Protein AF-A0A4T0BXS1-F1 (afdb_monomer)

Mean predicted aligned error: 20.07 Å

Structure (mmCIF, N/CA/C/O backbone):
data_AF-A0A4T0BXS1-F1
#
_entry.id   AF-A0A4T0BXS1-F1
#
loop_
_atom_site.group_PDB
_atom_site.id
_atom_site.type_symbol
_atom_site.label_atom_id
_atom_site.label_alt_id
_atom_site.label_comp_id
_atom_site.label_asym_id
_atom_site.label_entity_id
_atom_site.label_seq_id
_atom_site.pdbx_PDB_ins_code
_atom_site.Cartn_x
_atom_site.Cartn_y
_atom_site.Cartn_z
_atom_site.occupancy
_atom_site.B_iso_or_equiv
_atom_site.auth_seq_id
_atom_site.auth_comp_id
_atom_site.auth_asym_id
_atom_site.auth_atom_id
_atom_site.pdbx_PDB_model_num
ATOM 1 N N . MET A 1 1 ? 30.548 17.008 -2.748 1.00 48.41 1 MET A N 1
ATOM 2 C CA . MET A 1 1 ? 29.188 16.777 -3.287 1.00 48.41 1 MET A CA 1
ATOM 3 C C . MET A 1 1 ? 28.224 17.608 -2.465 1.00 48.41 1 MET A C 1
ATOM 5 O O . MET A 1 1 ? 28.363 17.595 -1.249 1.00 48.41 1 MET A O 1
ATOM 9 N N . GLY A 1 2 ? 27.322 18.366 -3.096 1.00 58.34 2 GLY A N 1
ATOM 10 C CA . GLY A 1 2 ? 26.290 19.108 -2.364 1.00 58.34 2 GLY A CA 1
ATOM 11 C C . GLY A 1 2 ? 25.424 18.161 -1.530 1.00 58.34 2 GLY A C 1
ATOM 12 O O . GLY A 1 2 ? 25.228 17.004 -1.909 1.00 58.34 2 GLY A O 1
ATOM 13 N N . ARG A 1 3 ? 24.955 18.632 -0.376 1.00 80.25 3 ARG A N 1
ATOM 14 C CA . ARG A 1 3 ? 24.068 17.874 0.508 1.00 80.25 3 ARG A CA 1
ATOM 15 C C . ARG A 1 3 ? 22.694 17.775 -0.160 1.00 80.25 3 ARG A C 1
ATOM 17 O O . ARG A 1 3 ? 22.035 18.792 -0.342 1.00 80.25 3 ARG A O 1
ATOM 24 N N . PHE A 1 4 ? 22.298 16.570 -0.564 1.00 88.62 4 PHE A N 1
ATOM 25 C CA . PHE A 1 4 ? 20.962 16.312 -1.104 1.00 88.62 4 PHE A CA 1
ATOM 26 C C . PHE A 1 4 ? 20.005 15.927 0.026 1.00 88.62 4 PHE A C 1
ATOM 28 O O . PHE A 1 4 ? 20.376 15.172 0.923 1.00 88.62 4 PHE A O 1
ATOM 35 N N . HIS A 1 5 ? 18.774 16.419 -0.043 1.00 91.31 5 HIS A N 1
ATOM 36 C CA . HIS A 1 5 ? 17.680 16.049 0.842 1.00 91.31 5 HIS A CA 1
ATOM 37 C C . HIS A 1 5 ? 16.981 14.794 0.290 1.00 91.31 5 HIS A C 1
ATOM 39 O O . HIS A 1 5 ? 16.565 14.802 -0.875 1.00 91.31 5 HIS A O 1
ATOM 45 N N . PRO A 1 6 ? 16.879 13.704 1.071 1.00 92.62 6 PRO A N 1
ATOM 46 C CA . PRO A 1 6 ? 16.228 12.485 0.614 1.00 92.62 6 PRO A CA 1
ATOM 47 C C . PRO A 1 6 ? 14.708 12.670 0.531 1.00 92.62 6 PRO A C 1
ATOM 49 O O . PRO A 1 6 ? 14.090 13.200 1.452 1.00 92.62 6 PRO A O 1
ATOM 52 N N . VAL A 1 7 ? 14.114 12.198 -0.562 1.00 91.12 7 VAL A N 1
ATOM 53 C CA . VAL A 1 7 ? 12.664 12.116 -0.778 1.00 91.12 7 VAL A CA 1
ATOM 54 C C . VAL A 1 7 ? 12.261 10.646 -0.765 1.00 91.12 7 VAL A C 1
ATOM 56 O O . VAL A 1 7 ? 12.850 9.831 -1.481 1.00 91.12 7 VAL A O 1
ATOM 59 N N . TYR A 1 8 ? 11.271 10.313 0.056 1.00 90.19 8 TYR A N 1
ATOM 60 C CA . TYR A 1 8 ? 10.717 8.969 0.185 1.00 90.19 8 TYR A CA 1
ATOM 61 C C . TYR A 1 8 ? 9.353 8.928 -0.491 1.00 90.19 8 TYR A C 1
ATOM 63 O O . TYR A 1 8 ? 8.579 9.876 -0.382 1.00 90.19 8 TYR A O 1
ATOM 71 N N . LEU A 1 9 ? 9.074 7.840 -1.199 1.00 88.25 9 LEU A N 1
ATOM 72 C CA . LEU A 1 9 ? 7.797 7.637 -1.872 1.00 88.25 9 LEU A CA 1
ATOM 73 C C . LEU A 1 9 ? 6.937 6.728 -1.007 1.00 88.25 9 LEU A C 1
ATOM 75 O O . LEU A 1 9 ? 7.422 5.704 -0.533 1.00 88.25 9 LEU A O 1
ATOM 79 N N . GLY A 1 10 ? 5.684 7.125 -0.794 1.00 84.12 10 GLY A N 1
ATOM 80 C CA . GLY A 1 10 ? 4.745 6.396 0.061 1.00 84.12 10 GLY A CA 1
ATOM 81 C C . GLY A 1 10 ? 4.044 5.225 -0.627 1.00 84.12 10 GLY A C 1
ATOM 82 O O . GLY A 1 10 ? 3.421 4.423 0.058 1.00 84.12 10 GLY A O 1
ATOM 83 N N . ARG A 1 11 ? 4.139 5.111 -1.959 1.00 91.56 11 ARG A N 1
ATOM 84 C CA . ARG A 1 11 ? 3.495 4.054 -2.748 1.00 91.56 11 ARG A CA 1
ATOM 85 C C . ARG A 1 11 ? 4.425 3.496 -3.819 1.00 91.56 11 ARG A C 1
ATOM 87 O O . ARG A 1 11 ? 5.281 4.200 -4.359 1.00 91.56 11 ARG A O 1
ATOM 94 N N . SER A 1 12 ? 4.193 2.234 -4.163 1.00 94.62 12 SER A N 1
ATOM 95 C CA . SER A 1 12 ? 4.672 1.611 -5.389 1.00 94.62 12 SER A CA 1
ATOM 96 C C . SER A 1 12 ? 3.607 0.688 -5.974 1.00 94.62 12 SER A C 1
ATOM 98 O O . SER A 1 12 ? 2.862 0.058 -5.233 1.00 94.62 12 SER A O 1
ATOM 100 N N . ASP A 1 13 ? 3.574 0.580 -7.297 1.00 94.06 13 ASP A N 1
ATOM 101 C CA . ASP A 1 13 ? 2.859 -0.463 -8.039 1.00 94.06 13 ASP A CA 1
ATOM 102 C C . ASP A 1 13 ? 3.822 -1.529 -8.600 1.00 94.06 13 ASP A C 1
ATOM 104 O O . ASP A 1 13 ? 3.437 -2.393 -9.384 1.00 94.06 13 ASP A O 1
ATOM 108 N N . GLY A 1 14 ? 5.105 -1.458 -8.240 1.00 94.88 14 GLY A N 1
ATOM 109 C CA . GLY A 1 14 ? 6.137 -2.303 -8.818 1.00 94.88 14 GLY A CA 1
ATOM 110 C C . GLY A 1 14 ? 5.912 -3.792 -8.537 1.00 94.88 14 GLY A C 1
ATOM 111 O O . GLY A 1 14 ? 5.669 -4.210 -7.404 1.00 94.88 14 GLY A O 1
ATOM 112 N N . MET A 1 15 ? 6.096 -4.619 -9.565 1.00 94.75 15 MET A N 1
ATOM 113 C CA . MET A 1 15 ? 6.026 -6.076 -9.495 1.00 94.75 15 MET A CA 1
ATOM 114 C C . MET A 1 15 ? 7.317 -6.726 -9.989 1.00 94.75 15 MET A C 1
ATOM 116 O O . MET A 1 15 ? 7.772 -6.460 -11.103 1.00 94.75 15 MET A O 1
ATOM 120 N N . LEU A 1 16 ? 7.878 -7.635 -9.181 1.00 92.75 16 LEU A N 1
ATOM 121 C CA . LEU A 1 16 ? 9.058 -8.437 -9.541 1.00 92.75 16 LEU A CA 1
ATOM 122 C C . LEU A 1 16 ? 8.737 -9.547 -10.549 1.00 92.75 16 LEU A C 1
ATOM 124 O O . LEU A 1 16 ? 9.606 -9.954 -11.325 1.00 92.75 16 LEU A O 1
ATOM 128 N N . GLU A 1 17 ? 7.496 -10.024 -10.551 1.00 92.56 17 GLU A N 1
ATOM 129 C CA . GLU A 1 17 ? 6.979 -11.045 -11.455 1.00 92.56 17 GLU A CA 1
ATOM 130 C C . GLU A 1 17 ? 5.601 -10.633 -11.960 1.00 92.56 17 GLU A C 1
ATOM 132 O O . GLU A 1 17 ? 4.812 -10.046 -11.229 1.00 92.56 17 GLU A O 1
ATOM 137 N N . THR A 1 18 ? 5.302 -10.964 -13.210 1.00 89.88 18 THR A N 1
ATOM 138 C CA . THR A 1 18 ? 4.005 -10.702 -13.835 1.00 89.88 18 THR A CA 1
ATOM 139 C C . THR A 1 18 ? 3.435 -11.985 -14.408 1.00 89.88 18 THR A C 1
ATOM 141 O O . THR A 1 18 ? 4.176 -12.834 -14.903 1.00 89.88 18 THR A O 1
ATOM 144 N N . ALA A 1 19 ? 2.118 -12.141 -14.347 1.00 84.38 19 ALA A N 1
ATOM 145 C CA . ALA A 1 19 ? 1.426 -13.309 -14.869 1.00 84.38 19 ALA A CA 1
ATOM 146 C C . ALA A 1 19 ? 0.844 -12.998 -16.253 1.00 84.38 19 ALA A C 1
ATOM 148 O O . ALA A 1 19 ? -0.062 -12.178 -16.378 1.00 84.38 19 ALA A O 1
ATOM 149 N N . THR A 1 20 ? 1.338 -13.671 -17.293 1.00 73.94 20 THR A N 1
ATOM 150 C CA . THR A 1 20 ? 0.809 -13.523 -18.655 1.00 73.94 20 THR A CA 1
ATOM 151 C C . THR A 1 20 ? -0.084 -14.716 -18.985 1.00 73.94 20 THR A C 1
ATOM 153 O O . THR A 1 20 ? 0.328 -15.874 -18.853 1.00 73.94 20 THR A O 1
ATOM 156 N N . LYS A 1 21 ? -1.321 -14.447 -19.414 1.00 69.94 21 LYS A N 1
ATOM 157 C CA . LYS A 1 21 ? -2.277 -15.479 -19.831 1.00 69.94 21 LYS A CA 1
ATOM 158 C C . LYS A 1 21 ? -2.099 -15.783 -21.320 1.00 69.94 21 LYS A C 1
ATOM 160 O O . LYS A 1 21 ? -2.286 -14.914 -22.165 1.00 69.94 21 LYS A O 1
ATOM 165 N N . HIS A 1 22 ? -1.780 -17.033 -21.639 1.00 69.44 22 HIS A N 1
ATOM 166 C CA . HIS A 1 22 ? -1.781 -17.561 -23.002 1.00 69.44 22 HIS A CA 1
ATOM 167 C C . HIS A 1 22 ? -2.847 -18.658 -23.098 1.00 69.44 22 HIS A C 1
ATOM 169 O O . HIS A 1 22 ? -2.615 -19.811 -22.730 1.00 69.44 22 HIS A O 1
ATOM 175 N N . GLY A 1 23 ? -4.051 -18.285 -23.542 1.00 72.19 23 GLY A N 1
ATOM 176 C CA . GLY A 1 23 ? -5.211 -19.181 -23.533 1.00 72.19 23 GLY A CA 1
ATOM 177 C C . GLY A 1 23 ? -5.617 -19.555 -22.103 1.00 72.19 23 GLY A C 1
ATOM 178 O O . GLY A 1 23 ? -5.852 -18.678 -21.277 1.00 72.19 23 GLY A O 1
ATOM 179 N N . ALA A 1 24 ? -5.683 -20.852 -21.794 1.00 66.19 24 ALA A N 1
ATOM 180 C CA . ALA A 1 24 ? -5.994 -21.348 -20.448 1.00 66.19 24 ALA A CA 1
ATOM 181 C C . ALA A 1 24 ? -4.781 -21.364 -19.492 1.00 66.19 24 ALA A C 1
ATOM 183 O O . ALA A 1 24 ? -4.945 -21.604 -18.298 1.00 66.19 24 ALA A O 1
ATOM 184 N N . ARG A 1 25 ? -3.559 -21.125 -19.990 1.00 68.50 25 ARG A N 1
ATOM 185 C CA . ARG A 1 25 ? -2.327 -21.248 -19.200 1.00 68.50 25 ARG A CA 1
ATOM 186 C C . ARG A 1 25 ? -1.862 -19.887 -18.687 1.00 68.50 25 ARG A C 1
ATOM 188 O O . ARG A 1 25 ? -1.660 -18.960 -19.470 1.00 68.50 25 ARG A O 1
ATOM 195 N N . ILE A 1 26 ? -1.636 -19.794 -17.378 1.00 79.50 26 ILE A N 1
ATOM 196 C CA . ILE A 1 26 ? -0.991 -18.645 -16.735 1.00 79.50 26 ILE A CA 1
ATOM 197 C C . ILE A 1 26 ? 0.500 -18.953 -16.615 1.00 79.50 26 ILE A C 1
ATOM 199 O O . ILE A 1 26 ? 0.882 -19.956 -16.012 1.00 79.50 26 ILE A O 1
ATOM 203 N N . THR A 1 27 ? 1.345 -18.106 -17.199 1.00 82.31 27 THR A N 1
ATOM 204 C CA . THR A 1 27 ? 2.803 -18.224 -17.080 1.00 82.31 27 THR A CA 1
ATOM 205 C C . THR A 1 27 ? 3.322 -17.053 -16.261 1.00 82.31 27 THR A C 1
ATOM 207 O O . THR A 1 27 ? 3.104 -15.900 -16.628 1.00 82.31 27 THR A O 1
ATOM 210 N N . LYS A 1 28 ? 3.989 -17.347 -15.140 1.00 88.25 28 LYS A N 1
ATOM 211 C CA . LYS A 1 28 ? 4.698 -16.335 -14.353 1.00 88.25 28 LYS A CA 1
ATOM 212 C C . LYS A 1 28 ? 6.011 -15.994 -15.048 1.00 88.25 28 LYS A C 1
ATOM 214 O O . LYS A 1 28 ? 6.797 -16.887 -15.363 1.00 88.25 28 LYS A O 1
ATOM 219 N N . GLU A 1 29 ? 6.241 -14.712 -15.286 1.00 90.31 29 GLU A N 1
ATOM 220 C CA . GLU A 1 29 ? 7.452 -14.199 -15.912 1.00 90.31 29 GLU A CA 1
ATOM 221 C C . GLU A 1 29 ? 8.113 -13.133 -15.032 1.00 90.31 29 GLU A C 1
ATOM 223 O O . GLU A 1 29 ? 7.445 -12.190 -14.608 1.00 90.31 29 GLU A O 1
ATOM 228 N N . PRO A 1 30 ? 9.435 -13.207 -14.806 1.00 94.19 30 PRO A N 1
ATOM 229 C CA . PRO A 1 30 ? 10.156 -12.156 -14.100 1.00 94.19 30 PRO A CA 1
ATOM 230 C C . PRO A 1 30 ? 10.130 -10.818 -14.851 1.00 94.19 30 PRO A C 1
ATOM 232 O O . PRO A 1 30 ? 10.465 -10.747 -16.042 1.00 94.19 30 PRO A O 1
ATOM 235 N N . ASN A 1 31 ? 9.845 -9.734 -14.131 1.00 94.94 31 ASN A N 1
ATOM 236 C CA . ASN A 1 31 ? 9.833 -8.364 -14.636 1.00 94.94 31 ASN A CA 1
ATOM 237 C C . ASN A 1 31 ? 11.243 -7.758 -14.645 1.00 94.94 31 ASN A C 1
ATOM 239 O O . ASN A 1 31 ? 11.580 -6.829 -13.919 1.00 94.94 31 ASN A O 1
ATOM 243 N N . LYS A 1 32 ? 12.116 -8.364 -15.441 1.00 95.38 32 LYS A N 1
ATOM 244 C CA . LYS A 1 32 ? 13.523 -7.976 -15.618 1.00 95.38 32 LYS A CA 1
ATOM 245 C C . LYS A 1 32 ? 13.988 -8.362 -17.028 1.00 95.38 32 LYS A C 1
ATOM 247 O O . LYS A 1 32 ? 13.188 -8.933 -17.780 1.00 95.38 32 LYS A O 1
ATOM 252 N N . PRO A 1 33 ? 15.239 -8.103 -17.446 1.00 95.75 33 PRO A N 1
ATOM 253 C CA . PRO A 1 33 ? 15.779 -8.661 -18.690 1.00 95.75 33 PRO A CA 1
ATOM 254 C C . PRO A 1 33 ? 15.715 -10.200 -18.732 1.00 95.75 33 PRO A C 1
ATOM 256 O O . PRO A 1 33 ? 15.659 -10.865 -17.695 1.00 95.75 33 PRO A O 1
ATOM 259 N N . THR A 1 34 ? 15.647 -10.786 -19.932 1.00 94.19 34 THR A N 1
ATOM 260 C CA . THR A 1 34 ? 15.586 -12.256 -20.100 1.00 94.19 34 THR A CA 1
ATOM 261 C C . THR A 1 34 ? 16.865 -12.928 -19.603 1.00 94.19 34 THR A C 1
ATOM 263 O O . THR A 1 34 ? 17.919 -12.301 -19.656 1.00 94.19 34 THR A O 1
ATOM 266 N N . PRO A 1 35 ? 16.826 -14.213 -19.196 1.00 92.81 35 PRO A N 1
ATOM 267 C CA . PRO A 1 35 ? 18.047 -14.940 -18.845 1.00 92.81 35 PRO A CA 1
ATOM 268 C C . PRO A 1 35 ? 19.120 -14.868 -19.941 1.00 92.81 35 PRO A C 1
ATOM 270 O O . PRO A 1 35 ? 20.285 -14.664 -19.636 1.00 92.81 35 PRO A O 1
ATOM 273 N N . LYS A 1 36 ? 18.715 -14.922 -21.220 1.00 91.69 36 LYS A N 1
ATOM 274 C CA . LYS A 1 36 ? 19.617 -14.746 -22.371 1.00 91.69 36 LYS A CA 1
ATOM 275 C C . LYS A 1 36 ? 20.234 -13.348 -22.450 1.00 91.69 36 LYS A C 1
ATOM 277 O O . LYS A 1 36 ? 21.357 -13.210 -22.901 1.00 91.69 36 LYS A O 1
ATOM 282 N N . GLN A 1 37 ? 19.496 -12.314 -22.051 1.00 92.12 37 GLN A N 1
ATOM 283 C CA . GLN A 1 37 ? 19.991 -10.936 -22.028 1.00 92.12 37 GLN A CA 1
ATOM 284 C C . GLN A 1 37 ? 20.877 -10.645 -20.819 1.00 92.12 37 GLN A C 1
ATOM 286 O O . GLN A 1 37 ? 21.596 -9.661 -20.856 1.00 92.12 37 GLN A O 1
ATOM 291 N N . LEU A 1 38 ? 20.806 -11.443 -19.755 1.00 92.44 38 LEU A N 1
ATOM 292 C CA . LEU A 1 38 ? 21.678 -11.320 -18.584 1.00 92.44 38 LEU A CA 1
ATOM 293 C C . LEU A 1 38 ? 22.987 -12.113 -18.743 1.00 92.44 38 LEU A C 1
ATOM 295 O O . LEU A 1 38 ? 23.847 -12.024 -17.874 1.00 92.44 38 LEU A O 1
ATOM 299 N N . ASP A 1 39 ? 23.126 -12.898 -19.816 1.00 90.25 39 ASP A N 1
ATOM 300 C CA . ASP A 1 39 ? 24.314 -13.710 -20.071 1.00 90.25 39 ASP A CA 1
ATOM 301 C C . ASP A 1 39 ? 25.493 -12.816 -20.473 1.00 90.25 39 ASP A C 1
ATOM 303 O O . ASP A 1 39 ? 25.510 -12.233 -21.556 1.00 90.25 39 ASP A O 1
ATOM 307 N N . ASP A 1 40 ? 26.474 -12.697 -19.583 1.00 87.12 40 ASP A N 1
ATOM 308 C CA . ASP A 1 40 ? 27.655 -11.851 -19.752 1.00 87.12 40 ASP A CA 1
ATOM 309 C C . ASP A 1 40 ? 28.817 -12.568 -20.463 1.00 87.12 40 ASP A C 1
ATOM 311 O O . ASP A 1 40 ? 29.923 -12.013 -20.593 1.00 87.12 40 ASP A O 1
ATOM 315 N N . LYS A 1 41 ? 28.584 -13.804 -20.925 1.00 86.94 41 LYS A N 1
ATOM 316 C CA . LYS A 1 41 ? 29.567 -14.567 -21.684 1.00 86.94 41 LYS A CA 1
ATOM 317 C C . LYS A 1 41 ? 29.878 -13.857 -23.003 1.00 86.94 41 LYS A C 1
ATOM 319 O O . LYS A 1 41 ? 28.968 -13.420 -23.711 1.00 86.94 41 LYS A O 1
ATOM 324 N N . PRO A 1 42 ? 31.165 -13.739 -23.367 1.00 82.06 42 PRO A N 1
ATOM 325 C CA . PRO A 1 42 ? 31.539 -13.153 -24.643 1.00 82.06 42 PRO A CA 1
ATOM 326 C C . PRO A 1 42 ? 30.988 -14.002 -25.793 1.00 82.06 42 PRO A C 1
ATOM 328 O O . PRO A 1 42 ? 31.054 -15.233 -25.765 1.00 82.06 42 PRO A O 1
ATOM 331 N N . LYS A 1 43 ? 30.464 -13.334 -26.822 1.00 79.62 43 LYS A N 1
ATOM 332 C CA . LYS A 1 43 ? 30.099 -13.970 -28.092 1.00 79.62 43 LYS A CA 1
ATOM 333 C C . LYS A 1 43 ? 31.362 -14.468 -28.810 1.00 79.62 43 LYS A C 1
ATOM 335 O O . LYS A 1 43 ? 32.485 -14.160 -28.414 1.00 79.62 43 LYS A O 1
ATOM 340 N N . ALA A 1 44 ? 31.181 -15.230 -29.891 1.00 75.38 44 ALA A N 1
ATOM 341 C CA . ALA A 1 44 ? 32.279 -15.823 -30.668 1.00 75.38 44 ALA A CA 1
ATOM 342 C C . ALA A 1 44 ? 33.316 -14.799 -31.185 1.00 75.38 44 ALA A C 1
ATOM 344 O O . ALA A 1 44 ? 34.452 -15.157 -31.469 1.00 75.38 44 ALA A O 1
ATOM 345 N N . ASP A 1 45 ? 32.938 -13.526 -31.284 1.00 75.00 45 ASP A N 1
ATOM 346 C CA . ASP A 1 45 ? 33.779 -12.402 -31.693 1.00 75.00 45 ASP A CA 1
ATOM 347 C C . ASP A 1 45 ? 34.395 -11.615 -30.515 1.00 75.00 45 ASP A C 1
ATOM 349 O O . ASP A 1 45 ? 34.974 -10.547 -30.717 1.00 75.00 45 ASP A O 1
ATOM 353 N N . GLY A 1 46 ? 34.267 -12.120 -29.284 1.00 75.94 46 GLY A N 1
ATOM 354 C CA . GLY A 1 46 ? 34.767 -11.489 -28.062 1.00 75.94 46 GLY A CA 1
ATOM 355 C C . GLY A 1 46 ? 33.907 -10.332 -27.540 1.00 75.94 46 GLY A C 1
ATOM 356 O O . GLY A 1 46 ? 34.249 -9.754 -26.508 1.00 75.94 46 GLY A O 1
ATOM 357 N N . VAL A 1 47 ? 32.797 -9.994 -28.208 1.00 80.19 47 VAL A N 1
ATOM 358 C CA . VAL A 1 47 ? 31.876 -8.926 -27.790 1.00 80.19 47 VAL A CA 1
ATOM 359 C C . VAL A 1 47 ? 30.969 -9.426 -26.671 1.00 80.19 47 VAL A C 1
ATOM 361 O O . VAL A 1 47 ? 30.283 -10.439 -26.815 1.00 80.19 47 VAL A O 1
ATOM 364 N N . LYS A 1 48 ? 30.917 -8.685 -25.563 1.00 82.81 48 LYS A N 1
ATOM 365 C CA . LYS A 1 48 ? 29.873 -8.818 -24.547 1.00 82.81 48 LYS A CA 1
ATOM 366 C C . LYS A 1 48 ? 28.723 -7.881 -24.886 1.00 82.81 48 LYS A C 1
ATOM 368 O O . LYS A 1 48 ? 28.953 -6.730 -25.248 1.00 82.81 48 LYS A O 1
ATOM 373 N N . ASP A 1 49 ? 27.503 -8.387 -24.780 1.00 88.00 49 ASP A N 1
ATOM 374 C CA . ASP A 1 49 ? 26.266 -7.678 -25.111 1.00 88.00 49 ASP A CA 1
ATOM 375 C C . ASP A 1 49 ? 25.162 -8.199 -24.189 1.00 88.00 49 ASP A C 1
ATOM 377 O O . ASP A 1 49 ? 24.524 -9.212 -24.478 1.00 88.00 49 ASP A O 1
ATOM 381 N N . TYR A 1 50 ? 25.026 -7.555 -23.032 1.00 91.50 50 TYR A N 1
ATOM 382 C CA . TYR A 1 50 ? 24.219 -8.055 -21.925 1.00 91.50 50 TYR A CA 1
ATOM 383 C C . TYR A 1 50 ? 23.666 -6.918 -21.071 1.00 91.50 50 TYR A C 1
ATOM 385 O O . TYR A 1 50 ? 24.089 -5.766 -21.152 1.00 91.50 50 TYR A O 1
ATOM 393 N N . TYR A 1 51 ? 22.688 -7.247 -20.244 1.00 94.50 51 TYR A N 1
ATOM 394 C CA . TYR A 1 51 ? 22.102 -6.360 -19.262 1.00 94.50 51 TYR A CA 1
ATOM 395 C C . TYR A 1 51 ? 22.653 -6.715 -17.891 1.00 94.50 51 TYR A C 1
ATOM 397 O O . TYR A 1 51 ? 22.722 -7.889 -17.530 1.00 94.50 51 TYR A O 1
ATOM 405 N N . ARG A 1 52 ? 22.967 -5.698 -17.096 1.00 94.75 52 ARG A N 1
ATOM 406 C CA . ARG A 1 52 ? 23.245 -5.870 -15.671 1.00 94.75 52 ARG A CA 1
ATOM 407 C C . ARG A 1 52 ? 22.413 -4.908 -14.858 1.00 94.75 52 ARG A C 1
ATOM 409 O O . ARG A 1 52 ? 22.041 -3.839 -15.335 1.00 94.75 52 ARG A O 1
ATOM 416 N N . GLU A 1 53 ? 22.113 -5.299 -13.636 1.00 96.06 53 GLU A N 1
ATOM 417 C CA . GLU A 1 53 ? 21.496 -4.394 -12.680 1.00 96.06 53 GLU A CA 1
ATOM 418 C C . GLU A 1 53 ? 22.505 -3.331 -12.245 1.00 96.06 53 GLU A C 1
ATOM 420 O O . GLU A 1 53 ? 23.690 -3.623 -12.072 1.00 96.06 53 GLU A O 1
ATOM 425 N N . VAL A 1 54 ? 22.029 -2.097 -12.120 1.00 95.00 54 VAL A N 1
ATOM 426 C CA . VAL A 1 54 ? 22.826 -0.962 -11.659 1.00 95.00 54 VAL A CA 1
ATOM 427 C C . VAL A 1 54 ? 22.667 -0.874 -10.146 1.00 95.00 54 VAL A C 1
ATOM 429 O O . VAL A 1 54 ? 21.539 -0.761 -9.664 1.00 95.00 54 VAL A O 1
ATOM 432 N N . ALA A 1 55 ? 23.765 -0.910 -9.392 1.00 91.81 55 ALA A N 1
ATOM 433 C CA . ALA A 1 55 ? 23.698 -0.775 -7.940 1.00 91.81 55 ALA A CA 1
ATOM 434 C C . ALA A 1 55 ? 23.335 0.661 -7.518 1.00 91.81 55 ALA A C 1
ATOM 436 O O . ALA A 1 55 ? 23.526 1.631 -8.257 1.00 91.81 55 ALA A O 1
ATOM 437 N N . ILE A 1 56 ? 22.767 0.803 -6.319 1.00 90.12 56 ILE A N 1
ATOM 438 C CA . ILE A 1 56 ? 22.191 2.065 -5.823 1.00 90.12 56 ILE A CA 1
ATOM 439 C C . ILE A 1 56 ? 23.212 3.203 -5.660 1.00 90.12 56 ILE A C 1
ATOM 441 O O . ILE A 1 56 ? 22.854 4.386 -5.747 1.00 90.12 56 ILE A O 1
ATOM 445 N N . ASP A 1 57 ? 24.465 2.839 -5.413 1.00 88.69 57 ASP A N 1
ATOM 446 C CA . ASP A 1 57 ? 25.626 3.698 -5.210 1.00 88.69 57 ASP A CA 1
ATOM 447 C C . ASP A 1 57 ? 26.334 4.076 -6.522 1.00 88.69 57 ASP A C 1
ATOM 449 O O . ASP A 1 57 ? 27.138 5.009 -6.541 1.00 88.69 57 ASP A O 1
ATOM 453 N N . GLU A 1 58 ? 25.994 3.436 -7.645 1.00 90.88 58 GLU A N 1
ATOM 454 C CA . GLU A 1 58 ? 26.561 3.781 -8.946 1.00 90.88 58 GLU A CA 1
ATOM 455 C C . GLU A 1 58 ? 26.039 5.132 -9.465 1.00 90.88 58 GLU A C 1
ATOM 457 O O . GLU A 1 58 ? 24.851 5.466 -9.374 1.00 90.88 58 GLU A O 1
ATOM 462 N N . SER A 1 59 ? 26.920 5.896 -10.122 1.00 91.25 59 SER A N 1
ATOM 463 C CA . SER A 1 59 ? 26.625 7.235 -10.655 1.00 91.25 59 SER A CA 1
ATOM 464 C C . SER A 1 59 ? 25.368 7.289 -11.527 1.00 91.25 59 SER A C 1
ATOM 466 O O . SER A 1 59 ? 24.620 8.263 -11.462 1.00 91.25 59 SER A O 1
ATOM 468 N N . LYS A 1 60 ? 25.108 6.245 -12.324 1.00 91.44 60 LYS A N 1
ATOM 469 C CA . LYS A 1 60 ? 23.941 6.164 -13.217 1.00 91.44 60 LYS A CA 1
ATOM 470 C C . LYS A 1 60 ? 22.631 6.026 -12.437 1.00 91.44 60 LYS A C 1
ATOM 472 O O . LYS A 1 60 ? 21.648 6.690 -12.766 1.00 91.44 60 LYS A O 1
ATOM 477 N N . HIS A 1 61 ? 22.628 5.229 -11.369 1.00 95.06 61 HIS A N 1
ATOM 478 C CA . HIS A 1 61 ? 21.471 5.097 -10.488 1.00 95.06 61 HIS A CA 1
ATOM 479 C C . HIS A 1 61 ? 21.238 6.381 -9.683 1.00 95.06 61 HIS A C 1
ATOM 481 O O . HIS A 1 61 ? 20.093 6.818 -9.529 1.00 95.06 61 HIS A O 1
ATOM 487 N N . MET A 1 62 ? 22.309 7.014 -9.193 1.00 93.56 62 MET A N 1
ATOM 488 C CA . MET A 1 62 ? 22.219 8.311 -8.520 1.00 93.56 62 MET A CA 1
ATOM 489 C C . MET A 1 62 ? 21.666 9.405 -9.442 1.00 93.56 62 MET A C 1
ATOM 491 O O . MET A 1 62 ? 20.824 10.187 -9.010 1.00 93.56 62 MET A O 1
ATOM 495 N N . ASP A 1 63 ? 22.111 9.463 -10.701 1.00 94.88 63 ASP A N 1
ATOM 496 C CA . ASP A 1 63 ? 21.639 10.436 -11.695 1.00 94.88 63 ASP A CA 1
ATOM 497 C C . ASP A 1 63 ? 20.133 10.299 -11.956 1.00 94.88 63 ASP A C 1
ATOM 499 O O . ASP A 1 63 ? 19.405 11.292 -11.904 1.00 94.88 63 ASP A O 1
ATOM 503 N N . TRP A 1 64 ? 19.641 9.067 -12.126 1.00 97.31 64 TRP A N 1
ATOM 504 C CA . TRP A 1 64 ? 18.205 8.793 -12.219 1.00 97.31 64 TRP A CA 1
ATOM 505 C C . TRP A 1 64 ? 17.441 9.313 -10.997 1.00 97.31 64 TRP A C 1
ATOM 507 O O . TRP A 1 64 ? 16.491 10.080 -11.148 1.00 97.31 64 TRP A O 1
ATOM 517 N N . ARG A 1 65 ? 17.875 8.949 -9.783 1.00 97.25 65 ARG A N 1
ATOM 518 C CA . ARG A 1 65 ? 17.203 9.359 -8.537 1.00 97.25 65 ARG A CA 1
ATOM 519 C C . ARG A 1 65 ? 17.214 10.874 -8.325 1.00 97.25 65 ARG A C 1
ATOM 521 O O . ARG A 1 65 ? 16.229 11.414 -7.828 1.00 97.25 65 ARG A O 1
ATOM 528 N N . ARG A 1 66 ? 18.292 11.569 -8.708 1.00 96.00 66 ARG A N 1
ATOM 529 C CA . ARG A 1 66 ? 18.382 13.039 -8.632 1.00 96.00 66 ARG A CA 1
ATOM 530 C C . ARG A 1 66 ? 17.448 13.713 -9.627 1.00 96.00 66 ARG A C 1
ATOM 532 O O . ARG A 1 66 ? 16.715 14.612 -9.240 1.00 96.00 66 ARG A O 1
ATOM 539 N N . LYS A 1 67 ? 17.445 13.274 -10.891 1.00 96.88 67 LYS A N 1
ATOM 540 C CA . LYS A 1 67 ? 16.567 13.840 -11.930 1.00 96.88 67 LYS A CA 1
ATOM 541 C C . LYS A 1 67 ? 15.097 13.689 -11.559 1.00 96.88 67 LYS A C 1
ATOM 543 O O . LYS A 1 67 ? 14.348 14.654 -11.644 1.00 96.88 67 LYS A O 1
ATOM 548 N N . LEU A 1 68 ? 14.707 12.499 -11.107 1.00 98.06 68 LEU A N 1
ATOM 549 C CA . LEU A 1 68 ? 13.341 12.222 -10.671 1.00 98.06 68 LEU A CA 1
ATOM 550 C C . LEU A 1 68 ? 12.933 13.079 -9.469 1.00 98.06 68 LEU A C 1
ATOM 552 O O . LEU A 1 68 ? 11.884 13.710 -9.510 1.00 98.06 68 LEU A O 1
ATOM 556 N N . ALA A 1 69 ? 13.775 13.157 -8.434 1.00 96.00 69 ALA A N 1
ATOM 557 C CA . ALA A 1 69 ? 13.476 13.975 -7.262 1.00 96.00 69 ALA A CA 1
ATOM 558 C C . ALA A 1 69 ? 13.440 15.472 -7.571 1.00 96.00 69 ALA A C 1
ATOM 560 O O . ALA A 1 69 ? 12.611 16.173 -7.009 1.00 96.00 69 ALA A O 1
ATOM 561 N N . ALA A 1 70 ? 14.298 15.965 -8.467 1.00 94.44 70 ALA A N 1
ATOM 562 C CA . ALA A 1 70 ? 14.277 17.362 -8.888 1.00 94.44 70 ALA A CA 1
ATOM 563 C C . ALA A 1 70 ? 12.975 17.715 -9.625 1.00 94.44 70 ALA A C 1
ATOM 565 O O . ALA A 1 70 ? 12.366 18.739 -9.327 1.00 94.44 70 ALA A O 1
ATOM 566 N N . MET A 1 71 ? 12.522 16.856 -10.548 1.00 96.81 71 MET A N 1
ATOM 567 C CA . MET A 1 71 ? 11.232 17.046 -11.221 1.00 96.81 71 MET A CA 1
ATOM 568 C C . MET A 1 71 ? 10.074 16.971 -10.217 1.00 96.81 71 MET A C 1
ATOM 570 O O . MET A 1 71 ? 9.219 17.846 -10.211 1.00 96.81 71 MET A O 1
ATOM 574 N N . LEU A 1 72 ? 10.086 15.988 -9.309 1.00 96.00 72 LEU A N 1
ATOM 575 C CA . LEU A 1 72 ? 9.044 15.824 -8.293 1.00 96.00 72 LEU A CA 1
ATOM 576 C C . LEU A 1 72 ? 8.970 17.023 -7.343 1.00 96.00 72 LEU A C 1
ATOM 578 O O . LEU A 1 72 ? 7.891 17.558 -7.129 1.00 96.00 72 LEU A O 1
ATOM 582 N N . ALA A 1 73 ? 10.113 17.474 -6.824 1.00 94.56 73 ALA A N 1
ATOM 583 C CA . ALA A 1 73 ? 10.212 18.619 -5.925 1.00 94.56 73 ALA A CA 1
ATOM 584 C C . ALA A 1 73 ? 9.633 19.897 -6.543 1.00 94.56 73 ALA A C 1
ATOM 586 O O . ALA A 1 73 ? 8.995 20.677 -5.843 1.00 94.56 73 ALA A O 1
ATOM 587 N N . ARG A 1 74 ? 9.851 20.110 -7.845 1.00 94.06 74 ARG A N 1
ATOM 588 C CA . ARG A 1 74 ? 9.267 21.228 -8.591 1.00 94.06 74 ARG A CA 1
ATOM 589 C C . ARG A 1 74 ? 7.744 21.136 -8.659 1.00 94.06 74 ARG A C 1
ATOM 591 O O . ARG A 1 74 ? 7.085 22.127 -8.366 1.00 94.06 74 ARG A O 1
ATOM 598 N N . ASP A 1 75 ? 7.198 19.977 -9.007 1.00 92.81 75 ASP A N 1
ATOM 599 C CA . ASP A 1 75 ? 5.760 19.849 -9.273 1.00 92.81 75 ASP A CA 1
ATOM 600 C C . ASP A 1 75 ? 4.922 19.769 -7.978 1.00 92.81 75 ASP A C 1
ATOM 602 O O . ASP A 1 75 ? 3.778 20.210 -7.976 1.00 92.81 75 ASP A O 1
ATOM 606 N N . ILE A 1 76 ? 5.494 19.306 -6.854 1.00 91.56 76 ILE A N 1
ATOM 607 C CA . ILE A 1 76 ? 4.819 19.308 -5.535 1.00 91.56 76 ILE A CA 1
ATOM 608 C C . ILE A 1 76 ? 5.145 20.545 -4.674 1.00 91.56 76 ILE A C 1
ATOM 610 O O . ILE A 1 76 ? 4.773 20.603 -3.504 1.00 91.56 76 ILE A O 1
ATOM 614 N N . GLY A 1 77 ? 5.857 21.532 -5.230 1.00 91.19 77 GLY A N 1
ATOM 615 C CA . GLY A 1 77 ? 6.097 22.822 -4.574 1.00 91.19 77 GLY A CA 1
ATOM 616 C C . GLY A 1 77 ? 7.100 22.804 -3.413 1.00 91.19 77 GLY A C 1
ATOM 617 O O . GLY A 1 77 ? 6.971 23.600 -2.484 1.00 91.19 77 GLY A O 1
ATOM 618 N N . LEU A 1 78 ? 8.106 21.923 -3.439 1.00 90.69 78 LEU A N 1
ATOM 619 C CA . LEU A 1 78 ? 9.206 21.964 -2.468 1.00 90.69 78 LEU A CA 1
ATOM 620 C C . LEU A 1 78 ? 10.153 23.149 -2.729 1.00 90.69 78 LEU A C 1
ATOM 622 O O . LEU A 1 78 ? 10.198 23.721 -3.818 1.00 90.69 78 LEU A O 1
ATOM 626 N N . ASP A 1 79 ? 10.961 23.489 -1.726 1.00 90.44 79 ASP A N 1
ATOM 627 C CA . ASP A 1 79 ? 11.962 24.558 -1.793 1.00 90.44 79 ASP A CA 1
ATOM 628 C C . ASP A 1 79 ? 13.021 24.278 -2.875 1.00 90.44 79 ASP A C 1
ATOM 630 O O . ASP A 1 79 ? 13.805 23.339 -2.737 1.00 90.44 79 ASP A O 1
ATOM 634 N N . GLN A 1 80 ? 13.047 25.103 -3.925 1.00 88.44 80 GLN A N 1
ATOM 635 C CA . GLN A 1 80 ? 13.898 24.939 -5.110 1.00 88.44 80 GLN A 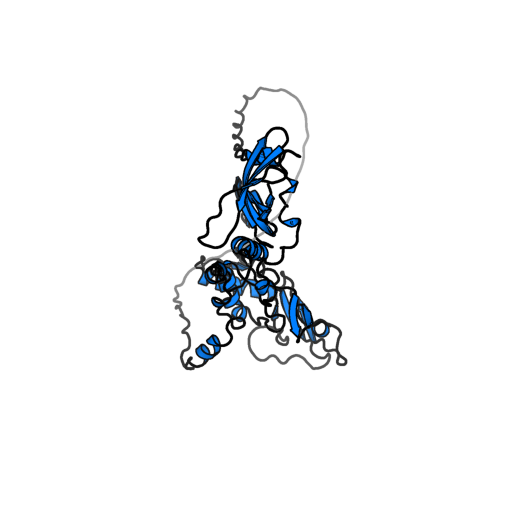CA 1
ATOM 636 C C . GLN A 1 80 ? 15.370 25.321 -4.886 1.00 88.44 80 GLN A C 1
ATOM 638 O O . GLN A 1 80 ? 16.209 25.023 -5.736 1.00 88.44 80 GLN A O 1
ATOM 643 N N . GLU A 1 81 ? 15.714 25.958 -3.761 1.00 88.12 81 GLU A N 1
ATOM 644 C CA . GLU A 1 81 ? 17.111 26.264 -3.421 1.00 88.12 81 GLU A CA 1
ATOM 645 C C . GLU A 1 81 ? 17.857 25.028 -2.888 1.00 88.12 81 GLU A C 1
ATOM 647 O O . GLU A 1 81 ? 19.091 24.994 -2.842 1.00 88.12 81 GLU A O 1
ATOM 652 N N . LYS A 1 82 ? 17.115 23.977 -2.517 1.00 89.19 82 LYS A N 1
ATOM 653 C CA . LYS A 1 82 ? 17.654 22.705 -2.028 1.00 89.19 82 LYS A CA 1
ATOM 654 C C . LYS A 1 82 ? 17.797 21.685 -3.154 1.00 89.19 82 LYS A C 1
ATOM 656 O O . LYS A 1 82 ? 16.952 21.552 -4.033 1.00 89.19 82 LYS A O 1
ATOM 661 N N . GLY A 1 83 ? 18.863 20.888 -3.088 1.00 90.56 83 GLY A N 1
ATOM 662 C CA . GLY A 1 83 ? 19.002 19.700 -3.927 1.00 90.56 83 GLY A CA 1
ATOM 663 C C . GLY A 1 83 ? 18.251 18.516 -3.322 1.00 90.56 83 GLY A C 1
ATOM 664 O O . GLY A 1 83 ? 18.452 18.215 -2.148 1.00 90.56 83 GLY A O 1
ATOM 665 N N . TYR A 1 84 ? 17.465 17.795 -4.123 1.00 95.12 84 TYR A N 1
ATOM 666 C CA . TYR A 1 84 ? 16.754 16.581 -3.696 1.00 95.12 84 TYR A CA 1
ATOM 667 C C . TYR A 1 84 ? 17.273 15.327 -4.398 1.00 95.12 84 TYR A C 1
ATOM 669 O O . TYR A 1 84 ? 17.822 15.376 -5.501 1.00 95.12 84 TYR A O 1
ATOM 677 N N . ILE A 1 85 ? 17.092 14.181 -3.751 1.00 95.75 85 ILE A N 1
ATOM 678 C CA . ILE A 1 85 ? 17.360 12.863 -4.323 1.00 95.75 85 ILE A CA 1
ATOM 679 C C . ILE A 1 85 ? 16.312 11.878 -3.815 1.00 95.75 85 ILE A C 1
ATOM 681 O O . ILE A 1 85 ? 15.979 11.900 -2.635 1.00 95.75 85 ILE A O 1
ATOM 685 N N . LEU A 1 86 ? 15.802 10.991 -4.670 1.00 95.75 86 LEU A N 1
ATOM 686 C CA . LEU A 1 86 ? 14.971 9.897 -4.175 1.00 95.75 86 LEU A CA 1
ATOM 687 C C . LEU A 1 86 ? 15.838 9.000 -3.288 1.00 95.75 86 LEU A C 1
ATOM 689 O O . LEU A 1 86 ? 16.951 8.646 -3.686 1.00 95.75 86 LEU A O 1
ATOM 693 N N . ALA A 1 87 ? 15.362 8.621 -2.105 1.00 94.00 87 ALA A N 1
ATOM 694 C CA . ALA A 1 87 ? 16.090 7.693 -1.242 1.00 94.00 87 ALA A CA 1
ATOM 695 C C . ALA A 1 87 ? 16.299 6.352 -1.968 1.00 94.00 87 ALA A C 1
ATOM 697 O O . ALA A 1 87 ? 17.429 5.882 -2.103 1.00 94.00 87 ALA A O 1
ATOM 698 N N . HIS A 1 88 ? 15.223 5.837 -2.565 1.00 95.19 88 HIS A N 1
ATOM 699 C CA . HIS A 1 88 ? 15.172 4.636 -3.398 1.00 95.19 88 HIS A CA 1
ATOM 700 C C . HIS A 1 88 ? 14.207 4.867 -4.574 1.00 95.19 88 HIS A C 1
ATOM 702 O O . HIS A 1 88 ? 13.465 5.850 -4.584 1.00 95.19 88 HIS A O 1
ATOM 708 N N . PHE A 1 89 ? 14.218 3.994 -5.585 1.00 96.94 89 PHE A N 1
ATOM 709 C CA . PHE A 1 89 ? 13.069 3.920 -6.498 1.00 96.94 89 PHE A CA 1
ATOM 710 C C . PHE A 1 89 ? 11.831 3.417 -5.736 1.00 96.94 89 PHE A C 1
ATOM 712 O O . PHE A 1 89 ? 12.004 2.848 -4.654 1.00 96.94 89 PHE A O 1
ATOM 719 N N . PRO A 1 90 ? 10.606 3.595 -6.273 1.00 96.44 90 PRO A N 1
ATOM 720 C CA . PRO A 1 90 ? 9.449 2.885 -5.741 1.00 96.44 90 PRO A CA 1
ATOM 721 C C . PRO A 1 90 ? 9.749 1.390 -5.605 1.00 96.44 90 PRO A C 1
ATOM 723 O O . PRO A 1 90 ? 10.510 0.824 -6.397 1.00 96.44 90 PRO A O 1
ATOM 726 N N . GLU A 1 91 ? 9.177 0.761 -4.584 1.00 95.19 91 GLU A N 1
ATOM 727 C CA . GLU A 1 91 ? 9.404 -0.648 -4.277 1.00 95.19 91 GLU A CA 1
ATOM 728 C C . GLU A 1 91 ? 9.256 -1.541 -5.521 1.00 95.19 91 GLU A C 1
ATOM 730 O O . GLU A 1 91 ? 8.407 -1.300 -6.376 1.00 95.19 91 GLU A O 1
ATOM 735 N N . ASN A 1 92 ? 10.111 -2.557 -5.649 1.00 96.25 92 ASN A N 1
ATOM 736 C CA . ASN A 1 92 ? 10.172 -3.487 -6.786 1.00 96.25 92 ASN A CA 1
ATOM 737 C C . ASN A 1 92 ? 10.531 -2.888 -8.161 1.00 96.25 92 ASN A C 1
ATOM 739 O O . ASN A 1 92 ? 10.652 -3.651 -9.124 1.00 96.25 92 ASN A O 1
ATOM 743 N N . TYR A 1 93 ? 10.799 -1.582 -8.276 1.00 97.69 93 TYR A N 1
ATOM 744 C CA . TYR A 1 93 ? 11.425 -1.025 -9.477 1.00 97.69 93 TYR A CA 1
ATOM 745 C C . TYR A 1 93 ? 12.944 -1.190 -9.450 1.00 97.69 93 TYR A C 1
ATOM 747 O O . TYR A 1 93 ? 13.618 -0.851 -8.477 1.00 97.69 93 TYR A O 1
ATOM 755 N N . ARG A 1 94 ? 13.507 -1.700 -10.550 1.00 97.56 94 ARG A N 1
ATOM 756 C CA . ARG A 1 94 ? 14.930 -2.052 -10.661 1.00 97.56 94 ARG A CA 1
ATOM 757 C C . ARG A 1 94 ? 15.527 -1.504 -11.946 1.00 97.56 94 ARG A C 1
ATOM 759 O O . ARG A 1 94 ? 14.966 -1.679 -13.031 1.00 97.56 94 ARG A O 1
ATOM 766 N N . LEU A 1 95 ? 16.675 -0.844 -11.828 1.00 97.88 95 LEU A N 1
ATOM 767 C CA . LEU A 1 95 ? 17.371 -0.241 -12.959 1.00 97.88 95 LEU A CA 1
ATOM 768 C C . LEU A 1 95 ? 18.392 -1.220 -13.530 1.00 97.88 95 LEU A C 1
ATOM 770 O O . LEU A 1 95 ? 19.265 -1.710 -12.821 1.00 97.88 95 LEU A O 1
ATOM 774 N N . PHE A 1 96 ? 18.304 -1.463 -14.831 1.00 97.44 96 PHE A N 1
ATOM 775 C CA . PHE A 1 96 ? 19.268 -2.262 -15.573 1.00 97.44 96 PHE A CA 1
ATOM 776 C C . PHE A 1 96 ? 19.936 -1.399 -16.630 1.00 97.44 96 PHE A C 1
ATOM 778 O O . PHE A 1 96 ? 19.270 -0.610 -17.293 1.00 97.44 96 PHE A O 1
ATOM 785 N N . GLU A 1 97 ? 21.230 -1.574 -16.837 1.00 95.00 97 GLU A N 1
ATOM 786 C CA . GLU A 1 97 ? 21.939 -0.973 -17.959 1.00 95.00 97 GLU A CA 1
ATOM 787 C C . GLU A 1 97 ? 22.292 -2.017 -19.008 1.00 95.00 97 GLU A C 1
ATOM 789 O O . GLU A 1 97 ? 22.558 -3.177 -18.693 1.00 95.00 97 GLU A O 1
ATOM 794 N N . HIS A 1 98 ? 22.289 -1.584 -20.263 1.00 92.50 98 HIS A N 1
ATOM 795 C CA . HIS A 1 98 ? 22.759 -2.366 -21.391 1.00 92.50 98 HIS A CA 1
ATOM 796 C C . HIS A 1 98 ? 24.249 -2.094 -21.601 1.00 92.50 98 HIS A C 1
ATOM 798 O O . HIS A 1 98 ? 24.659 -0.963 -21.874 1.00 92.50 98 HIS A O 1
ATOM 804 N N . VAL A 1 99 ? 25.059 -3.138 -21.443 1.00 89.25 99 VAL A N 1
ATOM 805 C CA . VAL A 1 99 ? 26.511 -3.105 -21.599 1.00 89.25 99 VAL A CA 1
ATOM 806 C C . VAL A 1 99 ? 26.876 -3.789 -22.906 1.00 89.25 99 VAL A C 1
ATOM 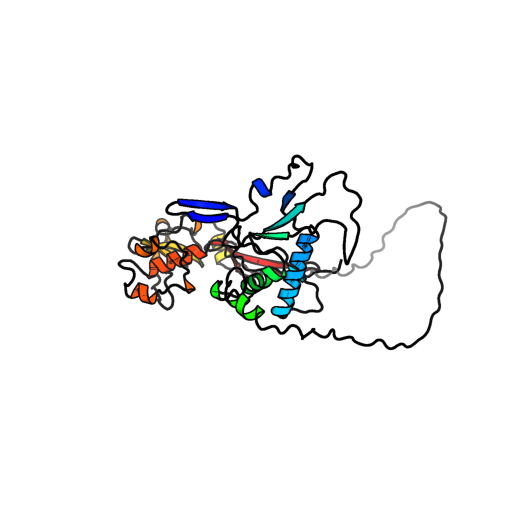808 O O . VAL A 1 99 ? 26.601 -4.975 -23.097 1.00 89.25 99 VAL A O 1
ATOM 811 N N . LYS A 1 100 ? 27.545 -3.041 -23.785 1.00 85.88 100 LYS A N 1
ATOM 812 C CA . LYS A 1 100 ? 28.137 -3.559 -25.013 1.00 85.88 100 LYS A CA 1
ATOM 813 C C . LYS A 1 100 ? 29.616 -3.193 -25.068 1.00 85.88 100 LYS A C 1
ATOM 815 O O . LYS A 1 100 ? 29.976 -2.037 -24.857 1.00 85.88 100 LYS A O 1
ATOM 820 N N . THR A 1 101 ? 30.477 -4.180 -25.298 1.00 83.19 101 THR A N 1
ATOM 821 C CA . THR A 1 101 ? 31.929 -3.968 -25.412 1.00 83.19 101 THR A CA 1
ATOM 822 C C . THR A 1 101 ? 32.368 -4.071 -26.867 1.00 83.19 101 THR A C 1
ATOM 824 O O . THR A 1 101 ? 32.015 -5.033 -27.544 1.00 83.19 101 THR A O 1
ATOM 827 N N . ALA A 1 102 ? 33.178 -3.129 -27.346 1.00 67.12 102 ALA A N 1
ATOM 828 C CA . ALA A 1 102 ? 33.727 -3.188 -28.700 1.00 67.12 102 ALA A CA 1
ATOM 829 C C . ALA A 1 102 ? 34.654 -4.404 -28.904 1.00 67.12 102 ALA A C 1
ATOM 831 O O . ALA A 1 102 ? 35.247 -4.921 -27.951 1.00 67.12 102 ALA A O 1
ATOM 832 N N . LYS A 1 103 ? 34.792 -4.851 -30.162 1.00 66.56 103 LYS A N 1
ATOM 833 C CA . LYS A 1 103 ? 35.725 -5.921 -30.544 1.00 66.56 103 LYS A CA 1
ATOM 834 C C . LYS A 1 103 ? 37.157 -5.517 -30.211 1.00 66.56 103 LYS A C 1
ATOM 836 O O . LYS A 1 103 ? 37.589 -4.399 -30.485 1.00 66.56 103 LYS A O 1
ATOM 841 N N . LYS A 1 104 ? 37.920 -6.459 -29.662 1.00 49.03 104 LYS A N 1
ATOM 842 C CA . LYS A 1 104 ? 39.344 -6.276 -29.379 1.00 49.03 104 LYS A CA 1
ATOM 843 C C . LYS A 1 104 ? 40.104 -6.231 -30.717 1.00 49.03 104 LYS A C 1
ATOM 845 O O . LYS A 1 104 ? 40.339 -7.280 -31.305 1.00 49.03 104 LYS A O 1
ATOM 850 N N . GLY A 1 105 ? 40.448 -5.037 -31.207 1.00 57.53 105 GLY A N 1
ATOM 851 C CA . GLY A 1 105 ? 41.300 -4.864 -32.397 1.00 57.53 105 GLY A CA 1
ATOM 852 C C . GLY A 1 105 ? 40.847 -3.832 -33.437 1.00 57.53 105 GLY A C 1
ATOM 853 O O . GLY A 1 105 ? 41.621 -3.550 -34.346 1.00 57.53 105 GLY A O 1
ATOM 854 N N . GLU A 1 106 ? 39.659 -3.233 -33.316 1.00 48.97 106 GLU A N 1
ATOM 855 C CA . GLU A 1 106 ? 39.304 -2.054 -34.120 1.00 48.97 106 GLU A CA 1
ATOM 856 C C . GLU A 1 106 ? 39.718 -0.787 -33.362 1.00 48.97 106 GLU A C 1
ATOM 858 O O . GLU A 1 106 ? 39.399 -0.623 -32.185 1.00 48.97 106 GLU A O 1
ATOM 863 N N . GLY A 1 107 ? 40.532 0.040 -34.024 1.00 46.69 107 GLY A N 1
ATOM 864 C CA . GLY A 1 107 ? 41.291 1.146 -33.442 1.00 46.69 107 GLY A CA 1
ATOM 865 C C . GLY A 1 107 ? 40.470 2.198 -32.696 1.00 46.69 107 GLY A C 1
ATOM 866 O O . GLY A 1 107 ? 39.250 2.278 -32.819 1.00 46.69 107 GLY A O 1
ATOM 867 N N . GLU A 1 108 ? 41.205 3.001 -31.923 1.00 42.75 108 GLU A N 1
ATOM 868 C CA . GLU A 1 108 ? 40.745 4.107 -31.080 1.00 42.75 108 GLU A CA 1
ATOM 869 C C . GLU A 1 108 ? 39.437 4.762 -31.560 1.00 42.75 108 GLU A C 1
ATOM 871 O O . GLU A 1 108 ? 39.341 5.176 -32.724 1.00 42.75 108 GLU A O 1
ATOM 876 N N . PRO A 1 109 ? 38.429 4.913 -30.679 1.00 42.41 109 PRO A N 1
ATOM 877 C CA . PRO A 1 109 ? 37.169 5.525 -31.062 1.00 42.41 109 PRO A CA 1
ATOM 878 C C . PRO A 1 109 ? 37.424 6.975 -31.484 1.00 42.41 109 PRO A C 1
ATOM 880 O O . PRO A 1 109 ? 37.742 7.834 -30.660 1.00 42.41 109 PRO A O 1
ATOM 883 N N . LYS A 1 110 ? 37.277 7.250 -32.787 1.00 38.56 110 LYS A N 1
ATOM 884 C CA . LYS A 1 110 ? 37.299 8.604 -33.349 1.00 38.56 110 LYS A CA 1
ATOM 885 C C . LYS A 1 110 ? 36.190 9.423 -32.694 1.00 38.56 110 LYS A C 1
ATOM 887 O O . LYS A 1 110 ? 35.013 9.305 -33.023 1.00 38.56 110 LYS A O 1
ATOM 892 N N . THR A 1 111 ? 36.599 10.271 -31.765 1.00 41.44 111 THR A N 1
ATOM 893 C CA . THR A 1 111 ? 35.795 11.285 -31.098 1.00 41.44 111 THR A CA 1
ATOM 894 C C . THR A 1 111 ? 35.288 12.300 -32.113 1.00 41.44 111 THR A C 1
ATOM 896 O O . THR A 1 111 ? 36.046 13.133 -32.607 1.00 41.44 111 THR A O 1
ATOM 899 N N . LYS A 1 112 ? 33.978 12.302 -32.371 1.00 37.66 112 LYS A N 1
ATOM 900 C CA . LYS A 1 112 ? 33.276 13.530 -32.744 1.00 37.66 112 LYS A CA 1
ATOM 901 C C . LYS A 1 112 ? 31.965 13.663 -31.968 1.00 37.66 112 LYS A C 1
ATOM 903 O O . LYS A 1 112 ? 31.107 12.792 -31.995 1.00 37.66 112 LYS A O 1
ATOM 908 N N . THR A 1 113 ? 31.886 14.830 -31.329 1.00 35.94 113 THR A N 1
ATOM 909 C CA . THR A 1 113 ? 30.728 15.582 -30.824 1.00 35.94 113 THR A CA 1
ATOM 910 C C . THR A 1 113 ? 30.095 15.229 -29.467 1.00 35.94 113 THR A C 1
ATOM 912 O O . THR A 1 113 ? 29.337 14.284 -29.315 1.00 35.94 113 THR A O 1
ATOM 915 N N . HIS A 1 114 ? 30.398 16.156 -28.546 1.00 35.84 114 HIS A N 1
ATOM 916 C CA . HIS A 1 114 ? 29.657 16.712 -27.408 1.00 35.84 114 HIS A CA 1
ATOM 917 C C . HIS A 1 114 ? 29.293 15.816 -26.209 1.00 35.84 114 HIS A C 1
ATOM 919 O O . HIS A 1 114 ? 28.287 15.124 -26.186 1.00 35.84 114 HIS A O 1
ATOM 925 N N . ALA A 1 115 ? 30.094 16.015 -25.152 1.00 37.59 115 ALA A N 1
ATOM 926 C CA . ALA A 1 115 ? 29.856 15.674 -23.749 1.00 37.59 115 ALA A CA 1
ATOM 927 C C . ALA A 1 115 ? 29.870 14.178 -23.378 1.00 37.59 115 ALA A C 1
ATOM 929 O O . ALA A 1 115 ? 28.839 13.569 -23.123 1.00 37.59 115 ALA A O 1
ATOM 930 N N . GLY A 1 116 ? 31.086 13.655 -23.183 1.00 32.53 116 GLY A N 1
ATOM 931 C CA . GLY A 1 116 ? 31.342 12.625 -22.169 1.00 32.53 116 GLY A CA 1
ATOM 932 C C . GLY A 1 116 ? 31.610 11.213 -22.686 1.00 32.53 116 GLY A C 1
ATOM 933 O O . GLY A 1 116 ? 30.700 10.401 -22.731 1.00 32.53 116 GLY A O 1
ATOM 934 N N . GLY A 1 117 ? 32.890 10.906 -22.932 1.00 31.61 117 GLY A N 1
ATOM 935 C CA . GLY A 1 117 ? 33.445 9.545 -22.909 1.00 31.61 117 GLY A CA 1
ATOM 936 C C . GLY A 1 117 ? 33.112 8.667 -24.119 1.00 31.61 117 GLY A C 1
ATOM 937 O O . GLY A 1 117 ? 31.956 8.395 -24.402 1.00 31.61 117 GLY A O 1
ATOM 938 N N . GLY A 1 118 ? 34.142 8.170 -24.809 1.00 35.44 118 GLY A N 1
ATOM 939 C CA . GLY A 1 118 ? 34.051 7.287 -25.982 1.00 35.44 118 GLY A CA 1
ATOM 940 C C . GLY A 1 118 ? 33.547 5.866 -25.699 1.00 35.44 118 GLY A C 1
ATOM 941 O O . GLY A 1 118 ? 34.101 4.916 -26.241 1.00 35.44 118 GLY A O 1
ATOM 942 N N . ASN A 1 119 ? 32.523 5.718 -24.859 1.00 44.50 119 ASN A N 1
ATOM 943 C CA . ASN A 1 119 ? 31.763 4.484 -24.737 1.00 44.50 119 ASN A CA 1
ATOM 944 C C . ASN A 1 119 ? 30.516 4.584 -25.617 1.00 44.50 119 ASN A C 1
ATOM 946 O O . ASN A 1 119 ? 29.811 5.594 -25.604 1.00 44.50 119 ASN A O 1
ATOM 950 N N . GLU A 1 120 ? 30.233 3.513 -26.356 1.00 53.00 120 GLU A N 1
ATOM 951 C CA . GLU A 1 120 ? 28.924 3.271 -26.961 1.00 53.00 120 GLU A CA 1
ATOM 952 C C . GLU A 1 120 ? 27.826 3.577 -25.927 1.00 53.00 120 GLU A C 1
ATOM 954 O O . GLU A 1 120 ? 27.969 3.240 -24.748 1.00 53.00 120 GLU A O 1
ATOM 959 N N . ARG A 1 121 ? 26.768 4.286 -26.343 1.00 61.00 121 ARG A N 1
ATOM 960 C CA . ARG A 1 121 ? 25.698 4.770 -25.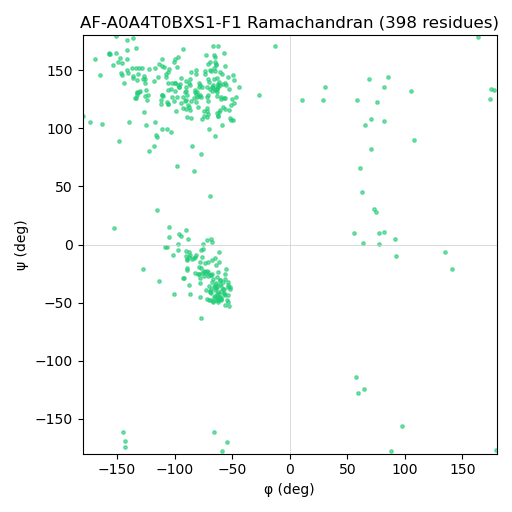459 1.00 61.00 121 ARG A CA 1
ATOM 961 C C . ARG A 1 121 ? 25.163 3.620 -24.595 1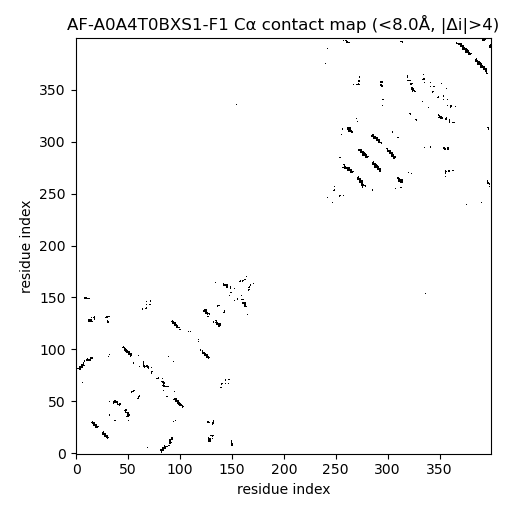.00 61.00 121 ARG A C 1
ATOM 963 O O . ARG A 1 121 ? 24.446 2.753 -25.082 1.00 61.00 121 ARG A O 1
ATOM 970 N N . GLN A 1 122 ? 25.494 3.629 -23.305 1.00 69.75 122 GLN A N 1
ATOM 971 C CA . GLN A 1 122 ? 25.026 2.622 -22.353 1.00 69.75 122 GLN A CA 1
ATOM 972 C C . GLN A 1 122 ? 23.646 3.004 -21.818 1.00 69.75 122 GLN A C 1
ATOM 974 O O . GLN A 1 122 ? 23.529 3.641 -20.762 1.00 69.75 122 GLN A O 1
ATOM 979 N N . ASP A 1 123 ? 22.608 2.635 -22.563 1.00 83.88 123 ASP A N 1
ATOM 980 C CA . ASP A 1 123 ? 21.223 2.895 -22.184 1.00 83.88 123 ASP A CA 1
ATOM 981 C C . ASP A 1 123 ? 20.831 2.179 -20.886 1.00 83.88 123 ASP A C 1
ATOM 983 O O . ASP A 1 123 ? 21.247 1.051 -20.616 1.00 83.88 123 ASP A O 1
ATOM 987 N N . ALA A 1 124 ? 20.003 2.850 -20.083 1.00 93.62 124 ALA A N 1
ATOM 988 C CA . ALA A 1 124 ? 19.448 2.319 -18.844 1.00 93.62 124 ALA A CA 1
ATOM 989 C C . ALA A 1 124 ? 17.932 2.161 -18.969 1.00 93.62 124 ALA A C 1
ATOM 991 O O . ALA A 1 124 ? 17.256 2.982 -19.589 1.00 93.62 124 ALA A O 1
ATOM 992 N N . TYR A 1 125 ? 17.404 1.116 -18.348 1.00 97.44 125 TYR A N 1
ATOM 993 C CA . TYR A 1 125 ? 16.005 0.743 -18.400 1.00 97.44 125 TYR A CA 1
ATOM 994 C C . TYR A 1 125 ? 15.506 0.422 -17.000 1.00 97.44 125 TYR A C 1
ATOM 996 O O . TYR A 1 125 ? 16.073 -0.432 -16.317 1.00 97.44 125 TYR A O 1
ATOM 1004 N N . LEU A 1 126 ? 14.427 1.080 -16.593 1.00 97.94 126 LEU A N 1
ATOM 1005 C CA . LEU A 1 126 ? 13.767 0.813 -15.325 1.00 97.94 126 LEU A CA 1
ATOM 1006 C C . LEU A 1 126 ? 12.649 -0.211 -15.547 1.00 97.94 126 LEU A C 1
ATOM 1008 O O . LEU A 1 126 ? 11.713 0.031 -16.315 1.00 97.94 126 LEU A O 1
ATOM 1012 N N . TYR A 1 127 ? 12.785 -1.366 -14.902 1.00 98.06 127 TYR A N 1
ATOM 1013 C CA . TYR A 1 127 ? 11.800 -2.446 -14.877 1.0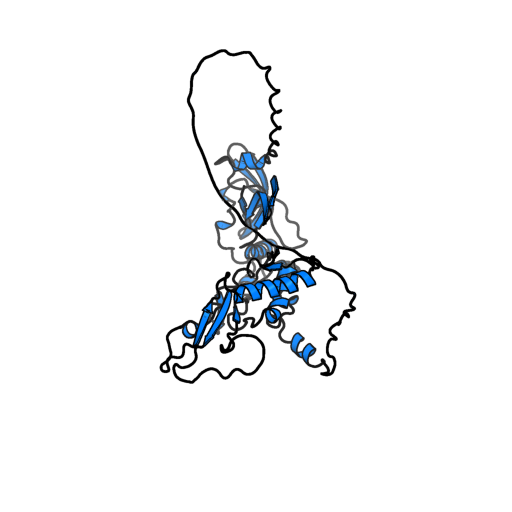0 98.06 127 TYR A CA 1
ATOM 1014 C C . TYR A 1 127 ? 11.003 -2.401 -13.572 1.00 98.06 127 TYR A C 1
ATOM 1016 O O . TYR A 1 127 ? 11.499 -1.860 -12.589 1.00 98.06 127 TYR A O 1
ATOM 1024 N N . GLY A 1 128 ? 9.800 -2.979 -13.565 1.00 96.50 128 GLY A N 1
ATOM 1025 C CA . GLY A 1 128 ? 8.926 -3.025 -12.384 1.00 96.50 128 GLY A CA 1
ATOM 1026 C C . GLY A 1 128 ? 7.445 -2.821 -12.702 1.00 96.50 128 GLY A C 1
ATOM 1027 O O . GLY A 1 128 ? 6.605 -3.288 -11.951 1.00 96.50 128 GLY A O 1
ATOM 1028 N N . HIS A 1 129 ? 7.099 -2.226 -13.845 1.00 96.12 129 HIS A N 1
ATOM 1029 C CA . HIS A 1 129 ? 5.707 -1.900 -14.179 1.00 96.12 129 HIS A CA 1
ATOM 1030 C C . HIS A 1 129 ? 4.768 -3.136 -14.185 1.00 96.12 129 HIS A C 1
ATOM 1032 O O . HIS A 1 129 ? 5.156 -4.157 -14.769 1.00 96.12 129 HIS A O 1
ATOM 1038 N N . PRO A 1 130 ? 3.527 -3.056 -13.654 1.00 93.44 130 PRO A N 1
ATOM 1039 C CA . PRO A 1 130 ? 2.567 -4.175 -13.574 1.00 93.44 130 PRO A CA 1
ATOM 1040 C C . PRO A 1 130 ? 2.271 -4.892 -14.897 1.00 93.44 130 PRO A C 1
ATOM 1042 O O . PRO A 1 130 ? 2.062 -6.101 -14.941 1.00 93.44 130 PRO A O 1
ATOM 1045 N N . LEU A 1 131 ? 2.304 -4.156 -16.011 1.00 90.50 131 LEU A N 1
ATOM 1046 C CA . LEU A 1 131 ? 2.124 -4.704 -17.366 1.00 90.50 131 LEU A CA 1
ATOM 1047 C C . LEU A 1 131 ? 3.319 -5.545 -17.878 1.00 90.50 131 LEU A C 1
ATOM 1049 O O . LEU A 1 131 ? 3.333 -5.989 -19.030 1.00 90.50 131 LEU A O 1
ATOM 1053 N N . GLY A 1 132 ? 4.335 -5.760 -17.042 1.00 90.62 132 GLY A N 1
ATOM 1054 C CA . GLY A 1 132 ? 5.402 -6.731 -17.253 1.00 90.62 132 GLY A CA 1
ATOM 1055 C C . GLY A 1 132 ? 6.602 -6.226 -18.040 1.00 90.62 132 GLY A C 1
ATOM 1056 O O . GLY A 1 132 ? 6.695 -5.075 -18.467 1.00 90.62 132 GLY A O 1
ATOM 1057 N N . ARG A 1 133 ? 7.554 -7.136 -18.277 1.00 92.38 133 ARG A N 1
ATOM 1058 C CA . ARG A 1 133 ? 8.929 -6.814 -18.716 1.00 92.38 133 ARG A CA 1
ATOM 1059 C C . ARG A 1 133 ? 9.051 -5.986 -19.999 1.00 92.38 133 ARG A C 1
ATOM 1061 O O . ARG A 1 133 ? 10.089 -5.374 -20.253 1.00 92.38 133 ARG A O 1
ATOM 1068 N N . LYS A 1 134 ? 8.046 -6.056 -20.879 1.00 91.12 134 LYS A N 1
ATOM 1069 C CA . LYS A 1 134 ? 8.034 -5.329 -22.159 1.00 91.12 134 LYS A CA 1
ATOM 1070 C C . LYS A 1 134 ? 7.719 -3.847 -21.950 1.00 91.12 134 LYS A C 1
ATOM 1072 O O . LYS A 1 134 ? 8.115 -3.021 -22.769 1.00 91.12 134 LYS A O 1
ATOM 1077 N N . LYS A 1 135 ? 7.043 -3.517 -20.851 1.00 94.19 135 LYS A N 1
ATOM 1078 C CA . LYS A 1 135 ? 6.618 -2.177 -20.462 1.00 94.19 135 LYS A CA 1
ATOM 1079 C C . LYS A 1 135 ? 7.617 -1.585 -19.464 1.00 94.19 135 LYS A C 1
ATOM 1081 O O . LYS A 1 135 ? 7.335 -1.407 -18.290 1.00 94.19 135 LYS A O 1
ATOM 1086 N N . ARG A 1 136 ? 8.825 -1.310 -19.958 1.00 94.81 136 ARG A N 1
ATOM 1087 C CA . ARG A 1 136 ? 9.930 -0.710 -19.192 1.00 94.81 136 ARG A CA 1
ATOM 1088 C C . ARG A 1 136 ? 10.139 0.753 -19.572 1.00 94.81 136 ARG A C 1
ATOM 1090 O O . ARG A 1 136 ? 9.987 1.106 -20.745 1.00 94.81 136 ARG A O 1
ATOM 1097 N N . PHE A 1 137 ? 10.582 1.566 -18.621 1.00 97.19 137 PHE A N 1
ATOM 1098 C CA . PHE A 1 137 ? 10.891 2.977 -18.857 1.00 97.19 137 PHE A CA 1
ATOM 1099 C C . PHE A 1 137 ? 12.336 3.146 -19.333 1.00 97.19 137 PHE A C 1
ATOM 1101 O O . PHE A 1 137 ? 13.239 2.476 -18.834 1.00 97.19 137 PHE A O 1
ATOM 1108 N N . ARG A 1 138 ? 12.569 4.021 -20.318 1.00 95.19 138 ARG A N 1
ATOM 1109 C CA . ARG A 1 138 ? 13.888 4.189 -20.976 1.00 95.19 138 ARG A CA 1
ATOM 1110 C C . ARG A 1 138 ? 14.676 5.410 -20.502 1.00 95.19 138 ARG A C 1
ATOM 1112 O O . ARG A 1 138 ? 15.820 5.600 -20.905 1.00 95.19 138 ARG A O 1
ATOM 1119 N N . SER A 1 139 ? 14.060 6.280 -19.710 1.00 95.69 139 SER A N 1
ATOM 1120 C CA . SER A 1 139 ? 14.706 7.470 -19.159 1.00 95.69 139 SER A CA 1
ATOM 1121 C C . SER A 1 139 ? 13.980 7.945 -17.894 1.00 95.69 139 SER A C 1
ATOM 1123 O O . SER A 1 139 ? 12.830 7.562 -17.674 1.00 95.69 139 SER A O 1
ATOM 1125 N N . PRO A 1 140 ? 14.599 8.817 -17.079 1.00 97.00 140 PRO A N 1
ATOM 1126 C CA . PRO A 1 140 ? 13.912 9.442 -15.952 1.00 97.00 140 PRO A CA 1
ATOM 1127 C C . PRO A 1 140 ? 12.660 10.216 -16.377 1.00 97.00 140 PRO A C 1
ATOM 1129 O O . PRO A 1 140 ? 11.630 10.106 -15.729 1.00 97.00 140 PRO A O 1
ATOM 1132 N N . GLY A 1 141 ? 12.728 10.964 -17.485 1.00 95.38 141 GLY A N 1
ATOM 1133 C CA . GLY A 1 141 ? 11.580 11.723 -17.996 1.00 95.38 141 GLY A CA 1
ATOM 1134 C C . GLY A 1 141 ? 10.442 10.826 -18.486 1.00 95.38 141 GLY A C 1
ATOM 1135 O O . GLY A 1 141 ? 9.285 11.198 -18.378 1.00 95.38 141 GLY A O 1
ATOM 1136 N N . ASP A 1 142 ? 10.771 9.625 -18.962 1.00 95.12 142 ASP A N 1
ATOM 1137 C CA . ASP A 1 142 ? 9.794 8.615 -19.367 1.00 95.12 142 ASP A CA 1
ATOM 1138 C C . ASP A 1 142 ? 9.012 8.040 -18.180 1.00 95.12 142 ASP A C 1
ATOM 1140 O O . ASP A 1 142 ? 7.821 7.761 -18.276 1.00 95.12 142 ASP A O 1
ATOM 1144 N N . PHE A 1 143 ? 9.704 7.854 -17.057 1.00 97.88 143 PHE A N 1
ATOM 1145 C CA . PHE A 1 143 ? 9.119 7.340 -15.823 1.00 97.88 143 PHE A CA 1
ATOM 1146 C C . PHE A 1 143 ? 8.411 8.422 -15.005 1.00 97.88 143 PHE A C 1
ATOM 1148 O O . PHE A 1 143 ? 7.524 8.115 -14.218 1.00 97.88 143 PHE A O 1
ATOM 1155 N N . TYR A 1 144 ? 8.798 9.685 -15.173 1.00 97.94 144 TYR A N 1
ATOM 1156 C CA . TYR A 1 144 ? 8.360 10.763 -14.298 1.00 97.94 144 TYR A CA 1
ATOM 1157 C C . TYR A 1 144 ? 6.835 10.934 -14.185 1.00 97.94 144 TYR A C 1
ATOM 1159 O O . TYR A 1 144 ? 6.379 11.048 -13.053 1.00 97.94 144 TYR A O 1
ATOM 1167 N N . PRO A 1 145 ? 6.026 10.882 -15.264 1.00 96.75 145 PRO A N 1
ATOM 1168 C CA . PRO A 1 145 ? 4.570 10.970 -15.125 1.00 96.75 145 PRO A CA 1
ATOM 1169 C C . PRO A 1 145 ? 3.989 9.848 -14.251 1.00 96.75 145 PRO A C 1
ATOM 1171 O O . PRO A 1 145 ? 3.089 10.085 -13.452 1.00 96.75 145 PRO A O 1
ATOM 1174 N N . HIS A 1 146 ? 4.566 8.642 -14.335 1.00 97.38 146 HIS A N 1
ATOM 1175 C CA . HIS A 1 146 ? 4.197 7.512 -13.477 1.00 97.38 146 HIS A CA 1
ATOM 1176 C C . HIS A 1 146 ? 4.610 7.752 -12.026 1.00 97.38 146 HIS A C 1
ATOM 1178 O O . HIS A 1 146 ? 3.853 7.487 -11.101 1.00 97.38 146 HIS A O 1
ATOM 1184 N N . LEU A 1 147 ? 5.812 8.293 -11.822 1.00 97.56 147 LEU A N 1
ATOM 1185 C CA . LEU A 1 147 ? 6.314 8.646 -10.499 1.00 97.56 147 LEU A CA 1
ATOM 1186 C C . LEU A 1 147 ? 5.474 9.737 -9.825 1.00 97.56 147 LEU A C 1
ATOM 1188 O O . LEU A 1 147 ? 5.227 9.654 -8.627 1.00 97.56 147 LEU A O 1
ATOM 1192 N N . LEU A 1 148 ? 5.080 10.764 -10.581 1.00 96.31 148 LEU A N 1
ATOM 1193 C CA . LEU A 1 148 ? 4.242 11.850 -10.092 1.00 96.31 148 LEU A CA 1
ATOM 1194 C C . LEU A 1 148 ? 2.891 11.291 -9.652 1.00 96.31 148 LEU A C 1
ATOM 1196 O O . LEU A 1 148 ? 2.513 11.503 -8.508 1.00 96.31 148 LEU A O 1
ATOM 1200 N N . TRP A 1 149 ? 2.252 10.477 -10.498 1.00 95.81 149 TRP A N 1
ATOM 1201 C CA . TRP A 1 149 ? 1.034 9.752 -10.141 1.00 95.81 149 TRP A CA 1
ATOM 1202 C C . TRP A 1 149 ? 1.210 8.923 -8.859 1.00 95.81 149 TRP A C 1
ATOM 1204 O O . TRP A 1 149 ? 0.422 9.074 -7.931 1.00 95.81 149 TRP A O 1
ATOM 1214 N N . LEU A 1 150 ? 2.279 8.123 -8.744 1.00 95.50 150 LEU A N 1
ATOM 1215 C CA . LEU A 1 150 ? 2.600 7.372 -7.518 1.00 95.50 150 LEU A CA 1
ATOM 1216 C C . LEU A 1 150 ? 2.736 8.262 -6.271 1.00 95.50 150 LEU A C 1
ATOM 1218 O O . LEU A 1 150 ? 2.495 7.785 -5.165 1.00 95.50 150 LEU A O 1
ATOM 1222 N N . ALA A 1 151 ? 3.156 9.516 -6.434 1.00 92.88 151 ALA A N 1
ATOM 1223 C CA . ALA A 1 151 ? 3.412 10.442 -5.339 1.00 92.88 151 ALA A CA 1
ATOM 1224 C C . ALA A 1 151 ? 2.209 11.325 -4.968 1.00 92.88 151 ALA A C 1
ATOM 1226 O O . ALA A 1 151 ? 2.135 11.760 -3.820 1.00 92.88 151 ALA A O 1
ATOM 1227 N N . THR A 1 152 ? 1.312 11.631 -5.910 1.00 90.75 152 THR A N 1
ATOM 1228 C CA . THR A 1 152 ? 0.245 12.632 -5.718 1.00 90.75 152 THR A CA 1
ATOM 1229 C C . THR A 1 152 ? -1.155 12.051 -5.706 1.00 90.75 152 THR A C 1
ATOM 1231 O O . THR A 1 152 ? -2.029 12.604 -5.048 1.00 90.75 152 THR A O 1
ATOM 1234 N N . ASP A 1 153 ? -1.390 10.972 -6.445 1.00 88.25 153 ASP A N 1
ATOM 1235 C CA . ASP A 1 153 ? -2.701 10.344 -6.486 1.00 88.25 153 ASP A CA 1
ATOM 1236 C C . ASP A 1 153 ? -2.865 9.489 -5.229 1.00 88.25 153 ASP A C 1
ATOM 1238 O O . ASP A 1 153 ? -2.071 8.581 -5.017 1.00 88.25 153 ASP A O 1
ATOM 1242 N N . THR A 1 154 ? -3.832 9.773 -4.359 1.00 79.56 154 THR A N 1
ATOM 1243 C CA . THR A 1 154 ? -3.989 9.048 -3.085 1.00 79.56 154 THR A CA 1
ATOM 1244 C C . THR A 1 154 ? -4.680 7.697 -3.241 1.00 79.56 154 THR A C 1
ATOM 1246 O O . THR A 1 154 ? -4.452 6.804 -2.429 1.00 79.56 154 THR A O 1
ATOM 1249 N N . GLU A 1 155 ? -5.500 7.532 -4.278 1.00 80.38 155 GLU A N 1
ATOM 1250 C CA . GLU A 1 155 ? -6.373 6.366 -4.460 1.00 80.38 155 GLU A CA 1
ATOM 1251 C C . GLU A 1 155 ? -5.693 5.231 -5.235 1.00 80.38 155 GLU A C 1
ATOM 1253 O O . GLU A 1 155 ? -6.057 4.067 -5.088 1.00 80.38 155 GLU A O 1
ATOM 1258 N N . GLY A 1 156 ? -4.653 5.554 -6.002 1.00 82.56 156 GLY A N 1
ATOM 1259 C CA . GLY A 1 156 ? -3.929 4.613 -6.847 1.00 82.56 156 GLY A CA 1
ATOM 1260 C C . GLY A 1 156 ? -4.696 4.241 -8.098 1.00 82.56 156 GLY A C 1
ATOM 1261 O O . GLY A 1 156 ? -4.487 3.144 -8.613 1.00 82.56 156 GLY A O 1
ATOM 1262 N N . ASP A 1 157 ? -5.558 5.132 -8.584 1.00 82.62 157 ASP A N 1
ATOM 1263 C CA . ASP A 1 157 ? -6.321 4.889 -9.800 1.00 82.62 157 ASP A CA 1
ATOM 1264 C C . ASP A 1 157 ? -5.397 4.961 -11.020 1.00 82.62 157 ASP A C 1
ATOM 1266 O O . ASP A 1 157 ? -4.791 5.999 -11.300 1.00 82.62 157 ASP A O 1
ATOM 1270 N N . SER A 1 158 ? -5.258 3.847 -11.743 1.00 82.50 158 SER A N 1
ATOM 1271 C CA . SER A 1 158 ? -4.403 3.765 -12.926 1.00 82.50 158 SER A CA 1
ATOM 1272 C C . SER A 1 158 ? -4.837 4.701 -14.051 1.00 82.50 158 SER A C 1
ATOM 1274 O O . SER A 1 158 ? -3.986 5.081 -14.857 1.00 82.50 158 SER A O 1
ATOM 1276 N N . ASP A 1 159 ? -6.110 5.099 -14.087 1.00 81.88 159 ASP A N 1
ATOM 1277 C CA . ASP A 1 159 ? -6.654 5.983 -15.121 1.00 81.88 159 ASP A CA 1
ATOM 1278 C C . ASP A 1 159 ? -6.199 7.439 -14.923 1.00 81.88 159 ASP A C 1
ATOM 1280 O O . ASP A 1 159 ? -6.066 8.191 -15.887 1.00 81.88 159 ASP A O 1
ATOM 1284 N N . ASN A 1 160 ? -5.811 7.814 -13.699 1.00 86.69 160 ASN A N 1
ATOM 1285 C CA . ASN A 1 160 ? -5.193 9.112 -13.410 1.00 86.69 160 ASN A CA 1
ATOM 1286 C C . ASN A 1 160 ? -3.709 9.173 -13.825 1.00 86.69 160 ASN A C 1
ATOM 1288 O O . ASN A 1 160 ? -3.056 10.216 -13.704 1.00 86.69 160 ASN A O 1
ATOM 1292 N N . CYS A 1 161 ? -3.132 8.062 -14.297 1.00 91.50 161 CYS A N 1
ATOM 1293 C CA . CYS A 1 161 ? -1.738 8.005 -14.710 1.00 91.50 161 CYS A CA 1
ATOM 1294 C C . CYS A 1 161 ? -1.554 8.428 -16.174 1.00 91.50 161 CYS A C 1
ATOM 1296 O O . CYS A 1 161 ? -1.922 7.722 -17.110 1.00 91.50 161 CYS A O 1
ATOM 1298 N N . THR A 1 162 ? -0.833 9.527 -16.390 1.00 90.44 162 THR A N 1
ATOM 1299 C CA . THR A 1 162 ? -0.552 10.082 -17.729 1.00 90.44 162 THR A CA 1
ATOM 1300 C C . THR A 1 162 ? 0.736 9.545 -18.365 1.00 90.44 162 THR A C 1
ATOM 1302 O O . THR A 1 162 ? 1.252 10.097 -19.342 1.00 90.44 162 THR A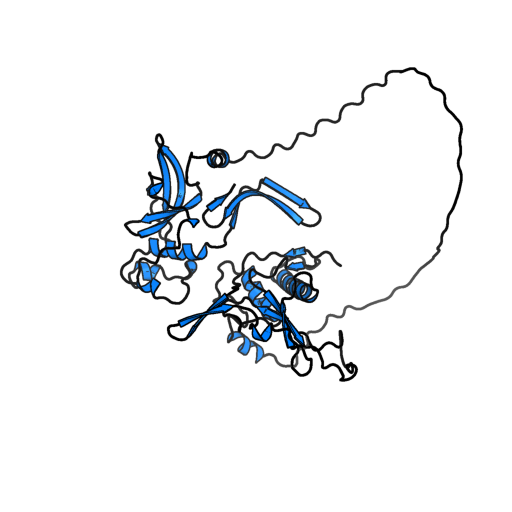 O 1
ATOM 1305 N N . CYS A 1 163 ? 1.325 8.480 -17.811 1.00 92.69 163 CYS A N 1
ATOM 1306 C CA . CYS A 1 163 ? 2.536 7.903 -18.382 1.00 92.69 163 CYS A CA 1
ATOM 1307 C C . CYS A 1 163 ? 2.221 7.138 -19.674 1.00 92.69 163 CYS A C 1
ATOM 1309 O O . CYS A 1 163 ? 1.177 6.506 -19.809 1.00 92.69 163 CYS A O 1
ATOM 1311 N N . LYS A 1 164 ? 3.176 7.095 -20.609 1.00 90.94 164 LYS A N 1
ATOM 1312 C CA . LYS A 1 164 ? 2.989 6.437 -21.919 1.00 90.94 164 LYS A CA 1
ATOM 1313 C C . LYS A 1 164 ? 2.693 4.938 -21.871 1.00 90.94 164 LYS A C 1
ATOM 1315 O O . LYS A 1 164 ? 2.426 4.319 -22.900 1.00 90.94 164 LYS A O 1
ATOM 1320 N N . ILE A 1 165 ? 2.925 4.314 -20.721 1.00 92.06 165 ILE A N 1
ATOM 1321 C CA . ILE A 1 165 ? 2.717 2.885 -20.537 1.00 92.06 165 ILE A CA 1
ATOM 1322 C C . ILE A 1 165 ? 1.264 2.616 -20.141 1.00 92.06 165 ILE A C 1
ATOM 1324 O O . ILE A 1 165 ? 0.690 1.674 -20.693 1.00 92.06 165 ILE A O 1
ATOM 1328 N N . CYS A 1 166 ? 0.711 3.434 -19.240 1.00 87.69 166 CYS A N 1
ATOM 1329 C CA . CYS A 1 166 ? -0.676 3.379 -18.777 1.00 87.69 166 CYS A CA 1
ATOM 1330 C C . CYS A 1 166 ? -1.631 3.991 -19.806 1.00 87.69 166 CYS A C 1
ATOM 1332 O O . CYS A 1 166 ? -2.609 3.349 -20.170 1.00 87.69 166 CYS A O 1
ATOM 1334 N N . CYS A 1 167 ? -1.281 5.156 -20.361 1.00 85.75 167 CYS A N 1
ATOM 1335 C CA . CYS A 1 167 ? -2.066 5.862 -21.368 1.00 85.75 167 CYS A CA 1
ATOM 1336 C C . CYS A 1 167 ? -1.290 5.993 -22.699 1.00 85.75 167 CYS A C 1
ATOM 1338 O O . CYS A 1 167 ? -0.591 6.983 -22.937 1.00 85.75 167 CYS A O 1
ATOM 1340 N N . PRO A 1 168 ? -1.331 4.969 -23.573 1.00 75.06 168 PRO A N 1
ATOM 1341 C CA . PRO A 1 168 ? -0.616 4.998 -24.847 1.00 75.06 168 PRO A CA 1
ATOM 1342 C C . PRO A 1 168 ? -1.258 5.902 -25.919 1.00 75.06 168 PRO A C 1
ATOM 1344 O O . PRO A 1 168 ? -0.533 6.329 -26.810 1.00 75.06 168 PRO A O 1
ATOM 1347 N N . GLU A 1 169 ? -2.564 6.206 -25.857 1.00 60.41 169 GLU A N 1
ATOM 1348 C CA . GLU A 1 169 ? -3.277 6.956 -26.916 1.00 60.41 169 GLU A CA 1
ATOM 1349 C C . GLU A 1 169 ? -3.229 8.490 -26.764 1.00 60.41 169 GLU A C 1
ATOM 1351 O O . GLU A 1 169 ? -3.123 9.196 -27.767 1.00 60.41 169 GLU A O 1
ATOM 1356 N N . GLU A 1 170 ? -3.241 9.043 -25.545 1.00 54.31 170 GLU A N 1
ATOM 1357 C CA . GLU A 1 170 ? -3.326 10.505 -25.346 1.00 54.31 170 GLU A CA 1
ATOM 1358 C C . GLU A 1 170 ? -2.025 11.253 -25.692 1.00 54.31 170 GLU A C 1
ATOM 1360 O O . GLU A 1 170 ? -2.042 12.428 -26.072 1.00 54.31 170 GLU A O 1
ATOM 1365 N N . LEU A 1 171 ? -0.873 10.577 -25.636 1.00 51.97 171 LEU A N 1
ATOM 1366 C CA . LEU A 1 171 ? 0.417 11.203 -25.946 1.00 51.97 171 LEU A CA 1
ATOM 1367 C C . LEU A 1 171 ? 0.664 11.363 -27.452 1.00 51.97 171 LEU A C 1
ATOM 1369 O O . LEU A 1 171 ? 1.310 12.338 -27.844 1.00 51.97 171 LEU A O 1
ATOM 1373 N N . ASP A 1 172 ? 0.109 10.492 -28.301 1.00 45.31 172 ASP A N 1
ATOM 1374 C CA . ASP A 1 172 ? 0.234 10.599 -29.764 1.00 45.31 172 ASP A CA 1
ATOM 1375 C C . ASP A 1 172 ? -0.543 11.803 -30.333 1.00 45.31 172 ASP A C 1
ATOM 1377 O O . ASP A 1 172 ? -0.148 12.371 -31.358 1.00 45.31 172 ASP A O 1
ATOM 1381 N N . ALA A 1 173 ? -1.596 12.256 -29.642 1.00 42.72 173 ALA A N 1
ATOM 1382 C CA . ALA A 1 173 ? -2.330 13.472 -29.992 1.00 42.72 173 ALA A CA 1
ATOM 1383 C C . ALA A 1 173 ? -1.526 14.747 -29.662 1.00 42.72 173 ALA A C 1
ATOM 1385 O O . ALA A 1 173 ? -1.468 15.676 -30.467 1.00 42.72 173 ALA A O 1
ATOM 1386 N N . SER A 1 174 ? -0.816 14.764 -28.528 1.00 43.31 174 SER A N 1
ATOM 1387 C CA . SER A 1 174 ? -0.046 15.934 -28.064 1.00 43.31 174 SER A CA 1
ATOM 1388 C C . SER A 1 174 ? 1.259 16.205 -28.840 1.00 43.31 174 SER A C 1
ATOM 1390 O O . SER A 1 174 ? 1.817 17.302 -28.763 1.00 43.31 174 SER A O 1
ATOM 1392 N N . VAL A 1 175 ? 1.755 15.226 -29.611 1.00 46.62 175 VAL A N 1
ATOM 1393 C CA . VAL A 1 175 ? 2.981 15.350 -30.426 1.00 46.62 175 VAL A CA 1
ATOM 1394 C C . VAL A 1 175 ? 2.692 15.881 -31.838 1.00 46.62 175 VAL A C 1
ATOM 1396 O O . VAL A 1 175 ? 3.589 16.440 -32.469 1.00 46.62 175 VAL A O 1
ATOM 1399 N N . LYS A 1 176 ? 1.450 15.785 -32.332 1.00 37.25 176 LYS A N 1
ATOM 1400 C CA . LYS A 1 176 ? 1.082 16.270 -33.675 1.00 37.25 176 LYS A CA 1
ATOM 1401 C C . LYS A 1 176 ? 0.785 17.772 -33.761 1.00 37.25 176 LYS A C 1
ATOM 1403 O O . LYS A 1 176 ? 0.754 18.291 -34.871 1.00 37.25 176 LYS A O 1
ATOM 1408 N N . GLU A 1 177 ? 0.666 18.478 -32.636 1.00 38.91 177 GLU A N 1
ATOM 1409 C CA . GLU A 1 177 ? 0.408 19.930 -32.604 1.00 38.91 177 GLU A CA 1
ATOM 1410 C C . GLU A 1 177 ? 1.551 20.765 -31.997 1.00 38.91 177 GLU A C 1
ATOM 1412 O O . GLU A 1 177 ? 1.332 21.840 -31.441 1.00 38.91 177 GLU A O 1
ATOM 1417 N N . ARG A 1 178 ? 2.809 20.314 -32.109 1.00 36.38 178 ARG A N 1
ATOM 1418 C CA . ARG A 1 178 ? 3.962 21.205 -31.888 1.00 36.38 178 ARG A CA 1
ATOM 1419 C C . ARG A 1 178 ? 4.586 21.606 -33.214 1.00 36.38 178 ARG A C 1
ATOM 1421 O O . ARG A 1 178 ? 5.407 20.890 -33.782 1.00 36.38 178 ARG A O 1
ATOM 1428 N N . ASP A 1 179 ? 4.176 22.785 -33.663 1.00 35.66 179 ASP A N 1
ATOM 1429 C CA . ASP A 1 179 ? 4.837 23.592 -34.684 1.00 35.66 179 ASP A CA 1
ATOM 1430 C C . ASP A 1 179 ? 6.363 23.672 -34.400 1.00 35.66 179 ASP A C 1
ATOM 1432 O O . ASP A 1 179 ? 6.755 23.998 -33.271 1.00 35.66 179 ASP A O 1
ATOM 1436 N N . PRO A 1 180 ? 7.251 23.350 -35.363 1.00 35.06 180 PRO A N 1
ATOM 1437 C CA . PRO A 1 180 ? 8.694 23.295 -35.132 1.00 35.06 180 PRO A CA 1
ATOM 1438 C C . PRO A 1 180 ? 9.379 24.646 -34.849 1.00 35.06 180 PRO A C 1
ATOM 1440 O O . PRO A 1 180 ? 10.600 24.662 -34.682 1.00 35.06 180 PRO A O 1
ATOM 1443 N N . ASN A 1 181 ? 8.658 25.772 -34.781 1.00 37.50 181 ASN A N 1
ATOM 1444 C CA . ASN A 1 181 ? 9.280 27.101 -34.736 1.00 37.50 181 ASN A CA 1
ATOM 1445 C C . ASN A 1 181 ? 9.301 27.829 -33.375 1.00 37.50 181 ASN A C 1
ATOM 1447 O O . ASN A 1 181 ? 9.612 29.019 -33.329 1.00 37.50 181 ASN A O 1
ATOM 1451 N N . THR A 1 182 ? 9.053 27.158 -32.247 1.00 32.31 182 THR A N 1
ATOM 1452 C CA . THR A 1 182 ? 9.123 27.829 -30.931 1.00 32.31 182 THR A CA 1
ATOM 1453 C C . THR A 1 182 ? 10.249 27.263 -30.070 1.00 32.31 182 THR A C 1
ATOM 1455 O O . THR A 1 182 ? 10.083 26.290 -29.336 1.00 32.31 182 THR A O 1
ATOM 1458 N N . GLN A 1 183 ? 11.425 27.894 -30.151 1.00 37.94 183 GLN A N 1
ATOM 1459 C CA . GLN A 1 183 ? 12.512 27.694 -29.190 1.00 37.94 183 GLN A CA 1
ATOM 1460 C C . GLN A 1 183 ? 12.127 28.303 -27.826 1.00 37.94 183 GLN A C 1
ATOM 1462 O O . GLN A 1 183 ? 11.703 29.460 -27.788 1.00 37.94 183 GLN A O 1
ATOM 1467 N N . PRO A 1 184 ? 12.322 27.608 -26.690 1.00 31.83 184 PRO A N 1
ATOM 1468 C CA . PRO A 1 184 ? 12.247 28.254 -25.389 1.00 31.83 184 PRO A CA 1
ATOM 1469 C C . PRO A 1 184 ? 13.478 29.144 -25.186 1.00 31.83 184 PRO A C 1
ATOM 1471 O O . PRO A 1 184 ? 14.615 28.671 -25.117 1.00 31.83 184 PRO A O 1
ATOM 1474 N N . ALA A 1 185 ? 13.233 30.450 -25.100 1.00 27.39 185 ALA A N 1
ATOM 1475 C CA . ALA A 1 185 ? 14.231 31.466 -24.822 1.00 27.39 185 ALA A CA 1
ATOM 1476 C C . ALA A 1 185 ? 14.886 31.229 -23.450 1.00 27.39 185 AL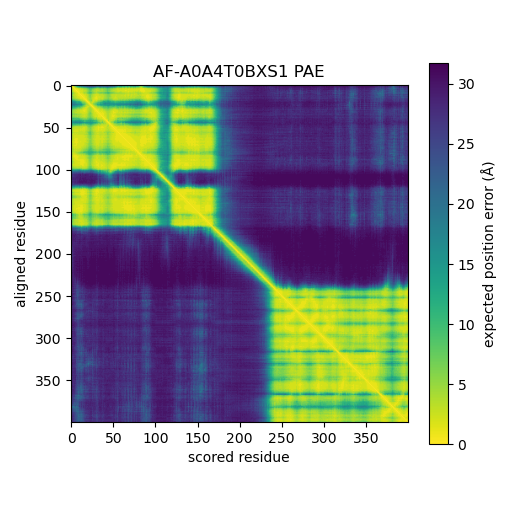A A C 1
ATOM 1478 O O . ALA A 1 185 ? 14.253 31.336 -22.400 1.00 27.39 185 ALA A O 1
ATOM 1479 N N . LEU A 1 186 ? 16.187 30.944 -23.467 1.00 33.06 186 LEU A N 1
ATOM 1480 C CA . LEU A 1 186 ? 17.052 31.030 -22.298 1.00 33.06 186 LEU A CA 1
ATOM 1481 C C . LEU A 1 186 ? 17.106 32.493 -21.838 1.00 33.06 186 LEU A C 1
ATOM 1483 O O . LEU A 1 186 ? 17.662 33.351 -22.528 1.00 33.06 186 LEU A O 1
ATOM 1487 N N . ALA A 1 187 ? 16.547 32.774 -20.661 1.00 30.61 187 ALA A N 1
ATOM 1488 C CA . ALA A 1 187 ? 16.686 34.056 -19.985 1.00 30.61 187 ALA A CA 1
ATOM 1489 C C . ALA A 1 187 ? 18.154 34.273 -19.583 1.00 30.61 187 ALA A C 1
ATOM 1491 O O . ALA A 1 187 ? 18.641 33.831 -18.543 1.00 30.61 187 ALA A O 1
ATOM 1492 N N . ARG A 1 188 ? 18.869 34.954 -20.473 1.00 30.67 188 ARG A N 1
ATOM 1493 C CA . ARG A 1 188 ? 20.215 35.486 -20.306 1.00 30.67 188 ARG A CA 1
ATOM 1494 C C . ARG A 1 188 ? 20.126 36.718 -19.405 1.00 30.67 188 ARG A C 1
ATOM 1496 O O . ARG A 1 188 ? 19.528 37.717 -19.797 1.00 30.67 188 ARG A O 1
ATOM 1503 N N . ARG A 1 189 ? 20.722 36.670 -18.213 1.00 30.56 189 ARG A N 1
ATOM 1504 C CA . ARG A 1 189 ? 20.895 37.863 -17.369 1.00 30.56 189 ARG A CA 1
ATOM 1505 C C . ARG A 1 189 ? 22.294 38.464 -17.600 1.00 30.56 189 ARG A C 1
ATOM 1507 O O . ARG A 1 189 ? 23.241 37.687 -17.739 1.00 30.56 189 ARG A O 1
ATOM 1514 N N . PRO A 1 190 ? 22.450 39.800 -17.695 1.00 32.25 190 PRO A N 1
ATOM 1515 C CA . PRO A 1 190 ? 23.691 40.424 -18.142 1.00 32.25 190 PRO A CA 1
ATOM 1516 C C . PRO A 1 190 ? 24.683 40.650 -16.998 1.00 32.25 190 PRO A C 1
ATOM 1518 O O . PRO A 1 190 ? 24.321 41.039 -15.891 1.00 32.25 190 PRO A O 1
ATOM 1521 N N . SER A 1 191 ? 25.954 40.456 -17.326 1.00 28.02 191 SER A N 1
ATOM 1522 C CA . SER A 1 191 ? 27.128 40.909 -16.590 1.00 28.02 191 SER A CA 1
ATOM 1523 C C . SER A 1 191 ? 27.390 42.398 -16.841 1.00 28.02 191 SER A C 1
ATOM 1525 O O . SER A 1 191 ? 27.545 42.795 -17.996 1.00 28.02 191 SER A O 1
ATOM 1527 N N . THR A 1 192 ? 27.555 43.186 -15.778 1.00 29.81 192 THR A N 1
ATOM 1528 C CA . THR A 1 192 ? 28.248 44.485 -15.819 1.00 29.81 192 THR A CA 1
ATOM 1529 C C . THR A 1 192 ? 29.295 44.556 -14.713 1.00 29.81 192 THR A C 1
ATOM 1531 O O . THR A 1 192 ? 29.046 44.193 -13.566 1.00 29.81 192 THR A O 1
ATOM 1534 N N . GLN A 1 193 ? 30.482 44.980 -15.137 1.00 32.62 193 GLN A N 1
ATOM 1535 C CA . GLN A 1 193 ? 31.727 45.184 -14.404 1.00 32.62 193 GLN A CA 1
ATOM 1536 C C . GLN A 1 193 ? 31.635 46.349 -13.410 1.00 32.62 193 GLN A C 1
ATOM 1538 O O . GLN A 1 193 ? 31.031 47.358 -13.756 1.00 32.62 193 GLN A O 1
ATOM 1543 N N . THR A 1 194 ? 32.377 46.265 -12.298 1.00 28.06 194 THR A N 1
ATOM 1544 C CA . THR A 1 194 ? 33.215 47.367 -11.772 1.00 28.06 194 THR A CA 1
ATOM 1545 C C . THR A 1 194 ? 34.249 46.846 -10.753 1.00 28.06 194 THR A C 1
ATOM 1547 O O . THR A 1 194 ? 33.931 46.462 -9.637 1.00 28.06 194 THR A O 1
ATOM 1550 N N . SER A 1 195 ? 35.496 46.757 -11.229 1.00 31.56 195 SER A N 1
ATOM 1551 C CA . SER A 1 195 ? 36.769 47.247 -10.653 1.00 31.56 195 SER A CA 1
ATOM 1552 C C . SER A 1 195 ? 37.043 47.365 -9.131 1.00 31.56 195 SER A C 1
ATOM 1554 O O . SER A 1 195 ? 36.341 48.080 -8.428 1.00 31.56 195 SER A O 1
ATOM 1556 N N . GLN A 1 196 ? 38.264 46.894 -8.781 1.00 33.22 196 GLN A N 1
ATOM 1557 C CA . GLN A 1 196 ? 39.224 47.350 -7.733 1.00 33.22 196 GLN A CA 1
ATOM 1558 C C . GLN A 1 196 ? 38.966 46.871 -6.281 1.00 33.22 196 GLN A C 1
ATOM 1560 O O . GLN A 1 196 ? 37.839 46.890 -5.822 1.00 33.22 196 GLN A O 1
ATOM 1565 N N . SER A 1 197 ? 39.930 46.406 -5.468 1.00 31.62 197 SER A N 1
ATOM 1566 C CA . SER A 1 197 ? 41.406 46.376 -5.519 1.00 31.62 197 SER A CA 1
ATOM 1567 C C . SER A 1 197 ? 41.989 45.386 -4.474 1.00 31.62 197 SER A C 1
ATOM 1569 O O . SER A 1 197 ? 41.461 45.255 -3.374 1.00 31.62 197 SER A O 1
ATOM 1571 N N . ARG A 1 198 ? 43.112 44.733 -4.831 1.00 30.02 198 ARG A N 1
ATOM 1572 C CA . ARG A 1 198 ? 44.125 44.024 -3.986 1.00 30.02 198 ARG A CA 1
ATOM 1573 C C . ARG A 1 198 ? 44.821 45.022 -3.009 1.00 30.02 198 ARG A C 1
ATOM 1575 O O . ARG A 1 198 ? 44.648 46.212 -3.264 1.00 30.02 198 ARG A O 1
ATOM 1582 N N . PRO A 1 199 ? 45.656 44.648 -1.995 1.00 39.78 199 PRO A N 1
ATOM 1583 C CA . PRO A 1 199 ? 46.736 43.625 -1.998 1.00 39.78 199 PRO A CA 1
ATOM 1584 C C . PRO A 1 199 ? 46.692 42.643 -0.789 1.00 39.78 199 PRO A C 1
ATOM 1586 O O . PRO A 1 199 ? 46.132 42.958 0.247 1.00 39.78 199 PRO A O 1
ATOM 1589 N N . SER A 1 200 ? 47.075 41.362 -0.888 1.00 30.98 200 SER A N 1
ATOM 1590 C CA . SER A 1 200 ? 48.413 40.739 -1.047 1.00 30.98 200 SER A CA 1
ATOM 1591 C C . SER A 1 200 ? 49.328 40.830 0.191 1.00 30.98 200 SER A C 1
ATOM 1593 O O . SER A 1 200 ? 49.877 41.893 0.444 1.00 30.98 200 SER A O 1
ATOM 1595 N N . ASN A 1 201 ? 49.563 39.711 0.900 1.00 32.06 201 ASN A N 1
ATOM 1596 C CA . ASN A 1 201 ? 50.857 38.992 0.907 1.00 32.06 201 ASN A CA 1
ATOM 1597 C C . ASN A 1 201 ? 50.915 37.816 1.920 1.00 32.06 201 ASN A C 1
ATOM 1599 O O . ASN A 1 201 ? 50.674 37.960 3.111 1.00 32.06 201 ASN A O 1
ATOM 1603 N N . THR A 1 202 ? 51.262 36.653 1.367 1.00 32.12 202 THR A N 1
ATOM 1604 C CA . THR A 1 202 ? 51.927 35.435 1.895 1.00 32.12 202 THR A CA 1
ATOM 1605 C C . THR A 1 202 ? 53.339 35.706 2.479 1.00 32.12 202 THR A C 1
ATOM 1607 O O . THR A 1 202 ? 53.810 36.825 2.276 1.00 32.12 202 THR A O 1
ATOM 1610 N N . PRO A 1 203 ? 54.144 34.720 2.970 1.00 42.84 203 PRO A N 1
ATOM 1611 C CA . PRO A 1 203 ? 53.902 33.376 3.558 1.00 42.84 203 PRO A CA 1
ATOM 1612 C C . PRO A 1 203 ? 54.759 33.046 4.840 1.00 42.84 203 PRO A C 1
ATOM 1614 O O . PRO A 1 203 ? 55.592 33.838 5.260 1.00 42.84 203 PRO A O 1
ATOM 1617 N N . THR A 1 204 ? 54.515 31.847 5.413 1.00 32.56 204 THR A N 1
ATOM 1618 C CA . THR A 1 204 ? 55.301 30.855 6.238 1.00 32.56 204 THR A CA 1
ATOM 1619 C C . THR A 1 204 ? 56.854 30.997 6.347 1.00 32.56 204 THR A C 1
ATOM 1621 O O . THR A 1 204 ? 57.400 31.686 5.492 1.00 32.56 204 THR A O 1
ATOM 1624 N N . PRO A 1 205 ? 57.636 30.264 7.214 1.00 44.22 205 PRO A N 1
ATOM 1625 C CA . PRO A 1 205 ? 57.336 29.149 8.150 1.00 44.22 205 PRO A CA 1
ATOM 1626 C C . PRO A 1 205 ? 58.100 29.114 9.525 1.00 44.22 205 PRO A C 1
ATOM 1628 O O . PRO A 1 205 ? 58.827 30.031 9.883 1.00 44.22 205 PRO A O 1
ATOM 1631 N N . ALA A 1 206 ? 57.883 28.014 10.275 1.00 34.47 206 ALA A N 1
ATOM 1632 C CA . ALA A 1 206 ? 58.473 27.506 11.544 1.00 34.47 206 ALA A CA 1
ATOM 1633 C C . ALA A 1 206 ? 60.035 27.370 11.553 1.00 34.47 206 ALA A C 1
ATOM 1635 O O . ALA A 1 206 ? 60.619 27.769 10.548 1.00 34.47 206 ALA A O 1
ATOM 1636 N N . PRO A 1 207 ? 60.757 26.738 12.533 1.00 53.59 207 PRO A N 1
ATOM 1637 C CA . PRO A 1 207 ? 60.372 26.011 13.767 1.00 53.59 207 PRO A CA 1
ATOM 1638 C C . PRO A 1 207 ? 61.321 26.205 15.001 1.00 53.59 207 PRO A C 1
ATOM 1640 O O . PRO A 1 207 ? 62.273 26.974 14.970 1.00 53.59 207 PRO A O 1
ATOM 1643 N N . SER A 1 208 ? 61.105 25.372 16.036 1.00 34.62 208 SER A N 1
ATOM 1644 C CA . SER A 1 208 ? 62.123 24.637 16.833 1.00 34.62 208 SER A CA 1
ATOM 1645 C C . SER A 1 208 ? 62.508 25.071 18.264 1.00 34.62 208 SER A C 1
ATOM 1647 O O . SER A 1 208 ? 62.916 26.198 18.512 1.00 34.62 208 SER A O 1
ATOM 1649 N N . THR A 1 209 ? 62.517 24.037 19.133 1.00 32.41 209 THR A N 1
ATOM 1650 C CA . THR A 1 209 ? 63.443 23.760 20.267 1.00 32.41 209 THR A CA 1
ATOM 1651 C C . THR A 1 209 ? 63.369 24.685 21.494 1.00 32.41 209 THR A C 1
ATOM 1653 O O . THR A 1 209 ? 63.152 25.873 21.361 1.00 32.41 209 THR A O 1
ATOM 1656 N N . SER A 1 210 ? 63.504 24.257 22.752 1.00 37.72 210 SER A N 1
ATOM 1657 C CA . SER A 1 210 ? 64.093 23.063 23.380 1.00 37.72 210 SER A CA 1
ATOM 1658 C C . SER A 1 210 ? 63.690 23.020 24.870 1.00 37.72 210 SER A C 1
ATOM 1660 O O . SER A 1 210 ? 63.348 24.043 25.456 1.00 37.72 210 SER A O 1
ATOM 1662 N N . ALA A 1 211 ? 63.773 21.828 25.468 1.00 33.78 211 ALA A N 1
ATOM 1663 C CA . ALA A 1 211 ? 63.715 21.520 26.910 1.00 33.78 211 ALA A CA 1
ATOM 1664 C C . ALA A 1 211 ? 64.936 22.114 27.691 1.00 33.78 211 ALA A C 1
ATOM 1666 O O . ALA A 1 211 ? 65.638 22.922 27.082 1.00 33.78 211 ALA A O 1
ATOM 1667 N N . PRO A 1 212 ? 65.334 21.700 28.929 1.00 48.47 212 PRO A N 1
ATOM 1668 C CA . PRO A 1 212 ? 64.729 20.804 29.940 1.00 48.47 212 PRO A CA 1
ATOM 1669 C C . PRO A 1 212 ? 64.893 21.230 31.438 1.00 48.47 212 PRO A C 1
ATOM 1671 O O . PRO A 1 212 ? 65.621 22.149 31.782 1.00 48.47 212 PRO A O 1
ATOM 1674 N N . ALA A 1 213 ? 64.255 20.434 32.313 1.00 35.75 213 ALA A N 1
ATOM 1675 C CA . ALA A 1 213 ? 64.691 19.943 33.639 1.00 35.75 213 ALA A CA 1
ATOM 1676 C C . ALA A 1 213 ? 65.074 20.898 34.795 1.00 35.75 213 ALA A C 1
ATOM 1678 O O . ALA A 1 213 ? 66.076 21.599 34.744 1.00 35.75 213 ALA A O 1
ATOM 1679 N N . THR A 1 214 ? 64.394 20.727 35.940 1.00 38.00 214 THR A N 1
ATOM 1680 C CA . THR A 1 214 ? 64.963 20.253 37.237 1.00 38.00 214 THR A CA 1
ATOM 1681 C C . THR A 1 214 ? 63.845 20.184 38.297 1.00 38.00 214 THR A C 1
ATOM 1683 O O . THR A 1 214 ? 63.127 21.147 38.513 1.00 38.00 214 THR A O 1
ATOM 1686 N N . LEU A 1 215 ? 63.461 18.972 38.712 1.00 39.25 215 LEU A N 1
ATOM 1687 C CA . LEU A 1 215 ? 63.737 18.290 39.994 1.00 39.25 215 LEU A CA 1
ATOM 1688 C C . LEU A 1 215 ? 62.771 18.626 41.162 1.00 39.25 215 LEU A C 1
ATOM 1690 O O . LEU A 1 215 ? 62.290 19.749 41.265 1.00 39.25 215 LEU A O 1
ATOM 1694 N N . PRO A 1 216 ? 62.446 17.636 42.025 1.00 54.28 216 PRO A N 1
ATOM 1695 C CA . PRO A 1 216 ? 61.269 17.648 42.895 1.00 54.28 216 PRO A CA 1
ATOM 1696 C C . PRO A 1 216 ? 61.611 17.797 44.388 1.00 54.28 216 PRO A C 1
ATOM 1698 O O . PRO A 1 216 ? 62.688 17.391 44.810 1.00 54.28 216 PRO A O 1
ATOM 1701 N N . ALA A 1 217 ? 60.645 18.234 45.205 1.00 37.12 217 ALA A N 1
ATOM 1702 C CA . ALA A 1 217 ? 60.436 17.724 46.571 1.00 37.12 217 ALA A CA 1
ATOM 1703 C C . ALA A 1 217 ? 59.151 18.291 47.212 1.00 37.12 217 ALA A C 1
ATOM 1705 O O . ALA A 1 217 ? 59.081 19.444 47.616 1.00 37.12 217 ALA A O 1
ATOM 1706 N N . ARG A 1 218 ? 58.131 17.428 47.291 1.00 39.75 218 ARG A N 1
ATOM 1707 C CA . ARG A 1 218 ? 57.300 17.116 48.473 1.00 39.75 218 ARG A CA 1
ATOM 1708 C C . ARG A 1 218 ? 57.442 18.034 49.715 1.00 39.75 218 ARG A C 1
ATOM 1710 O O . ARG A 1 218 ? 58.485 18.016 50.352 1.00 39.75 218 ARG A O 1
ATOM 1717 N N . LEU A 1 219 ? 56.335 18.616 50.194 1.00 36.62 219 LEU A N 1
ATOM 1718 C CA . LEU A 1 219 ? 55.511 18.113 51.316 1.00 36.62 219 LEU A CA 1
ATOM 1719 C C . LEU A 1 219 ? 54.383 19.104 51.675 1.00 36.62 219 LEU A C 1
ATOM 1721 O O . LEU A 1 219 ? 54.607 20.299 51.800 1.00 36.62 219 LEU A O 1
ATOM 1725 N N . ALA A 1 220 ? 53.189 18.525 51.833 1.00 39.50 220 ALA A N 1
ATOM 1726 C CA . ALA A 1 220 ? 52.077 18.848 52.734 1.00 39.50 220 ALA A CA 1
ATOM 1727 C C . ALA A 1 220 ? 51.849 20.298 53.216 1.00 39.50 220 ALA A C 1
ATOM 1729 O O . ALA A 1 220 ? 52.638 20.841 53.976 1.00 39.50 220 ALA A O 1
ATOM 1730 N N . ALA A 1 221 ? 50.643 20.822 52.985 1.00 39.53 221 ALA A N 1
ATOM 1731 C CA . ALA A 1 221 ? 49.572 20.814 53.992 1.00 39.53 221 ALA A CA 1
ATOM 1732 C C . ALA A 1 221 ? 48.337 21.552 53.455 1.00 39.53 221 ALA A C 1
ATOM 1734 O O . ALA A 1 221 ? 48.407 22.625 52.866 1.00 39.53 221 ALA A O 1
ATOM 1735 N N . SER A 1 222 ? 47.199 20.904 53.648 1.00 40.84 222 SER A N 1
ATOM 1736 C CA . SER A 1 222 ? 45.857 21.245 53.199 1.00 40.84 222 SER A CA 1
ATOM 1737 C C . SER A 1 222 ? 45.268 22.455 53.929 1.00 40.84 222 SER A C 1
ATOM 1739 O O . SER A 1 222 ? 45.096 22.410 55.145 1.00 40.84 222 SER A O 1
ATOM 1741 N N . ALA A 1 223 ? 44.863 23.474 53.169 1.00 44.19 223 ALA A N 1
ATOM 1742 C CA . ALA A 1 223 ? 43.920 24.502 53.602 1.00 44.19 223 ALA A CA 1
ATOM 1743 C C . ALA A 1 223 ? 42.605 24.337 52.822 1.00 44.19 223 ALA A C 1
ATOM 1745 O O . ALA A 1 223 ? 42.605 24.200 51.599 1.00 44.19 223 ALA A O 1
ATOM 1746 N N . GLN A 1 224 ? 41.496 24.292 53.561 1.00 46.94 224 GLN A N 1
ATOM 1747 C CA . GLN A 1 224 ? 40.129 24.124 53.070 1.00 46.94 224 GLN A CA 1
ATOM 1748 C C . GLN A 1 224 ? 39.757 25.209 52.048 1.00 46.94 224 GLN A C 1
ATOM 1750 O O . GLN A 1 224 ? 39.827 26.398 52.352 1.00 46.94 224 GLN A O 1
ATOM 1755 N N . GLN A 1 225 ? 39.295 24.793 50.866 1.00 44.72 225 GLN A N 1
ATOM 1756 C CA . GLN A 1 225 ? 38.550 25.652 49.947 1.00 44.72 225 GLN A CA 1
ATOM 1757 C C . GLN A 1 225 ? 37.041 25.379 50.074 1.00 44.72 225 GLN A C 1
ATOM 1759 O O . GLN A 1 225 ? 36.639 24.220 50.202 1.00 44.72 225 GLN A O 1
ATOM 1764 N N . PRO A 1 226 ? 36.200 26.428 50.050 1.00 44.62 226 PRO A N 1
ATOM 1765 C CA . PRO A 1 226 ? 34.751 26.302 50.142 1.00 44.62 226 PRO A CA 1
ATOM 1766 C C . PRO A 1 226 ? 34.172 25.596 48.910 1.00 44.62 226 PRO A C 1
ATOM 1768 O O . PRO A 1 226 ? 34.545 25.882 47.771 1.00 44.62 226 PRO A O 1
ATOM 1771 N N . ALA A 1 227 ? 33.251 24.666 49.166 1.00 44.41 227 ALA A N 1
ATOM 1772 C CA . ALA A 1 227 ? 32.556 23.879 48.160 1.00 44.41 227 ALA A CA 1
ATOM 1773 C C . ALA A 1 227 ? 31.821 24.779 47.155 1.00 44.41 227 ALA A C 1
ATOM 1775 O O . ALA A 1 227 ? 31.002 25.620 47.526 1.00 44.41 227 ALA A O 1
ATOM 1776 N N . SER A 1 228 ? 32.105 24.575 45.870 1.00 52.56 228 SER A N 1
ATOM 1777 C CA . SER A 1 228 ? 31.310 25.124 44.776 1.00 52.56 228 SER A CA 1
ATOM 1778 C C . SER A 1 228 ? 29.909 24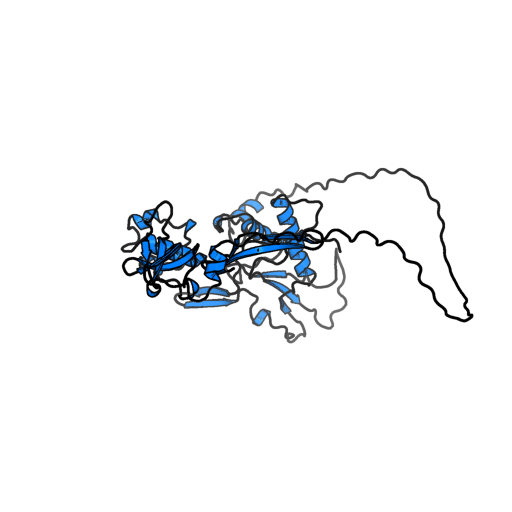.493 44.785 1.00 52.56 228 SER A C 1
ATOM 1780 O O . SER A 1 228 ? 29.793 23.296 45.062 1.00 52.56 228 SER A O 1
ATOM 1782 N N . PRO A 1 229 ? 28.838 25.250 44.486 1.00 49.38 229 PRO A N 1
ATOM 1783 C CA . PRO A 1 229 ? 27.495 24.691 44.414 1.00 49.38 229 PRO A CA 1
ATOM 1784 C C . PRO A 1 229 ? 27.431 23.654 43.289 1.00 49.38 229 PRO A C 1
ATOM 1786 O O . PRO A 1 229 ? 27.835 23.918 42.155 1.00 49.38 229 PRO A O 1
ATOM 1789 N N . ALA A 1 230 ? 26.943 22.459 43.625 1.00 51.06 230 ALA A N 1
ATOM 1790 C CA . ALA A 1 230 ? 26.700 21.400 42.659 1.00 51.06 230 ALA A CA 1
ATOM 1791 C C . ALA A 1 230 ? 25.751 21.906 41.554 1.00 51.06 230 ALA A C 1
ATOM 1793 O O . ALA A 1 230 ? 24.779 22.604 41.864 1.00 51.06 230 ALA A O 1
ATOM 1794 N N . PRO A 1 231 ? 25.993 21.565 40.275 1.00 49.53 231 PRO A N 1
ATOM 1795 C CA . PRO A 1 231 ? 25.049 21.869 39.214 1.00 49.53 231 PRO A CA 1
ATOM 1796 C C . PRO A 1 231 ? 23.721 21.183 39.535 1.00 49.53 231 PRO A C 1
ATOM 1798 O O . PRO A 1 231 ? 23.677 19.976 39.785 1.00 49.53 231 PRO A O 1
ATOM 1801 N N . ALA A 1 232 ? 22.650 21.978 39.559 1.00 49.41 232 ALA A N 1
ATOM 1802 C CA . ALA A 1 232 ? 21.290 21.492 39.702 1.00 49.41 232 ALA A CA 1
ATOM 1803 C C . ALA A 1 232 ? 21.073 20.341 38.714 1.00 49.41 232 ALA A C 1
ATOM 1805 O O . ALA A 1 232 ? 21.279 20.505 37.509 1.00 49.41 232 ALA A O 1
ATOM 1806 N N . ALA A 1 233 ? 20.701 19.176 39.247 1.00 50.09 233 ALA A N 1
ATOM 1807 C CA . ALA A 1 233 ? 20.283 18.038 38.455 1.00 50.09 233 ALA A CA 1
ATOM 1808 C C . ALA A 1 233 ? 19.194 18.519 37.493 1.00 50.09 233 ALA A C 1
ATOM 1810 O O . ALA A 1 233 ? 18.095 18.879 37.916 1.00 50.09 233 ALA A O 1
ATOM 1811 N N . GLN A 1 234 ? 19.537 18.586 36.206 1.00 52.28 234 GLN A N 1
ATOM 1812 C CA . GLN A 1 234 ? 18.572 18.832 35.151 1.00 52.28 234 GLN A CA 1
ATOM 1813 C C . GLN A 1 234 ? 17.508 17.751 35.292 1.00 52.28 234 GLN A C 1
ATOM 1815 O O . GLN A 1 234 ? 17.804 16.557 35.229 1.00 52.28 234 GLN A O 1
ATOM 1820 N N . SER A 1 235 ? 16.287 18.188 35.579 1.00 48.38 235 SER A N 1
ATOM 1821 C CA . SER A 1 235 ? 15.100 17.356 35.637 1.00 48.38 235 SER A CA 1
ATOM 1822 C C . SER A 1 235 ? 15.043 16.519 34.366 1.00 48.38 235 SER A C 1
ATOM 1824 O O . SER A 1 235 ? 14.792 17.045 33.282 1.00 48.38 235 SER A O 1
ATOM 1826 N N . ALA A 1 236 ? 15.315 15.217 34.497 1.00 48.69 236 ALA A N 1
ATOM 1827 C CA . ALA A 1 236 ? 15.124 14.265 33.418 1.00 48.69 236 ALA A CA 1
ATOM 1828 C C . ALA A 1 236 ? 13.697 14.454 32.893 1.00 48.69 236 ALA A C 1
ATOM 1830 O O . ALA A 1 236 ? 12.735 14.368 33.664 1.00 48.69 236 ALA A O 1
ATOM 1831 N N . ALA A 1 237 ? 13.571 14.794 31.609 1.00 52.16 237 ALA A N 1
ATOM 1832 C CA . ALA A 1 237 ? 12.281 14.923 30.956 1.00 52.16 237 ALA A CA 1
ATOM 1833 C C . ALA A 1 237 ? 11.508 13.622 31.204 1.00 52.16 237 ALA A C 1
ATOM 1835 O O . ALA A 1 237 ? 11.961 12.544 30.815 1.00 52.16 237 ALA A O 1
ATOM 1836 N N . ARG A 1 238 ? 10.387 13.711 31.930 1.00 56.41 238 ARG A N 1
ATOM 1837 C CA . ARG A 1 238 ? 9.522 12.559 32.185 1.00 56.41 238 ARG A CA 1
ATOM 1838 C C . ARG A 1 238 ? 9.086 12.017 30.829 1.00 56.41 238 ARG A C 1
ATOM 1840 O O . ARG A 1 238 ? 8.440 12.733 30.068 1.00 56.41 238 ARG A O 1
ATOM 1847 N N . THR A 1 239 ? 9.457 10.775 30.535 1.00 60.22 239 THR A N 1
ATOM 1848 C CA . THR A 1 239 ? 8.922 10.046 29.385 1.00 60.22 239 THR A CA 1
ATOM 1849 C C . THR A 1 239 ? 7.395 10.078 29.459 1.00 60.22 239 THR A C 1
ATOM 1851 O O . THR A 1 239 ? 6.857 9.854 30.552 1.00 60.22 239 THR A O 1
ATOM 1854 N N . PRO A 1 240 ? 6.692 10.379 28.355 1.00 64.62 240 PRO A N 1
ATOM 1855 C CA . PRO A 1 240 ? 5.236 10.358 28.347 1.00 64.62 240 PRO A CA 1
ATOM 1856 C C . PRO A 1 240 ? 4.736 8.981 28.804 1.00 64.62 240 PRO A C 1
ATOM 1858 O O . PRO A 1 240 ? 5.310 7.951 28.450 1.00 64.62 240 PRO A O 1
ATOM 1861 N N . ALA A 1 241 ? 3.701 8.968 29.647 1.00 70.06 241 ALA A N 1
ATOM 1862 C CA . ALA A 1 241 ? 3.100 7.726 30.119 1.00 70.06 241 ALA A CA 1
ATOM 1863 C C . ALA A 1 241 ? 2.467 6.981 28.933 1.00 70.06 241 ALA A C 1
ATOM 1865 O O . ALA A 1 241 ? 1.761 7.588 28.125 1.00 70.06 241 ALA A O 1
ATOM 1866 N N . LYS A 1 242 ? 2.733 5.675 28.825 1.00 76.75 242 LYS A N 1
ATOM 1867 C CA . LYS A 1 242 ? 2.154 4.824 27.779 1.00 76.75 242 LYS A CA 1
ATOM 1868 C C . LYS A 1 242 ? 0.628 4.700 27.967 1.00 76.75 242 LYS A C 1
ATOM 1870 O O . LYS A 1 242 ? 0.151 4.794 29.100 1.00 76.75 242 LYS A O 1
ATOM 1875 N N . PRO A 1 243 ? -0.151 4.484 26.888 1.00 80.62 243 PRO A N 1
ATOM 1876 C CA . PRO A 1 243 ? -1.587 4.222 26.996 1.00 80.62 243 PRO A CA 1
ATOM 1877 C C . PRO A 1 243 ? -1.866 2.955 27.815 1.00 80.62 243 PRO A C 1
ATOM 1879 O O . PRO A 1 243 ? -1.106 1.999 27.726 1.00 80.62 243 PRO A O 1
ATOM 1882 N N . MET A 1 244 ? -2.988 2.897 28.536 1.00 83.69 244 MET A N 1
ATOM 1883 C CA . MET A 1 244 ? -3.366 1.733 29.359 1.00 83.69 244 MET A CA 1
ATOM 1884 C C . MET A 1 244 ? -3.379 0.405 28.575 1.00 83.69 244 MET A C 1
ATOM 1886 O O . MET A 1 244 ? -3.001 -0.634 29.111 1.00 83.69 244 MET A O 1
ATOM 1890 N N . ASP A 1 245 ? -3.757 0.437 27.293 1.00 87.00 245 ASP A N 1
ATOM 1891 C CA . ASP A 1 245 ? -3.723 -0.745 26.423 1.00 87.00 245 ASP A CA 1
ATOM 1892 C C . ASP A 1 245 ? -2.323 -1.344 26.255 1.00 87.00 245 ASP A C 1
ATOM 1894 O O . ASP A 1 245 ? -2.212 -2.554 26.091 1.00 87.00 245 ASP A O 1
ATOM 1898 N N . TYR A 1 246 ? -1.263 -0.533 26.318 1.00 89.12 246 TYR A N 1
ATOM 1899 C CA . TYR A 1 246 ? 0.116 -1.017 26.226 1.00 89.12 246 TYR A CA 1
ATOM 1900 C C . TYR A 1 246 ? 0.443 -1.968 27.383 1.00 89.12 246 TYR A C 1
ATOM 1902 O O . TYR A 1 246 ? 0.991 -3.052 27.173 1.00 89.12 246 TYR A O 1
ATOM 1910 N N . ASP A 1 247 ? 0.065 -1.587 28.606 1.00 90.00 247 ASP A N 1
ATOM 1911 C CA . ASP A 1 247 ? 0.321 -2.399 29.798 1.00 90.00 247 ASP A CA 1
ATOM 1912 C C . ASP A 1 247 ? -0.497 -3.695 29.788 1.00 90.00 247 ASP A C 1
ATOM 1914 O O . ASP A 1 247 ? -0.022 -4.725 30.273 1.00 90.00 247 ASP A O 1
ATOM 1918 N N . ILE A 1 248 ? -1.703 -3.664 29.213 1.00 90.44 248 ILE A N 1
ATOM 1919 C CA . ILE A 1 248 ? -2.543 -4.851 29.012 1.00 90.44 248 ILE A CA 1
ATOM 1920 C C . ILE A 1 248 ? -1.926 -5.765 27.942 1.00 90.44 248 ILE A C 1
ATOM 1922 O O . ILE A 1 248 ? -1.780 -6.962 28.174 1.00 90.44 248 ILE A O 1
ATOM 1926 N N . ASP A 1 249 ? -1.523 -5.214 26.794 1.00 92.38 249 ASP A N 1
ATOM 1927 C CA . ASP A 1 249 ? -1.044 -5.974 25.628 1.00 92.38 249 ASP A CA 1
ATOM 1928 C C . ASP A 1 249 ? 0.328 -6.617 25.822 1.00 92.38 249 ASP A C 1
ATOM 1930 O O . ASP A 1 249 ? 0.656 -7.595 25.144 1.00 92.38 249 ASP A O 1
ATOM 1934 N N . ARG A 1 250 ? 1.138 -6.081 26.740 1.00 88.06 250 ARG A N 1
ATOM 1935 C CA . ARG A 1 250 ? 2.425 -6.669 27.122 1.00 88.06 250 ARG A CA 1
ATOM 1936 C C . ARG A 1 250 ? 2.266 -7.878 28.050 1.00 88.06 250 ARG A C 1
ATOM 1938 O O . ARG A 1 250 ? 3.195 -8.679 28.173 1.00 88.06 250 ARG A O 1
ATOM 1945 N N . GLN A 1 251 ? 1.124 -8.019 28.721 1.00 88.19 251 GLN A N 1
ATOM 1946 C CA . GLN A 1 251 ? 0.865 -9.152 29.603 1.00 88.19 251 GLN A CA 1
ATOM 1947 C C . GLN A 1 251 ? 0.415 -10.368 28.794 1.00 88.19 251 GLN A C 1
ATOM 1949 O O . GLN A 1 251 ? -0.586 -10.345 28.078 1.00 88.19 251 GLN A O 1
ATOM 1954 N N . TYR A 1 252 ? 1.156 -11.465 28.934 1.00 83.88 252 TYR A N 1
ATOM 1955 C CA . TYR A 1 252 ? 0.847 -12.702 28.231 1.00 83.88 252 TYR A CA 1
ATOM 1956 C C . TYR A 1 252 ? -0.466 -13.319 28.730 1.00 83.88 252 TYR A C 1
ATOM 1958 O O . TYR A 1 252 ? -0.691 -13.435 29.933 1.00 83.88 252 TYR A O 1
ATOM 1966 N N . GLY A 1 253 ? -1.313 -13.764 27.799 1.00 82.38 253 GLY A N 1
ATOM 1967 C CA . GLY A 1 253 ? -2.507 -14.553 28.112 1.00 82.38 253 GLY A CA 1
ATOM 1968 C C . GLY A 1 253 ? -3.704 -13.764 28.652 1.00 82.38 253 GLY A C 1
ATOM 1969 O O . GLY A 1 253 ? -4.675 -14.384 29.082 1.00 82.38 253 GLY A O 1
ATOM 1970 N N . ILE A 1 254 ? -3.674 -12.425 28.621 1.00 90.62 254 ILE A N 1
ATOM 1971 C CA . ILE A 1 254 ? -4.839 -11.614 29.006 1.00 90.62 254 ILE A CA 1
ATOM 1972 C C . ILE A 1 254 ? -5.876 -11.606 27.878 1.00 90.62 254 ILE A C 1
ATOM 1974 O O . ILE A 1 254 ? -6.969 -12.135 28.055 1.00 90.62 254 ILE A O 1
ATOM 1978 N N . PHE A 1 255 ? -5.538 -11.070 26.706 1.00 92.88 255 PHE A N 1
ATOM 1979 C CA . PHE A 1 255 ? -6.376 -11.115 25.504 1.00 92.88 255 PHE A CA 1
ATOM 1980 C C . PHE A 1 255 ? -5.559 -11.663 24.337 1.00 92.88 255 PHE A C 1
ATOM 1982 O O . PHE A 1 255 ? -4.380 -11.339 24.219 1.00 92.88 255 PHE A O 1
ATOM 1989 N N . LEU A 1 256 ? -6.183 -12.465 23.469 1.00 92.00 256 LEU A N 1
ATOM 1990 C CA . LEU A 1 256 ? -5.526 -12.944 22.249 1.00 92.00 256 LEU A CA 1
ATOM 1991 C C . LEU A 1 256 ? -5.494 -11.883 21.145 1.00 92.00 256 LEU A C 1
ATOM 1993 O O . LEU A 1 256 ? -4.522 -11.821 20.402 1.00 92.00 256 LEU A O 1
ATOM 1997 N N . PHE A 1 257 ? -6.518 -11.032 21.082 1.00 94.25 257 PHE A N 1
ATOM 1998 C CA . PHE A 1 257 ? -6.634 -9.960 20.095 1.00 94.25 257 PHE A CA 1
ATOM 1999 C C . PHE A 1 257 ? -6.632 -8.568 20.738 1.00 94.25 257 PHE A C 1
ATOM 2001 O O . PHE A 1 257 ? -7.065 -8.389 21.889 1.00 94.25 257 PHE A O 1
ATOM 2008 N N . ARG A 1 258 ? -6.158 -7.567 19.990 1.00 93.88 258 ARG A N 1
ATOM 2009 C CA . ARG A 1 258 ? -6.005 -6.182 20.456 1.00 93.88 258 ARG A CA 1
ATOM 2010 C C . ARG A 1 258 ? -7.073 -5.259 19.887 1.00 93.88 258 ARG A C 1
ATOM 2012 O O . ARG A 1 258 ? -7.585 -5.455 18.790 1.00 93.88 258 ARG A O 1
ATOM 2019 N N . GLN A 1 259 ? -7.404 -4.217 20.649 1.00 93.88 259 GLN A N 1
ATOM 2020 C CA . GLN A 1 259 ? -8.285 -3.162 20.155 1.00 93.88 259 GLN A CA 1
ATOM 2021 C C . GLN A 1 259 ? -7.628 -2.449 18.966 1.00 93.88 259 GLN A C 1
ATOM 2023 O O . GLN A 1 259 ? -6.465 -2.039 19.046 1.00 93.88 259 GLN A O 1
ATOM 2028 N N . GLY A 1 260 ? -8.404 -2.297 17.895 1.00 93.44 260 GLY A N 1
ATOM 2029 C CA . GLY A 1 260 ? -7.999 -1.737 16.611 1.00 93.44 260 GLY A CA 1
ATOM 2030 C C . GLY A 1 260 ? -7.523 -2.771 15.589 1.00 93.44 260 GLY A C 1
ATOM 2031 O O . GLY A 1 260 ? -7.367 -2.413 14.428 1.00 93.44 260 GLY A O 1
ATOM 2032 N N . GLU A 1 261 ? -7.316 -4.034 15.975 1.00 93.56 261 GLU A N 1
ATOM 2033 C CA . GLU A 1 261 ? -6.934 -5.078 15.017 1.00 93.56 261 GLU A CA 1
ATOM 2034 C C . GLU A 1 261 ? -8.108 -5.491 14.133 1.00 93.56 261 GLU A C 1
ATOM 2036 O O . GLU A 1 261 ? -9.264 -5.527 14.575 1.00 93.56 261 GLU A O 1
ATOM 2041 N N . MET A 1 262 ? -7.790 -5.837 12.884 1.00 93.69 262 MET A N 1
ATOM 2042 C CA . MET A 1 262 ? -8.741 -6.468 11.979 1.00 93.69 262 MET A CA 1
ATOM 2043 C C . MET A 1 262 ? -8.660 -7.984 12.129 1.00 93.69 262 MET A C 1
ATOM 2045 O O . MET A 1 262 ? -7.581 -8.578 12.113 1.00 93.69 262 MET A O 1
ATOM 2049 N N . VAL A 1 263 ? -9.820 -8.613 12.254 1.00 94.31 263 VAL A N 1
ATOM 2050 C CA . VAL A 1 263 ? -9.960 -10.050 12.479 1.00 94.31 263 VAL A CA 1
ATOM 2051 C C . VAL A 1 263 ? -10.955 -10.650 11.504 1.00 94.31 263 VAL A C 1
ATOM 2053 O O . VAL A 1 263 ? -11.899 -9.990 11.060 1.00 94.31 263 VAL A O 1
ATOM 2056 N N . TRP A 1 264 ? -10.758 -11.929 11.207 1.00 94.06 264 TRP A N 1
ATOM 2057 C CA . TRP A 1 264 ? -11.759 -12.735 10.525 1.00 94.06 264 TRP A CA 1
ATOM 2058 C C . TRP A 1 264 ? -12.714 -13.328 11.554 1.00 94.06 264 TRP A C 1
ATOM 2060 O O . TRP A 1 264 ? -12.279 -13.836 12.590 1.00 94.06 264 TRP A O 1
ATOM 2070 N N . PHE A 1 265 ? -14.007 -13.304 11.251 1.00 94.12 265 PHE A N 1
ATOM 2071 C CA . PHE A 1 265 ? -15.031 -13.985 12.038 1.00 94.12 265 PHE A CA 1
ATOM 2072 C C . PHE A 1 265 ? -16.147 -14.507 11.128 1.00 94.12 265 PHE A C 1
ATOM 2074 O O . PHE A 1 265 ? -16.332 -14.010 10.011 1.00 94.12 265 PHE A O 1
ATOM 2081 N N . ASP A 1 266 ? -16.862 -15.534 11.586 1.00 90.56 266 ASP A N 1
ATOM 2082 C CA . ASP A 1 266 ? -17.976 -16.099 10.827 1.00 90.56 266 ASP A CA 1
ATOM 2083 C C . ASP A 1 266 ? -19.172 -15.137 10.811 1.00 90.56 266 ASP A C 1
ATOM 2085 O O . ASP A 1 266 ? -19.639 -14.653 11.844 1.00 90.56 266 ASP A O 1
ATOM 2089 N N . ARG A 1 267 ? -19.676 -14.871 9.609 1.00 88.56 267 ARG A N 1
ATOM 2090 C CA . ARG A 1 267 ? -20.828 -14.021 9.322 1.00 88.56 267 ARG A CA 1
ATOM 2091 C C . ARG A 1 267 ? -21.858 -14.846 8.564 1.00 88.56 267 ARG A C 1
ATOM 2093 O O . ARG A 1 267 ? -21.973 -14.749 7.349 1.00 88.56 267 ARG A O 1
ATOM 2100 N N . MET A 1 268 ? -22.631 -15.644 9.301 1.00 81.69 268 MET A N 1
ATOM 2101 C CA . MET A 1 268 ? -23.712 -16.472 8.746 1.00 81.69 268 MET A CA 1
ATOM 2102 C C . MET A 1 268 ? -23.214 -17.535 7.747 1.00 81.69 268 MET A C 1
ATOM 2104 O O . MET A 1 268 ? -23.811 -17.729 6.691 1.00 81.69 268 MET A O 1
ATOM 2108 N N . GLY A 1 269 ? -22.132 -18.244 8.087 1.00 84.69 269 GLY A N 1
ATOM 2109 C CA . GLY A 1 269 ? -21.591 -19.341 7.278 1.00 84.69 269 GLY A CA 1
ATOM 2110 C C . GLY A 1 269 ? -20.530 -18.928 6.256 1.00 84.69 269 GLY A C 1
ATOM 2111 O O . GLY A 1 269 ? -20.074 -19.773 5.484 1.00 84.69 269 GLY A O 1
ATOM 2112 N N . ALA A 1 270 ? -20.118 -17.660 6.250 1.00 90.00 270 ALA A N 1
ATOM 2113 C CA . ALA A 1 270 ? -18.996 -17.164 5.466 1.00 90.00 270 ALA A CA 1
ATOM 2114 C C . ALA A 1 270 ? -18.118 -16.233 6.309 1.00 90.00 270 ALA A C 1
ATOM 2116 O O . ALA A 1 270 ? -18.605 -15.453 7.123 1.00 90.00 270 ALA A O 1
ATOM 2117 N N . TRP A 1 271 ? -16.804 -16.295 6.100 1.00 91.62 271 TRP A N 1
ATOM 2118 C CA . TRP A 1 271 ? -15.850 -15.478 6.844 1.00 91.62 271 TRP A CA 1
ATOM 2119 C C . TRP A 1 271 ? -15.758 -14.073 6.257 1.00 91.62 271 TRP A C 1
ATOM 2121 O O . TRP A 1 271 ? -15.532 -13.911 5.059 1.00 91.62 271 TRP A O 1
ATOM 2131 N N . GLY A 1 272 ? -15.885 -13.063 7.114 1.00 92.75 272 GLY A N 1
ATOM 2132 C CA . GLY A 1 272 ? -15.700 -11.663 6.745 1.00 92.75 272 GLY A CA 1
ATOM 2133 C C . GLY A 1 272 ? -14.820 -10.924 7.744 1.00 92.75 272 GLY A C 1
ATOM 2134 O O . GLY A 1 272 ? -14.521 -11.433 8.827 1.00 92.75 272 GLY A O 1
ATOM 2135 N N . LEU A 1 273 ? -14.408 -9.714 7.370 1.00 93.50 273 LEU A N 1
ATOM 2136 C CA . LEU A 1 273 ? -13.585 -8.875 8.237 1.00 93.50 273 LEU A CA 1
ATOM 2137 C C . LEU A 1 273 ? -14.417 -8.055 9.214 1.00 93.50 273 LEU A C 1
ATOM 2139 O O . LEU A 1 273 ? -15.513 -7.581 8.901 1.00 93.50 273 LEU A O 1
ATOM 2143 N N . GLY A 1 274 ? -13.833 -7.814 10.380 1.00 94.94 274 GLY A N 1
ATOM 2144 C CA . GLY A 1 274 ? -14.283 -6.807 11.326 1.00 94.94 274 GLY A CA 1
ATOM 2145 C C . GLY A 1 274 ? -13.114 -6.205 12.093 1.00 94.94 274 GLY A C 1
ATOM 2146 O O . GLY A 1 274 ? -12.037 -6.791 12.155 1.00 94.94 274 GLY A O 1
ATOM 2147 N N . VAL A 1 275 ? -13.335 -5.032 12.677 1.00 96.00 275 VAL A N 1
ATOM 2148 C CA . VAL A 1 275 ? -12.364 -4.353 13.545 1.00 96.00 275 VAL A CA 1
ATOM 2149 C C . VAL A 1 275 ? -12.782 -4.542 14.993 1.00 96.00 275 VAL A C 1
ATOM 2151 O O . VAL A 1 275 ? -13.950 -4.341 15.334 1.00 96.00 275 VAL A O 1
ATOM 2154 N N . ILE A 1 276 ? -11.840 -4.892 15.864 1.00 97.19 276 ILE A N 1
ATOM 2155 C CA . ILE A 1 276 ? -12.095 -4.945 17.304 1.00 97.19 276 ILE A CA 1
ATOM 2156 C C . ILE A 1 276 ? -12.160 -3.520 17.842 1.00 97.19 276 ILE A C 1
ATOM 2158 O O . ILE A 1 276 ? -11.147 -2.828 17.928 1.00 97.19 276 ILE A O 1
ATOM 2162 N N . THR A 1 277 ? -13.347 -3.080 18.243 1.00 96.31 277 THR A N 1
ATOM 2163 C CA . THR A 1 277 ? -13.549 -1.735 18.795 1.00 96.31 277 THR A CA 1
ATOM 2164 C C . THR A 1 277 ? -13.425 -1.712 20.309 1.00 96.31 277 THR A C 1
ATOM 2166 O O . THR A 1 277 ? -13.033 -0.691 20.858 1.00 96.31 277 THR A O 1
ATOM 2169 N N . GLU A 1 278 ? -13.741 -2.819 20.987 1.00 95.75 278 GLU A N 1
ATOM 2170 C CA . GLU A 1 278 ? -13.649 -2.954 22.445 1.00 95.75 278 GLU A CA 1
ATOM 2171 C C . GLU A 1 278 ? -13.326 -4.399 22.833 1.00 95.75 278 GLU A C 1
ATOM 2173 O O . GLU A 1 278 ? -13.638 -5.341 22.100 1.00 95.75 278 GLU A O 1
ATOM 2178 N N . ARG A 1 279 ? -12.761 -4.581 24.028 1.00 95.56 279 ARG A N 1
ATOM 2179 C CA . ARG A 1 279 ? -12.516 -5.895 24.633 1.00 95.56 279 ARG A CA 1
ATOM 2180 C C . ARG A 1 279 ? -12.677 -5.840 26.146 1.00 95.56 279 ARG A C 1
ATOM 2182 O O . ARG A 1 279 ? -12.353 -4.830 26.765 1.00 95.56 279 ARG A O 1
ATOM 2189 N N . TRP A 1 280 ? -13.162 -6.919 26.746 1.00 94.94 280 TRP A N 1
ATOM 2190 C CA . TRP A 1 280 ? -13.313 -7.027 28.200 1.00 94.94 280 TRP A CA 1
ATOM 2191 C C . TRP A 1 280 ? -13.327 -8.486 28.662 1.00 94.94 280 TRP A C 1
ATOM 2193 O O . TRP A 1 280 ? -13.515 -9.415 27.874 1.00 94.94 280 TRP A O 1
ATOM 2203 N N . LYS A 1 281 ? -13.124 -8.698 29.966 1.00 93.19 281 LYS A N 1
ATOM 2204 C CA . LYS A 1 281 ? -13.198 -10.021 30.597 1.00 93.19 281 LYS A CA 1
ATOM 2205 C C . LYS A 1 281 ? -14.536 -10.229 31.295 1.00 93.19 281 LYS A C 1
ATOM 2207 O O . LYS A 1 281 ? -15.026 -9.344 31.990 1.00 93.19 281 LYS A O 1
ATOM 2212 N N . VAL A 1 282 ? -15.082 -11.434 31.152 1.00 94.12 282 VAL A N 1
ATOM 2213 C CA . VAL A 1 282 ? -16.179 -11.954 31.979 1.00 94.12 282 VAL A CA 1
ATOM 2214 C C . VAL A 1 282 ? -15.700 -13.279 32.564 1.00 94.12 282 VAL A C 1
ATOM 2216 O O . VAL A 1 282 ? -15.606 -14.285 31.858 1.00 94.12 282 VAL A O 1
ATOM 2219 N N . GLY A 1 283 ? -15.315 -13.268 33.843 1.00 90.94 283 GLY A N 1
ATOM 2220 C CA . GLY A 1 283 ? -14.537 -14.364 34.428 1.00 90.94 283 GLY A CA 1
ATOM 2221 C C . GLY A 1 283 ? -13.213 -14.539 33.677 1.00 90.94 283 GLY A C 1
ATOM 2222 O O . GLY A 1 283 ? -12.498 -13.565 33.446 1.00 90.94 283 GLY A O 1
ATOM 2223 N N . ASN A 1 284 ? -12.918 -15.762 33.233 1.00 89.38 284 ASN A N 1
ATOM 2224 C CA . ASN A 1 284 ? -11.726 -16.038 32.419 1.00 89.38 284 ASN A CA 1
ATOM 2225 C C . ASN A 1 284 ? -11.934 -15.786 30.915 1.00 89.38 284 ASN A C 1
ATOM 2227 O O . ASN A 1 284 ? -10.955 -15.734 30.164 1.00 89.38 284 ASN A O 1
ATOM 2231 N N . ASN A 1 285 ? -13.179 -15.601 30.468 1.00 91.12 285 ASN A N 1
ATOM 2232 C CA . ASN A 1 285 ? -13.501 -15.499 29.048 1.00 91.12 285 ASN A CA 1
ATOM 2233 C C . ASN A 1 285 ? -13.203 -14.098 28.513 1.00 91.12 285 ASN A C 1
ATOM 2235 O O . ASN A 1 285 ? -13.618 -13.089 29.095 1.00 91.12 285 ASN A O 1
ATOM 2239 N N . SER A 1 286 ? -12.495 -14.053 27.389 1.00 95.25 286 SER A N 1
ATOM 2240 C CA . SER A 1 286 ? -12.303 -12.848 26.585 1.00 95.25 286 SER A CA 1
ATOM 2241 C C . SER A 1 286 ? -13.567 -12.554 25.785 1.00 95.25 286 SER A C 1
ATOM 2243 O O . SER A 1 286 ? -14.154 -13.453 25.192 1.00 95.25 286 SER A O 1
ATOM 2245 N N . ASN A 1 287 ? -13.976 -1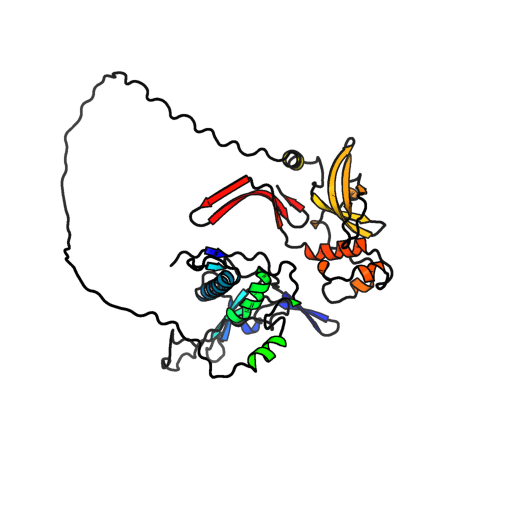1.292 25.765 1.00 97.12 287 ASN A N 1
ATOM 2246 C CA . ASN A 1 287 ? -15.092 -10.820 24.961 1.00 97.12 287 ASN A CA 1
ATOM 2247 C C . ASN A 1 287 ? -14.614 -9.658 24.100 1.00 97.12 287 ASN A C 1
ATOM 2249 O O . ASN A 1 287 ? -13.832 -8.827 24.570 1.00 97.12 287 ASN A O 1
ATOM 2253 N N . TYR A 1 288 ? -15.110 -9.598 22.871 1.00 98.00 288 TYR A N 1
ATOM 2254 C CA . TYR A 1 288 ? -14.740 -8.596 21.881 1.00 98.00 288 TYR A CA 1
ATOM 2255 C C . TYR A 1 288 ? -15.991 -7.986 21.271 1.00 98.00 288 TYR A C 1
ATOM 2257 O O . TYR A 1 288 ? -16.879 -8.711 20.820 1.00 98.00 288 TYR A O 1
ATOM 2265 N N . ARG A 1 289 ? -16.043 -6.655 21.213 1.00 98.38 289 ARG A N 1
ATOM 2266 C CA . ARG A 1 289 ? -16.967 -5.955 20.322 1.00 98.38 289 ARG A CA 1
ATOM 2267 C C . ARG A 1 289 ? -16.275 -5.805 18.980 1.00 98.38 289 ARG A C 1
ATOM 2269 O O . ARG A 1 289 ? -15.224 -5.171 18.892 1.00 98.38 289 ARG A O 1
ATOM 2276 N N . VAL A 1 290 ? -16.867 -6.399 17.957 1.00 97.88 290 VAL A N 1
ATOM 2277 C CA . VAL A 1 290 ? -16.357 -6.378 16.590 1.00 97.88 290 VAL A CA 1
ATOM 2278 C C . VAL A 1 290 ? -17.312 -5.561 15.740 1.00 97.88 290 VAL A C 1
ATOM 2280 O O . VAL A 1 290 ? -18.506 -5.852 15.697 1.00 97.88 290 VAL A O 1
ATOM 2283 N N . GLN A 1 291 ? -16.794 -4.539 15.069 1.00 97.56 291 GLN A N 1
ATOM 2284 C CA . GLN A 1 291 ? -17.517 -3.796 14.045 1.00 97.56 291 GLN A CA 1
ATOM 2285 C C . GLN A 1 291 ? -17.278 -4.485 12.695 1.00 97.56 291 GLN A C 1
ATOM 2287 O O . GLN A 1 291 ? -16.148 -4.434 12.198 1.00 97.56 291 GLN A O 1
ATOM 2292 N N . PRO A 1 292 ? -18.286 -5.144 12.093 1.00 96.44 292 PRO A N 1
ATOM 2293 C CA . PRO A 1 292 ? -18.119 -5.774 10.790 1.00 96.44 292 PRO A CA 1
ATOM 2294 C C . PRO A 1 292 ? -17.800 -4.725 9.725 1.00 96.44 292 PRO A C 1
ATOM 2296 O O . PRO A 1 292 ? -18.442 -3.676 9.674 1.00 96.44 292 PRO A O 1
ATOM 2299 N N . LEU A 1 293 ? -16.849 -5.016 8.845 1.00 93.44 293 LEU A N 1
ATOM 2300 C CA . LEU A 1 293 ? -16.599 -4.177 7.678 1.00 93.44 293 LEU A CA 1
ATOM 2301 C C . LEU A 1 293 ? -17.604 -4.510 6.568 1.00 93.44 293 LEU A C 1
ATOM 2303 O O . LEU A 1 293 ? -18.121 -5.628 6.486 1.00 93.44 293 LEU A O 1
ATOM 2307 N N . SER A 1 294 ? -17.918 -3.512 5.752 1.00 94.12 294 SER A N 1
ATOM 2308 C CA . SER A 1 294 ? -18.921 -3.591 4.689 1.00 94.12 294 SER A CA 1
ATOM 2309 C C . SER A 1 294 ? -18.476 -2.758 3.488 1.00 94.12 294 SER A C 1
ATOM 2311 O O . SER A 1 294 ? -17.291 -2.468 3.380 1.00 94.12 294 SER A O 1
ATOM 2313 N N . TYR A 1 295 ? -19.409 -2.410 2.606 1.00 93.62 295 TYR A N 1
ATOM 2314 C CA . TYR A 1 295 ? -19.258 -1.502 1.473 1.00 93.62 295 TYR A CA 1
ATOM 2315 C C . TYR A 1 295 ? -19.638 -0.046 1.841 1.00 93.62 295 TYR A C 1
ATOM 2317 O O . TYR A 1 295 ? -20.200 0.178 2.920 1.00 93.62 295 TYR A O 1
ATOM 2325 N N . PRO A 1 296 ? -19.329 0.954 0.985 1.00 91.75 296 PRO A N 1
ATOM 2326 C CA . PRO A 1 296 ? -19.617 2.366 1.250 1.00 91.75 296 PRO A CA 1
ATOM 2327 C C . PRO A 1 296 ? -21.084 2.636 1.602 1.00 91.75 296 PRO A C 1
ATOM 2329 O O . PRO A 1 296 ? -21.987 1.985 1.080 1.00 91.75 296 PRO A O 1
ATOM 2332 N N . ASP A 1 297 ? -21.300 3.586 2.515 1.00 88.25 297 ASP A N 1
ATOM 2333 C CA . ASP A 1 297 ? -22.611 4.036 3.012 1.00 88.25 297 ASP A CA 1
ATOM 2334 C C . ASP A 1 297 ? -23.519 2.942 3.609 1.00 88.25 297 ASP A C 1
ATOM 2336 O O . ASP A 1 297 ? -24.679 3.193 3.943 1.00 88.25 297 ASP A O 1
ATOM 2340 N N . HIS A 1 298 ? -22.987 1.735 3.826 1.00 91.38 298 HIS A N 1
ATOM 2341 C CA . HIS A 1 298 ? -23.704 0.630 4.445 1.00 91.38 298 HIS A CA 1
ATOM 2342 C C . HIS A 1 298 ? -23.160 0.311 5.838 1.00 91.38 298 HIS A C 1
ATOM 2344 O O . HIS A 1 298 ? -22.173 -0.410 6.015 1.00 91.38 298 HIS A O 1
ATOM 2350 N N . TYR A 1 299 ? -23.855 0.816 6.854 1.00 89.69 299 TYR A N 1
ATOM 2351 C CA . TYR A 1 299 ? -23.511 0.580 8.251 1.00 89.69 299 TYR A CA 1
ATOM 2352 C C . TYR A 1 299 ? -24.005 -0.782 8.736 1.00 89.69 299 TYR A C 1
ATOM 2354 O O . TYR A 1 299 ? -25.192 -1.096 8.677 1.00 89.69 299 TYR A O 1
ATOM 2362 N N . THR A 1 300 ? -23.094 -1.566 9.300 1.00 92.69 300 THR A N 1
ATOM 2363 C CA . THR A 1 300 ? -23.402 -2.833 9.966 1.00 92.69 300 THR A CA 1
ATOM 2364 C C . THR A 1 300 ? -23.487 -2.629 11.476 1.00 92.69 300 THR A C 1
ATOM 2366 O O . THR A 1 300 ? -22.857 -1.735 12.045 1.00 92.69 300 THR A O 1
ATOM 2369 N N . GLN A 1 301 ? -24.260 -3.467 12.163 1.00 94.56 301 GLN A N 1
ATOM 2370 C CA . GLN A 1 301 ? -24.292 -3.448 13.624 1.00 94.56 301 GLN A CA 1
ATOM 2371 C C . GLN A 1 301 ? -23.076 -4.174 14.202 1.00 94.56 301 GLN A C 1
ATOM 2373 O O . GLN A 1 301 ? -22.695 -5.242 13.722 1.00 94.56 301 GLN A O 1
ATOM 2378 N N . SER A 1 302 ? -22.492 -3.610 15.264 1.00 96.56 302 SER A N 1
ATOM 2379 C CA . SER A 1 302 ? -21.423 -4.275 16.008 1.00 96.56 302 SER A CA 1
ATOM 2380 C C . SER A 1 302 ? -21.925 -5.583 16.616 1.00 96.56 302 SER A C 1
ATOM 2382 O O . SER A 1 302 ? -23.015 -5.615 17.193 1.00 96.56 302 SER A O 1
ATOM 2384 N N . VAL A 1 303 ? -21.101 -6.622 16.578 1.00 96.75 303 VAL A N 1
ATOM 2385 C CA . VAL A 1 303 ? -21.390 -7.923 17.185 1.00 96.75 303 VAL A CA 1
ATOM 2386 C C . VAL A 1 303 ? -20.487 -8.165 18.388 1.00 96.75 303 VAL A C 1
ATOM 2388 O O . VAL A 1 303 ? -19.389 -7.616 18.480 1.00 96.75 303 VAL A O 1
ATOM 2391 N N . VAL A 1 304 ? -20.954 -8.988 19.327 1.00 97.50 304 VAL A N 1
ATOM 2392 C CA . VAL A 1 304 ? -20.161 -9.407 20.487 1.00 97.50 304 VAL A CA 1
ATOM 2393 C C . VAL A 1 304 ? -19.720 -10.848 20.292 1.00 97.50 304 VAL A C 1
ATOM 2395 O O . VAL A 1 304 ? -20.556 -11.742 20.177 1.00 97.50 304 VAL A O 1
ATOM 2398 N N . ILE A 1 305 ? -18.409 -11.065 20.293 1.00 96.56 305 ILE A N 1
ATOM 2399 C CA . ILE A 1 305 ? -17.791 -12.385 20.194 1.00 96.56 305 ILE A CA 1
ATOM 2400 C C . ILE A 1 305 ? -17.238 -12.760 21.565 1.00 96.56 305 ILE A C 1
ATOM 2402 O O . ILE A 1 305 ? -16.451 -12.019 22.150 1.00 96.56 305 ILE A O 1
ATOM 2406 N N . THR A 1 306 ? -17.686 -13.893 22.100 1.00 95.75 306 THR A N 1
ATOM 2407 C CA . THR A 1 306 ? -17.432 -14.303 23.496 1.00 95.75 306 THR A CA 1
ATOM 2408 C C . THR A 1 306 ? -16.441 -15.458 23.621 1.00 95.75 306 THR A C 1
ATOM 2410 O O . THR A 1 306 ? -16.126 -15.894 24.730 1.00 95.75 306 THR A O 1
ATOM 2413 N N . LYS A 1 307 ? -15.959 -15.981 22.488 1.00 92.50 307 LYS A N 1
ATOM 2414 C CA . LYS A 1 307 ? -14.970 -17.054 22.430 1.00 92.50 307 LYS A CA 1
ATOM 2415 C C . LYS A 1 307 ? -13.878 -16.692 21.441 1.00 92.50 307 LYS A C 1
ATOM 2417 O O . LYS A 1 307 ? -14.152 -16.392 20.284 1.00 92.50 307 LYS A O 1
ATOM 2422 N N . ASP A 1 308 ? -12.634 -16.826 21.880 1.00 91.81 308 ASP A N 1
ATOM 2423 C CA . ASP A 1 308 ? -11.465 -16.556 21.041 1.00 91.81 308 ASP A CA 1
ATOM 2424 C C . ASP A 1 308 ? -11.447 -17.417 19.765 1.00 91.81 308 ASP A C 1
ATOM 2426 O O . ASP A 1 308 ? -11.000 -16.970 18.714 1.00 91.81 308 ASP A O 1
ATOM 2430 N N . VAL A 1 309 ? -11.971 -18.648 19.838 1.00 91.06 309 VAL A N 1
ATOM 2431 C CA . VAL A 1 309 ? -12.018 -19.592 18.708 1.00 91.06 309 VAL A CA 1
ATOM 2432 C C . VAL A 1 309 ? -12.953 -19.169 17.576 1.00 91.06 309 VAL A C 1
ATOM 2434 O O . VAL A 1 309 ? -12.839 -19.739 16.489 1.00 91.06 309 VAL A O 1
ATOM 2437 N N . ASP A 1 310 ? -13.821 -18.187 17.803 1.00 92.69 310 ASP A N 1
ATOM 2438 C CA . ASP A 1 310 ? -14.725 -17.642 16.787 1.00 92.69 310 ASP A CA 1
ATOM 2439 C C . ASP A 1 310 ? -14.079 -16.467 16.025 1.00 92.69 310 ASP A C 1
ATOM 2441 O O . ASP A 1 310 ? -14.627 -15.979 15.038 1.00 92.69 310 ASP A O 1
ATOM 2445 N N . LEU A 1 311 ? -12.882 -16.047 16.455 1.00 94.50 311 LEU A N 1
ATOM 2446 C CA . LEU A 1 311 ? -12.030 -15.081 15.775 1.00 94.50 311 LEU A CA 1
ATOM 2447 C C . LEU A 1 311 ? -10.797 -15.767 15.180 1.00 94.50 311 LEU A C 1
ATOM 2449 O O . LEU A 1 311 ? -10.296 -16.784 15.678 1.00 94.50 311 LEU A O 1
ATOM 2453 N N . ARG A 1 312 ? -10.255 -15.186 14.113 1.00 92.81 312 ARG A N 1
ATOM 2454 C CA . ARG A 1 312 ? -8.939 -15.545 13.577 1.00 92.81 312 ARG A CA 1
ATOM 2455 C C . ARG A 1 312 ? -8.121 -14.283 13.319 1.00 92.81 312 ARG A C 1
ATOM 2457 O O . ARG A 1 312 ? -8.685 -13.284 12.865 1.00 92.81 312 ARG A O 1
ATOM 2464 N N . PRO A 1 313 ? -6.806 -14.321 13.591 1.00 90.88 313 PRO A N 1
ATOM 2465 C CA . PRO A 1 313 ? -5.940 -13.192 13.296 1.00 90.88 313 PRO A CA 1
ATOM 2466 C C . PRO A 1 313 ? -5.793 -13.043 11.784 1.00 90.88 313 PRO A C 1
ATOM 2468 O O . PRO A 1 313 ? -5.984 -14.004 11.033 1.00 90.88 313 PRO A O 1
ATOM 2471 N N . TRP A 1 314 ? -5.448 -11.836 11.353 1.00 86.56 314 TRP A N 1
ATOM 2472 C CA . TRP A 1 314 ? -5.294 -11.496 9.944 1.00 86.56 314 TRP A CA 1
ATOM 2473 C C . TRP A 1 314 ? -4.360 -12.458 9.205 1.00 86.56 314 TRP A C 1
ATOM 2475 O O . TRP A 1 314 ? -4.758 -13.059 8.209 1.00 86.56 314 TRP A O 1
ATOM 2485 N N . LEU A 1 315 ? -3.150 -12.661 9.739 1.00 80.94 315 LEU A N 1
ATOM 2486 C CA . LEU A 1 315 ? -2.104 -13.454 9.087 1.00 80.94 315 LEU A CA 1
ATOM 2487 C C . LEU A 1 315 ? -2.333 -14.969 9.146 1.00 80.94 315 LEU A C 1
ATOM 2489 O O . LEU A 1 315 ? -1.546 -15.725 8.575 1.00 80.94 315 LEU A O 1
ATOM 2493 N N . ALA A 1 316 ? -3.379 -15.449 9.828 1.00 75.75 316 ALA A N 1
ATOM 2494 C CA . ALA A 1 316 ? -3.600 -16.887 9.933 1.00 75.75 316 ALA A CA 1
ATOM 2495 C C . ALA A 1 316 ? -4.062 -17.524 8.618 1.00 75.75 316 ALA A C 1
ATOM 2497 O O . ALA A 1 316 ? -3.800 -18.714 8.445 1.00 75.75 316 ALA A O 1
ATOM 2498 N N . TRP A 1 317 ? -4.725 -16.791 7.710 1.00 73.50 317 TRP A N 1
ATOM 2499 C CA . TRP A 1 317 ? -5.398 -17.361 6.535 1.00 73.50 317 TRP A CA 1
ATOM 2500 C C . TRP A 1 317 ? -5.114 -16.631 5.223 1.00 73.50 317 TRP A C 1
ATOM 2502 O O . TRP A 1 317 ? -4.914 -15.423 5.171 1.00 73.50 317 TRP A O 1
ATOM 2512 N N . THR A 1 318 ? -5.185 -17.393 4.129 1.00 79.44 318 THR A N 1
ATOM 2513 C CA . THR A 1 318 ? -5.399 -16.822 2.797 1.00 79.44 318 THR A CA 1
ATOM 2514 C C . THR A 1 318 ? -6.798 -16.219 2.742 1.00 79.44 318 THR A C 1
ATOM 2516 O O . THR A 1 318 ? -7.754 -16.841 3.206 1.00 79.44 318 THR A O 1
ATOM 2519 N N . VAL A 1 319 ? -6.917 -15.031 2.149 1.00 86.25 319 VAL A N 1
ATOM 2520 C CA . VAL A 1 319 ? -8.204 -14.363 1.928 1.00 86.25 319 VAL A CA 1
ATOM 2521 C C . VAL A 1 319 ? -9.200 -15.342 1.271 1.00 86.25 319 VAL A C 1
ATOM 2523 O O . VAL A 1 319 ? -8.861 -15.929 0.236 1.00 86.25 319 VAL A O 1
ATOM 2526 N N . PRO A 1 320 ? -10.399 -15.553 1.850 1.00 88.69 320 PRO A N 1
ATOM 2527 C CA . PRO A 1 320 ? -11.375 -16.502 1.323 1.00 88.69 320 PRO A CA 1
ATOM 2528 C C . PRO A 1 320 ? -11.903 -16.081 -0.062 1.00 88.69 320 PRO A C 1
ATOM 2530 O O . PRO A 1 320 ? -11.775 -14.916 -0.457 1.00 88.69 320 PRO A O 1
ATOM 2533 N N . PRO A 1 321 ? -12.491 -17.015 -0.835 1.00 91.31 321 PRO A N 1
ATOM 2534 C CA . PRO A 1 321 ? -13.195 -16.664 -2.063 1.00 91.31 321 PRO A CA 1
ATOM 2535 C C . PRO A 1 321 ? -14.426 -15.805 -1.756 1.00 91.31 321 PRO A C 1
ATOM 2537 O O . PRO A 1 321 ? -14.980 -15.863 -0.659 1.00 91.31 321 PRO A O 1
ATOM 2540 N N . TYR A 1 322 ? -14.880 -15.044 -2.750 1.00 93.88 322 TYR A N 1
ATOM 2541 C CA . TYR A 1 322 ? -16.126 -14.290 -2.652 1.00 93.88 322 TYR A CA 1
ATOM 2542 C C . TYR A 1 322 ? -17.329 -15.234 -2.529 1.00 93.88 322 TYR A C 1
ATOM 2544 O O . TYR A 1 322 ? -17.335 -16.326 -3.099 1.00 93.88 322 TYR A O 1
ATOM 2552 N N . THR A 1 323 ? -18.365 -14.790 -1.832 1.00 95.06 323 THR A N 1
ATOM 2553 C CA . THR A 1 323 ? -19.664 -15.456 -1.716 1.00 95.06 323 THR A CA 1
ATOM 2554 C C . THR A 1 323 ? -20.451 -15.400 -3.027 1.00 95.06 323 THR A C 1
ATOM 2556 O O . THR A 1 323 ? -21.086 -16.387 -3.390 1.00 95.06 323 THR A O 1
ATOM 2559 N N . HIS A 1 324 ? -20.356 -14.309 -3.797 1.00 94.56 324 HIS A N 1
ATOM 2560 C CA . HIS A 1 324 ? -20.882 -14.263 -5.159 1.00 94.56 324 HIS A CA 1
ATOM 2561 C C . HIS A 1 324 ? -19.955 -15.027 -6.114 1.00 94.56 324 HIS A C 1
ATOM 2563 O O . HIS A 1 324 ? -18.885 -14.541 -6.496 1.00 94.56 324 HIS A O 1
ATOM 2569 N N . GLU A 1 325 ? -20.394 -16.199 -6.586 1.00 92.56 325 GLU A N 1
ATOM 2570 C CA . GLU A 1 325 ? -19.588 -17.059 -7.467 1.00 92.56 325 GLU A CA 1
ATOM 2571 C C . GLU A 1 325 ? -19.066 -16.334 -8.714 1.00 92.56 325 GLU A C 1
ATOM 2573 O O . GLU A 1 325 ? -17.925 -16.555 -9.123 1.00 92.56 325 GLU A O 1
ATOM 2578 N N . ARG A 1 326 ? -19.859 -15.419 -9.294 1.00 90.88 326 ARG A N 1
ATOM 2579 C CA . ARG A 1 326 ? -19.444 -14.654 -10.481 1.00 90.88 326 ARG A CA 1
ATOM 2580 C C . ARG A 1 326 ? -18.160 -13.870 -10.242 1.00 90.88 326 ARG A C 1
ATOM 2582 O O . ARG A 1 326 ? -17.325 -13.834 -11.142 1.00 90.88 326 ARG A O 1
ATOM 2589 N N . LEU A 1 327 ? -17.965 -13.291 -9.057 1.00 91.88 327 LEU A N 1
ATOM 2590 C CA . LEU A 1 327 ? -16.759 -12.515 -8.754 1.00 91.88 327 LEU A CA 1
ATOM 2591 C C . LEU A 1 327 ? -15.502 -13.384 -8.779 1.00 91.88 327 LEU A C 1
ATOM 2593 O O . LEU A 1 327 ? -14.448 -12.929 -9.210 1.00 91.88 327 LEU A O 1
ATOM 2597 N N . ASN A 1 328 ? -15.619 -14.656 -8.391 1.00 91.25 328 ASN A N 1
ATOM 2598 C CA . ASN A 1 328 ? -14.504 -15.604 -8.427 1.00 91.25 328 ASN A CA 1
ATOM 2599 C C . ASN A 1 328 ? -14.105 -16.010 -9.856 1.00 91.25 328 ASN A C 1
ATOM 2601 O O . ASN A 1 328 ? -13.026 -16.564 -10.057 1.00 91.25 328 ASN A O 1
ATOM 2605 N N . THR A 1 329 ? -14.952 -15.739 -10.855 1.00 89.88 329 THR A N 1
ATOM 2606 C CA . THR A 1 329 ? -14.645 -15.993 -12.274 1.00 89.88 329 THR A CA 1
ATOM 2607 C C . THR A 1 329 ? -13.956 -14.814 -12.962 1.00 89.88 329 THR A C 1
ATOM 2609 O O . THR A 1 329 ? -13.420 -14.969 -14.064 1.00 89.88 329 THR A O 1
ATOM 2612 N N . ILE A 1 330 ? -13.949 -13.636 -12.328 1.00 87.38 330 ILE A N 1
ATOM 2613 C CA . ILE A 1 330 ? -13.358 -12.423 -12.888 1.00 87.38 330 ILE A CA 1
ATOM 2614 C C . ILE A 1 330 ? -11.834 -12.556 -12.873 1.00 87.38 330 ILE A C 1
ATOM 2616 O O . ILE A 1 330 ? -11.219 -12.858 -11.855 1.00 87.38 330 ILE A O 1
ATOM 2620 N N . SER A 1 331 ? -11.212 -12.349 -14.036 1.00 81.50 331 SER A N 1
ATOM 2621 C CA . SER A 1 331 ? -9.773 -12.570 -14.211 1.00 81.50 331 SER A CA 1
ATOM 2622 C C . SER A 1 331 ? -8.896 -11.353 -13.912 1.00 81.50 331 SER A C 1
ATOM 2624 O O . SER A 1 331 ? -7.677 -11.497 -13.881 1.00 81.50 331 SER A O 1
ATOM 2626 N N . HIS A 1 332 ? -9.486 -10.165 -13.773 1.00 83.06 332 HIS A N 1
ATOM 2627 C CA . HIS A 1 332 ? -8.783 -8.947 -13.364 1.00 83.06 332 HIS A CA 1
ATOM 2628 C C . HIS A 1 332 ? -9.004 -8.677 -11.870 1.00 83.06 332 HIS A C 1
ATOM 2630 O O . HIS A 1 332 ? -9.934 -9.215 -11.271 1.00 83.06 332 HIS A O 1
ATOM 2636 N N . ALA A 1 333 ? -8.128 -7.875 -11.263 1.00 81.69 333 ALA A N 1
ATOM 2637 C CA . ALA A 1 333 ? -8.260 -7.507 -9.859 1.00 81.69 333 ALA A CA 1
ATOM 2638 C C . ALA A 1 333 ? -9.493 -6.614 -9.658 1.00 81.69 333 ALA A C 1
ATOM 2640 O O . ALA A 1 333 ? -9.703 -5.663 -10.406 1.00 81.69 333 ALA A O 1
ATOM 2641 N N . LEU A 1 334 ? -10.304 -6.940 -8.653 1.00 88.31 334 LEU A N 1
ATOM 2642 C CA . LEU A 1 334 ? -11.410 -6.097 -8.211 1.00 88.31 334 LEU A CA 1
ATOM 2643 C C . LEU A 1 334 ? -10.898 -5.170 -7.113 1.00 88.31 334 LEU A C 1
ATOM 2645 O O . LEU A 1 334 ? -10.261 -5.636 -6.166 1.00 88.31 334 LEU A O 1
ATOM 2649 N N . HIS A 1 335 ? -11.188 -3.882 -7.240 1.00 88.25 335 HIS A N 1
ATOM 2650 C CA . HIS A 1 335 ? -10.736 -2.860 -6.307 1.00 88.25 335 HIS A CA 1
ATOM 2651 C C . HIS A 1 335 ? -11.921 -2.321 -5.523 1.00 88.25 335 HIS A C 1
ATOM 2653 O O . HIS A 1 335 ? -12.906 -1.896 -6.114 1.00 88.25 335 HIS A O 1
ATOM 2659 N N . TYR A 1 336 ? -11.805 -2.305 -4.195 1.00 90.12 336 TYR A N 1
ATOM 2660 C CA . TYR A 1 336 ? -12.890 -1.884 -3.311 1.00 90.12 336 TYR A CA 1
ATOM 2661 C C . TYR A 1 336 ? -13.421 -0.485 -3.673 1.00 90.12 336 TYR A C 1
ATOM 2663 O O . TYR A 1 336 ? -14.619 -0.317 -3.839 1.00 90.12 336 TYR A O 1
ATOM 2671 N N . ASN A 1 337 ? -12.551 0.506 -3.883 1.00 88.38 337 ASN A N 1
ATOM 2672 C CA . ASN A 1 337 ? -12.988 1.893 -4.106 1.00 88.38 337 ASN A CA 1
ATOM 2673 C C . ASN A 1 337 ? -13.727 2.121 -5.435 1.00 88.38 337 ASN A C 1
ATOM 2675 O O . ASN A 1 337 ? -14.526 3.045 -5.525 1.00 88.38 337 ASN A O 1
ATOM 2679 N N . THR A 1 338 ? -13.464 1.304 -6.458 1.00 89.12 338 THR A N 1
ATOM 2680 C CA . THR A 1 338 ? -14.037 1.483 -7.804 1.00 89.12 338 THR A CA 1
ATOM 2681 C C . THR A 1 338 ? -15.128 0.465 -8.128 1.00 89.12 338 THR A C 1
ATOM 2683 O O . THR A 1 338 ? -15.720 0.507 -9.206 1.00 89.12 338 THR A O 1
ATOM 2686 N N . PHE A 1 339 ? -15.400 -0.474 -7.219 1.00 91.50 339 PHE A N 1
ATOM 2687 C CA . PHE A 1 339 ? -16.363 -1.536 -7.455 1.00 91.50 339 PHE A CA 1
ATOM 2688 C C . PHE A 1 339 ? -17.810 -1.051 -7.281 1.00 91.50 339 PHE A C 1
ATOM 2690 O O . PHE A 1 339 ? -18.154 -0.387 -6.305 1.00 91.50 339 PHE A O 1
ATOM 2697 N N . ASP A 1 340 ? -18.686 -1.445 -8.209 1.00 92.44 340 ASP A N 1
ATOM 2698 C CA . ASP A 1 340 ? -20.114 -1.109 -8.187 1.00 92.44 340 ASP A CA 1
ATOM 2699 C C . ASP A 1 340 ? -20.884 -1.977 -7.171 1.00 92.44 340 ASP A C 1
ATOM 2701 O O . ASP A 1 340 ? -21.564 -2.958 -7.505 1.00 92.44 340 ASP A O 1
ATOM 2705 N N . PHE A 1 341 ? -20.749 -1.618 -5.892 1.00 94.12 341 PHE A N 1
ATOM 2706 C CA . PHE A 1 341 ? -21.450 -2.277 -4.789 1.00 94.12 341 PHE A CA 1
ATOM 2707 C C . PHE A 1 341 ? -22.961 -2.056 -4.820 1.00 94.12 341 PHE A C 1
ATOM 2709 O O . PHE A 1 341 ? -23.700 -2.903 -4.319 1.00 94.12 341 PHE A O 1
ATOM 2716 N N . GLU A 1 342 ? -23.442 -0.972 -5.429 1.00 92.56 342 GLU A N 1
ATOM 2717 C CA . GLU A 1 342 ? -24.876 -0.716 -5.550 1.00 92.56 342 GLU A CA 1
ATOM 2718 C C . GLU A 1 342 ? -25.529 -1.766 -6.457 1.00 92.56 342 GLU A C 1
ATOM 2720 O O . GLU A 1 342 ? -26.500 -2.421 -6.071 1.00 92.56 342 GLU A O 1
ATOM 2725 N N . SER A 1 343 ? -24.942 -2.018 -7.629 1.00 91.25 343 SER A N 1
ATOM 2726 C CA . SER A 1 343 ? -25.389 -3.095 -8.516 1.00 91.25 343 SER A CA 1
ATOM 2727 C C . SER A 1 343 ? -25.290 -4.478 -7.868 1.00 91.25 343 SER A C 1
ATOM 2729 O O . SER A 1 343 ? -26.129 -5.344 -8.140 1.00 91.25 343 SER A O 1
ATOM 2731 N N . MET A 1 344 ? -24.288 -4.708 -7.016 1.00 93.50 344 MET A N 1
ATOM 2732 C CA . MET A 1 344 ? -24.167 -5.949 -6.245 1.00 93.50 344 MET A CA 1
ATOM 2733 C C . MET A 1 344 ? -25.285 -6.109 -5.224 1.00 93.50 344 MET A C 1
ATOM 2735 O O . MET A 1 344 ? -25.957 -7.138 -5.236 1.00 93.50 344 MET A O 1
ATOM 2739 N N . ALA A 1 345 ? -25.543 -5.078 -4.422 1.00 90.81 345 ALA A N 1
ATOM 2740 C CA . ALA A 1 345 ? -26.622 -5.072 -3.443 1.00 90.81 345 ALA A CA 1
ATOM 2741 C C . ALA A 1 345 ? -28.005 -5.247 -4.097 1.00 90.81 345 ALA A C 1
ATOM 2743 O O . ALA A 1 345 ? -28.892 -5.868 -3.518 1.00 90.81 345 ALA A O 1
ATOM 2744 N N . GLN A 1 346 ? -28.179 -4.773 -5.335 1.00 92.62 346 GLN A N 1
ATOM 2745 C CA . GLN A 1 346 ? -29.385 -4.987 -6.148 1.00 92.62 346 GLN A CA 1
ATOM 2746 C C . GLN A 1 346 ? -29.495 -6.409 -6.744 1.00 92.62 346 GLN A C 1
ATOM 2748 O O . GLN A 1 346 ? -30.442 -6.700 -7.475 1.00 92.62 346 GLN A O 1
ATOM 2753 N N . GLY A 1 347 ? -28.538 -7.302 -6.473 1.00 90.44 347 GLY A N 1
ATOM 2754 C CA . GLY A 1 347 ? -28.567 -8.704 -6.898 1.00 90.44 347 GLY A CA 1
ATOM 2755 C C . GLY A 1 347 ? -28.115 -8.956 -8.339 1.00 90.44 347 GLY A C 1
ATOM 2756 O O . GLY A 1 347 ? -28.258 -10.076 -8.839 1.00 90.44 347 GLY A O 1
ATOM 2757 N N . LYS A 1 348 ? -27.525 -7.968 -9.034 1.00 89.31 348 LYS A N 1
ATOM 2758 C CA . LYS A 1 348 ? -27.077 -8.138 -10.435 1.00 89.31 348 LYS A CA 1
ATOM 2759 C C . LYS A 1 348 ? -25.968 -9.185 -10.593 1.00 89.31 348 LYS A C 1
ATOM 2761 O O . LYS A 1 348 ? -25.752 -9.700 -11.690 1.00 89.31 348 LYS A O 1
ATOM 2766 N N . PHE A 1 349 ? -25.293 -9.538 -9.500 1.00 87.44 349 PHE A N 1
ATOM 2767 C CA . PHE A 1 349 ? -24.201 -10.511 -9.477 1.00 87.44 349 PHE A CA 1
ATOM 2768 C C . PHE A 1 349 ? -24.644 -11.924 -9.059 1.00 87.44 349 PHE A C 1
ATOM 2770 O O . PHE A 1 349 ? -23.841 -12.856 -9.119 1.00 87.44 349 PHE A O 1
ATOM 2777 N N . GLY A 1 350 ? -25.932 -12.133 -8.768 1.00 89.81 350 GLY A N 1
ATOM 2778 C CA . GLY A 1 350 ? -26.487 -13.417 -8.335 1.00 89.81 350 GLY A CA 1
ATOM 2779 C C . GLY A 1 350 ? -26.639 -13.515 -6.818 1.00 89.81 350 GLY A C 1
ATOM 2780 O O . GLY A 1 350 ? -26.775 -12.503 -6.145 1.00 89.81 350 GLY A O 1
ATOM 2781 N N . GLN A 1 351 ? -26.659 -14.746 -6.303 1.00 91.50 351 GLN A N 1
ATOM 2782 C CA . GLN A 1 351 ? -26.742 -15.011 -4.865 1.00 91.50 351 GLN A CA 1
ATOM 2783 C C . GLN A 1 351 ? -25.373 -14.806 -4.206 1.00 91.50 351 GLN A C 1
ATOM 2785 O O . GLN A 1 351 ? -24.360 -15.251 -4.747 1.00 91.50 351 GLN A O 1
ATOM 2790 N N . GLY A 1 352 ? -25.366 -14.157 -3.046 1.00 91.75 352 GLY A N 1
ATOM 2791 C CA . GLY A 1 352 ? -24.178 -13.863 -2.252 1.00 91.75 352 GLY A CA 1
ATOM 2792 C C . GLY A 1 352 ? -24.466 -12.777 -1.215 1.00 91.75 352 GLY A C 1
ATOM 2793 O O . GLY A 1 352 ? -25.579 -12.254 -1.143 1.00 91.75 352 GLY A O 1
ATOM 2794 N N . THR A 1 353 ? -23.460 -12.443 -0.410 1.00 93.94 353 THR A N 1
ATOM 2795 C CA . THR A 1 353 ? -23.562 -11.457 0.673 1.00 93.94 353 THR A CA 1
ATOM 2796 C C . THR A 1 353 ? -22.627 -10.289 0.384 1.00 93.94 353 THR A C 1
ATOM 2798 O O . THR A 1 353 ? -21.407 -10.398 0.530 1.00 93.94 353 THR A O 1
ATOM 2801 N N . THR A 1 354 ? -23.203 -9.160 -0.026 1.00 94.69 354 THR A N 1
ATOM 2802 C CA . THR A 1 354 ? -22.466 -7.963 -0.465 1.00 94.69 354 THR A CA 1
ATOM 2803 C C . THR A 1 354 ? -21.507 -7.448 0.605 1.00 94.69 354 THR A C 1
ATOM 2805 O O . THR A 1 354 ? -20.362 -7.127 0.300 1.00 94.69 354 THR A O 1
ATOM 2808 N N . GLU A 1 355 ? -21.925 -7.418 1.871 1.00 94.50 355 GLU A N 1
ATOM 2809 C CA . GLU A 1 355 ? -21.104 -6.921 2.979 1.00 94.50 355 GLU A CA 1
ATOM 2810 C C . GLU A 1 355 ? -19.856 -7.787 3.196 1.00 94.50 355 GLU A C 1
ATOM 2812 O O . GLU A 1 355 ? -18.778 -7.277 3.508 1.00 94.50 355 GLU A O 1
ATOM 2817 N N . ILE A 1 356 ? -19.997 -9.105 3.029 1.00 94.69 356 ILE A N 1
ATOM 2818 C CA . ILE A 1 356 ? -18.889 -10.051 3.178 1.00 94.69 356 ILE A CA 1
ATOM 2819 C C . ILE A 1 356 ? -17.934 -9.896 2.000 1.00 94.69 356 ILE A C 1
ATOM 2821 O O . ILE A 1 356 ? -16.735 -9.733 2.220 1.00 94.69 356 ILE A O 1
ATOM 2825 N N . ASP A 1 357 ? -18.447 -9.851 0.773 1.00 94.25 357 ASP A N 1
ATOM 2826 C CA . ASP A 1 357 ? -17.618 -9.730 -0.428 1.00 94.25 357 ASP A CA 1
ATOM 2827 C C . ASP A 1 357 ? -16.873 -8.405 -0.503 1.00 94.25 357 ASP A C 1
ATOM 2829 O O . ASP A 1 357 ? -15.706 -8.386 -0.894 1.00 94.25 357 ASP A O 1
ATOM 2833 N N . ALA A 1 358 ? -17.502 -7.318 -0.060 1.00 94.31 358 ALA A N 1
ATOM 2834 C CA . ALA A 1 358 ? -16.849 -6.029 0.102 1.00 94.31 358 ALA A CA 1
ATOM 2835 C C . ALA A 1 358 ? -15.680 -6.126 1.088 1.00 94.31 358 ALA A C 1
ATOM 2837 O O . ALA A 1 358 ? -14.564 -5.708 0.775 1.00 94.31 358 ALA A O 1
ATOM 2838 N N . SER A 1 359 ? -15.894 -6.771 2.239 1.00 93.06 359 SER A N 1
ATOM 2839 C CA . SER A 1 359 ? -14.829 -6.986 3.222 1.00 93.06 359 SER A CA 1
ATOM 2840 C C . SER A 1 359 ? -13.684 -7.848 2.664 1.00 93.06 359 SER A C 1
ATOM 2842 O O . SER A 1 359 ? -12.517 -7.514 2.842 1.00 93.06 359 SER A O 1
ATOM 2844 N N . ILE A 1 360 ? -13.994 -8.900 1.899 1.00 92.00 360 ILE A N 1
ATOM 2845 C CA . ILE A 1 360 ? -13.007 -9.759 1.225 1.00 92.00 360 ILE A CA 1
ATOM 2846 C C . ILE A 1 360 ? -12.240 -8.974 0.155 1.00 92.00 360 ILE A C 1
ATOM 2848 O O . ILE A 1 360 ? -11.034 -9.157 -0.011 1.00 92.00 360 ILE A O 1
ATOM 2852 N N . MET A 1 361 ? -12.917 -8.093 -0.580 1.00 91.62 361 MET A N 1
ATOM 2853 C CA . MET A 1 361 ? -12.293 -7.255 -1.600 1.00 91.62 361 MET A CA 1
ATOM 2854 C C . MET A 1 361 ? -11.313 -6.263 -0.981 1.00 91.62 361 MET A C 1
ATOM 2856 O O . MET A 1 361 ? -10.186 -6.160 -1.461 1.00 91.62 361 MET A O 1
ATOM 2860 N N . ALA A 1 362 ? -11.707 -5.605 0.113 1.00 88.81 362 ALA A N 1
ATOM 2861 C CA . ALA A 1 362 ? -10.815 -4.752 0.890 1.00 88.81 362 ALA A CA 1
ATOM 2862 C C . ALA A 1 362 ? -9.617 -5.547 1.426 1.00 88.81 362 ALA A C 1
ATOM 2864 O O . ALA A 1 362 ? -8.488 -5.070 1.354 1.00 88.81 362 ALA A O 1
ATOM 2865 N N . ALA A 1 363 ? -9.841 -6.786 1.883 1.00 88.06 363 ALA A N 1
ATOM 2866 C CA . ALA A 1 363 ? -8.788 -7.648 2.407 1.00 88.06 363 ALA A CA 1
ATOM 2867 C C . ALA A 1 363 ? -7.617 -7.817 1.423 1.00 88.06 363 ALA A C 1
ATOM 2869 O O . ALA A 1 363 ? -6.452 -7.700 1.792 1.00 88.06 363 ALA A O 1
ATOM 2870 N N . LYS A 1 364 ? -7.916 -8.030 0.139 1.00 80.44 364 LYS A N 1
ATOM 2871 C CA . LYS A 1 364 ? -6.887 -8.240 -0.893 1.00 80.44 364 LYS A CA 1
ATOM 2872 C C . LYS A 1 364 ? -5.983 -7.024 -1.131 1.00 80.44 364 LYS A C 1
ATOM 2874 O O . LYS A 1 364 ? -4.977 -7.163 -1.817 1.00 80.44 364 LYS A O 1
ATOM 2879 N N . ALA A 1 365 ? -6.327 -5.853 -0.594 1.00 75.94 365 ALA A N 1
ATOM 2880 C CA . ALA A 1 365 ? -5.538 -4.631 -0.716 1.00 75.94 365 ALA A CA 1
ATOM 2881 C C . ALA A 1 365 ? -4.627 -4.349 0.500 1.00 75.94 365 ALA A C 1
ATOM 2883 O O . ALA A 1 365 ? -3.866 -3.386 0.469 1.00 75.94 365 ALA A O 1
ATOM 2884 N N . ILE A 1 366 ? -4.687 -5.154 1.571 1.00 75.56 366 ILE A N 1
ATOM 2885 C CA . ILE A 1 366 ? -4.074 -4.825 2.877 1.00 75.56 366 ILE A CA 1
ATOM 2886 C C . ILE A 1 366 ? -2.593 -5.247 2.997 1.00 75.56 366 ILE A C 1
ATOM 2888 O O . ILE A 1 366 ? -1.905 -4.818 3.923 1.00 75.56 366 ILE A O 1
ATOM 2892 N N . ASP A 1 367 ? -2.054 -6.003 2.039 1.00 64.00 367 ASP A N 1
ATOM 2893 C CA . ASP A 1 367 ? -0.809 -6.778 2.195 1.00 64.00 367 ASP A CA 1
ATOM 2894 C C . ASP A 1 367 ? 0.519 -5.988 2.339 1.00 64.00 367 ASP A C 1
ATOM 2896 O O . ASP A 1 367 ? 1.579 -6.607 2.432 1.00 64.00 367 ASP A O 1
ATOM 2900 N N . ALA A 1 368 ? 0.518 -4.650 2.417 1.00 63.44 368 ALA A N 1
ATOM 2901 C CA . ALA A 1 368 ? 1.750 -3.869 2.639 1.00 63.44 368 ALA A CA 1
ATOM 2902 C C . ALA A 1 368 ? 1.566 -2.505 3.341 1.00 63.44 368 ALA A C 1
ATOM 2904 O O . ALA A 1 368 ? 2.473 -1.671 3.318 1.00 63.44 368 ALA A O 1
ATOM 2905 N N . ALA A 1 369 ? 0.412 -2.234 3.958 1.00 79.38 369 ALA A N 1
ATOM 2906 C CA . ALA A 1 369 ? 0.188 -0.954 4.633 1.00 79.38 369 ALA A CA 1
ATOM 2907 C C . ALA A 1 369 ? 0.810 -0.941 6.037 1.00 79.38 369 ALA A C 1
ATOM 2909 O O . ALA A 1 369 ? 0.809 -1.951 6.732 1.00 79.38 369 ALA A O 1
ATOM 2910 N N . TYR A 1 370 ? 1.295 0.210 6.503 1.00 88.25 370 TYR A N 1
ATOM 2911 C CA . TYR A 1 370 ? 1.583 0.406 7.923 1.00 88.25 370 TYR A CA 1
ATOM 2912 C C . TYR A 1 370 ? 1.206 1.818 8.365 1.00 88.25 370 TYR A C 1
ATOM 2914 O O . TYR A 1 370 ? 1.220 2.765 7.580 1.00 88.25 370 TYR A O 1
ATOM 2922 N N . THR A 1 371 ? 0.837 1.973 9.632 1.00 91.06 371 THR A N 1
ATOM 2923 C CA . THR A 1 371 ? 0.458 3.264 10.214 1.00 91.06 371 THR A CA 1
ATOM 2924 C C . THR A 1 371 ? 1.032 3.373 11.625 1.00 91.06 371 THR A C 1
ATOM 2926 O O . THR A 1 371 ? 0.530 2.713 12.539 1.00 91.06 371 THR A O 1
ATOM 2929 N N . PRO A 1 372 ? 2.098 4.170 11.835 1.00 92.25 372 PRO A N 1
ATOM 2930 C CA . PRO A 1 372 ? 2.629 4.404 13.170 1.00 92.25 372 PRO A CA 1
ATOM 2931 C C . PRO A 1 372 ? 1.651 5.243 14.003 1.00 92.25 372 PRO A C 1
ATOM 2933 O O . PRO A 1 372 ? 0.924 6.082 13.471 1.00 92.25 372 PRO A O 1
ATOM 2936 N N . PHE A 1 373 ? 1.642 5.043 15.321 1.00 90.38 373 PHE A N 1
ATOM 2937 C CA . PHE A 1 373 ? 0.784 5.792 16.238 1.00 90.38 373 PHE A CA 1
ATOM 2938 C C . PHE A 1 373 ? 1.497 6.128 17.553 1.00 90.38 373 PHE A C 1
ATOM 2940 O O . PHE A 1 373 ? 2.500 5.524 17.930 1.00 90.38 373 PHE A O 1
ATOM 2947 N N . GLY A 1 374 ? 0.975 7.135 18.258 1.00 88.00 374 GLY A N 1
ATOM 2948 C CA . GLY A 1 374 ? 1.528 7.603 19.531 1.00 88.00 374 GLY A CA 1
ATOM 2949 C C . GLY A 1 374 ? 2.966 8.124 19.407 1.00 88.00 374 GLY A C 1
ATOM 2950 O O . GLY A 1 374 ? 3.870 7.491 19.949 1.00 88.00 374 GLY A O 1
ATOM 2951 N N . PRO A 1 375 ? 3.215 9.237 18.694 1.00 88.88 375 PRO A N 1
ATOM 2952 C CA . PRO A 1 375 ? 4.559 9.801 18.579 1.00 88.88 375 PRO A CA 1
ATOM 2953 C C . PRO A 1 375 ? 5.098 10.173 19.967 1.00 88.88 375 PRO A C 1
ATOM 2955 O O . PRO A 1 375 ? 4.445 10.892 20.719 1.00 88.88 375 PRO A O 1
ATOM 2958 N N . GLU A 1 376 ? 6.285 9.680 20.310 1.00 86.56 376 GLU A N 1
ATOM 2959 C CA . GLU A 1 376 ? 6.900 9.857 21.632 1.00 86.56 376 GLU A CA 1
ATOM 2960 C C . GLU A 1 376 ? 7.959 10.948 21.635 1.00 86.56 376 GLU A C 1
ATOM 2962 O O . GLU A 1 376 ? 8.055 11.744 22.569 1.00 86.56 376 GLU A O 1
ATOM 2967 N N . SER A 1 377 ? 8.786 10.967 20.594 1.00 89.00 377 SER A N 1
ATOM 2968 C CA . SER A 1 377 ? 9.838 11.955 20.448 1.00 89.00 377 SER A CA 1
ATOM 2969 C C . SER A 1 377 ? 10.172 12.178 18.987 1.00 89.00 377 SER A C 1
ATOM 2971 O O . SER A 1 377 ? 9.987 11.312 18.131 1.00 89.00 377 SER A O 1
ATOM 2973 N N . ARG A 1 378 ? 10.689 13.371 18.717 1.00 90.81 378 ARG A N 1
ATOM 2974 C CA . ARG A 1 378 ? 11.255 13.745 17.433 1.00 90.81 378 ARG A CA 1
ATOM 2975 C C . ARG A 1 378 ? 12.596 14.409 17.687 1.00 90.81 378 ARG A C 1
ATOM 2977 O O . ARG A 1 378 ? 12.680 15.335 18.489 1.00 90.81 378 ARG A O 1
ATOM 2984 N N . GLN A 1 379 ? 13.625 13.941 17.000 1.00 94.00 379 GLN A N 1
ATOM 2985 C CA . GLN A 1 379 ? 14.962 14.502 17.054 1.00 94.00 379 GLN A CA 1
ATOM 2986 C C . GLN A 1 379 ? 15.423 14.815 15.635 1.00 94.00 379 GLN A C 1
ATOM 2988 O O . GLN A 1 379 ? 15.622 13.921 14.816 1.00 94.00 379 GLN A O 1
ATOM 2993 N N . ASP A 1 380 ? 15.603 16.097 15.341 1.00 93.94 380 ASP A N 1
ATOM 2994 C CA . ASP A 1 380 ? 16.161 16.531 14.067 1.00 93.94 380 ASP A CA 1
ATOM 2995 C C . ASP A 1 380 ? 17.694 16.514 14.167 1.00 93.94 380 ASP A C 1
ATOM 2997 O O . ASP A 1 380 ? 18.308 17.311 14.879 1.00 93.94 380 ASP A O 1
ATOM 3001 N N . LEU A 1 381 ? 18.323 15.564 13.478 1.00 92.62 381 LEU A N 1
ATOM 3002 C CA . LEU A 1 381 ? 19.772 15.433 13.382 1.00 92.62 381 LEU A CA 1
ATOM 3003 C C . LEU A 1 381 ? 20.280 16.085 12.088 1.00 92.62 381 LEU A C 1
ATOM 3005 O O . LEU A 1 381 ? 19.534 16.256 11.120 1.00 92.62 381 LEU A O 1
ATOM 3009 N N . PRO A 1 382 ? 21.582 16.411 11.999 1.00 91.62 382 PRO A N 1
ATOM 3010 C CA . PRO A 1 382 ? 22.155 17.011 10.798 1.00 91.62 382 PRO A CA 1
ATOM 3011 C C . PRO A 1 382 ? 22.059 16.159 9.526 1.00 91.62 382 PRO A C 1
ATOM 3013 O O . PRO A 1 382 ? 22.449 16.645 8.477 1.00 91.62 382 PRO A O 1
ATOM 3016 N N . SER A 1 383 ? 21.603 14.910 9.562 1.00 91.50 383 SER A N 1
ATOM 3017 C CA . SER A 1 383 ? 21.465 14.058 8.369 1.00 91.50 383 SER A CA 1
ATOM 3018 C C . SER A 1 383 ? 20.081 13.433 8.208 1.00 91.50 383 SER A C 1
ATOM 3020 O O . SER A 1 383 ? 19.728 13.069 7.088 1.00 91.50 383 SER A O 1
ATOM 3022 N N . TYR A 1 384 ? 19.291 13.336 9.276 1.00 89.81 384 TYR A N 1
ATOM 3023 C CA . TYR A 1 384 ? 17.954 12.746 9.263 1.00 89.81 384 TYR A CA 1
ATOM 3024 C C . TYR A 1 384 ? 17.115 13.279 10.424 1.00 89.81 384 TYR A C 1
ATOM 3026 O O . TYR A 1 384 ? 17.646 13.831 11.382 1.00 89.81 384 TYR A O 1
ATOM 3034 N N . THR A 1 385 ? 15.806 13.082 10.348 1.00 93.38 385 THR A N 1
ATOM 3035 C CA . THR A 1 385 ? 14.910 13.247 11.492 1.00 93.38 385 THR A CA 1
ATOM 3036 C C . THR A 1 385 ? 14.596 11.864 12.041 1.00 93.38 385 THR A C 1
ATOM 3038 O O . THR A 1 385 ? 14.107 11.007 11.307 1.00 93.38 385 THR A O 1
ATOM 3041 N N . GLU A 1 386 ? 14.877 11.638 13.319 1.00 93.75 386 GLU A N 1
ATOM 3042 C CA . GLU A 1 386 ? 14.414 10.460 14.048 1.00 93.75 386 GLU A CA 1
ATOM 3043 C C . GLU A 1 386 ? 13.053 10.780 14.668 1.00 93.75 386 GLU A C 1
ATOM 3045 O O . GLU A 1 386 ? 12.910 11.794 15.349 1.00 93.75 386 GLU A O 1
ATOM 3050 N N . ILE A 1 387 ? 12.053 9.929 14.445 1.00 92.50 387 ILE A N 1
ATOM 3051 C CA . ILE A 1 387 ? 10.775 9.993 15.161 1.00 92.50 387 ILE A CA 1
ATOM 3052 C C . ILE A 1 387 ? 10.555 8.639 15.817 1.00 92.50 387 ILE A C 1
ATOM 3054 O O . ILE A 1 387 ? 10.565 7.614 15.134 1.00 92.50 387 ILE A O 1
ATOM 3058 N N . ARG A 1 388 ? 10.360 8.638 17.134 1.00 91.38 388 ARG A N 1
ATOM 3059 C CA . ARG A 1 388 ? 10.005 7.443 17.898 1.00 91.38 388 ARG A CA 1
ATOM 3060 C C . ARG A 1 388 ? 8.506 7.408 18.104 1.00 91.38 388 ARG A C 1
ATOM 3062 O O . ARG A 1 388 ? 7.897 8.431 18.415 1.00 91.38 388 ARG A O 1
ATOM 3069 N N . TRP A 1 389 ? 7.933 6.231 17.929 1.00 91.00 389 TRP A N 1
ATOM 3070 C CA . TRP A 1 389 ? 6.500 5.995 18.018 1.00 91.00 389 TRP A CA 1
ATOM 3071 C C . TRP A 1 389 ? 6.232 4.937 19.074 1.00 91.00 389 TRP A C 1
ATOM 3073 O O . TRP A 1 389 ? 7.067 4.070 19.321 1.00 91.00 389 TRP A O 1
ATOM 3083 N N . SER A 1 390 ? 5.061 5.022 19.689 1.00 90.88 390 SER A N 1
ATOM 3084 C CA . SER A 1 390 ? 4.642 4.095 20.730 1.00 90.88 390 SER A CA 1
ATOM 3085 C C . SER A 1 390 ? 4.310 2.721 20.180 1.00 90.88 390 SER A C 1
ATOM 3087 O O . SER A 1 390 ? 4.307 1.792 20.972 1.00 90.88 390 SER A O 1
ATOM 3089 N N . GLY A 1 391 ? 3.974 2.638 18.892 1.00 91.38 391 GLY A N 1
ATOM 3090 C CA . GLY A 1 391 ? 3.627 1.421 18.179 1.00 91.38 391 GLY A CA 1
ATOM 3091 C C . GLY A 1 391 ? 3.275 1.710 16.718 1.00 91.38 391 GLY A C 1
ATOM 3092 O O . GLY A 1 391 ? 3.349 2.852 16.249 1.00 91.38 391 GLY A O 1
ATOM 3093 N N . MET A 1 392 ? 2.878 0.671 15.991 1.00 93.06 392 MET A N 1
ATOM 3094 C CA . MET A 1 392 ? 2.400 0.750 14.613 1.00 93.06 392 MET A CA 1
ATOM 3095 C C . MET A 1 392 ? 1.327 -0.297 14.337 1.00 93.06 392 MET A C 1
ATOM 3097 O O . MET A 1 392 ? 1.372 -1.393 14.885 1.00 93.06 392 MET A O 1
ATOM 3101 N N . TYR A 1 393 ? 0.381 0.019 13.461 1.00 91.44 393 TYR A N 1
ATOM 3102 C CA . TYR A 1 393 ? -0.375 -1.012 12.760 1.00 91.44 393 TYR A CA 1
ATOM 3103 C C . TYR A 1 393 ? 0.447 -1.464 11.561 1.00 91.44 393 TYR A C 1
ATOM 3105 O O . TYR A 1 393 ? 0.878 -0.622 10.774 1.00 91.44 393 TYR A O 1
ATOM 3113 N N . LEU A 1 394 ? 0.692 -2.764 11.442 1.00 89.12 394 LEU A N 1
ATOM 3114 C CA . LEU A 1 394 ? 1.266 -3.390 10.258 1.00 89.12 394 LEU A CA 1
ATOM 3115 C C . LEU A 1 394 ? 0.137 -4.156 9.565 1.00 89.12 394 LEU A C 1
ATOM 3117 O O . LEU A 1 394 ? -0.271 -5.232 10.000 1.00 89.12 394 LEU A O 1
ATOM 3121 N N . GLY A 1 395 ? -0.421 -3.543 8.529 1.00 88.12 395 GLY A N 1
ATOM 3122 C CA . GLY A 1 395 ? -1.669 -3.950 7.904 1.00 88.12 395 GLY A CA 1
ATOM 3123 C C . GLY A 1 395 ? -2.795 -3.952 8.932 1.00 88.12 395 GLY A C 1
ATOM 3124 O O . GLY A 1 395 ? -3.173 -2.914 9.471 1.00 88.12 395 GLY A O 1
ATOM 3125 N N . ALA A 1 396 ? -3.300 -5.145 9.209 1.00 90.31 396 ALA A N 1
ATOM 3126 C CA . ALA A 1 396 ? -4.407 -5.408 10.118 1.00 90.31 396 ALA A CA 1
ATOM 3127 C C . ALA A 1 396 ? -3.999 -5.656 11.581 1.00 90.31 396 ALA A C 1
ATOM 3129 O O . ALA A 1 396 ? -4.875 -5.734 12.445 1.00 90.31 396 ALA A O 1
ATOM 3130 N N . GLU A 1 397 ? -2.705 -5.818 11.869 1.00 90.88 397 GLU A N 1
ATOM 3131 C CA . GLU A 1 397 ? -2.217 -6.212 13.194 1.00 90.88 397 GLU A CA 1
ATOM 3132 C C . GLU A 1 397 ? -1.545 -5.044 13.911 1.00 90.88 397 GLU A C 1
ATOM 3134 O O . GLU A 1 397 ? -0.870 -4.214 13.301 1.00 90.88 397 GLU A O 1
ATOM 3139 N N . LYS A 1 398 ? -1.723 -4.971 15.230 1.00 92.38 398 LYS A N 1
ATOM 3140 C CA . LYS A 1 398 ? -1.165 -3.901 16.055 1.00 92.38 398 LYS A CA 1
ATOM 3141 C C . LYS A 1 398 ? 0.145 -4.364 16.668 1.00 92.38 398 LYS A C 1
ATOM 3143 O O . LYS A 1 398 ? 0.209 -5.449 17.231 1.00 92.38 398 LYS A O 1
ATOM 3148 N N . ILE A 1 399 ? 1.169 -3.523 16.643 1.00 91.62 399 ILE A N 1
ATOM 3149 C CA . ILE A 1 399 ? 2.481 -3.754 17.254 1.00 91.62 399 ILE A CA 1
ATOM 3150 C C . ILE A 1 399 ? 2.787 -2.570 18.177 1.00 91.62 399 ILE A C 1
ATOM 3152 O O . ILE A 1 399 ? 2.488 -1.426 17.833 1.00 91.62 399 ILE A O 1
ATOM 3156 N N . TRP A 1 400 ? 3.359 -2.847 19.348 1.00 90.75 400 TRP A N 1
ATOM 3157 C CA . TRP A 1 400 ? 3.847 -1.841 20.298 1.00 90.75 400 TRP A CA 1
ATOM 3158 C C . TRP A 1 400 ? 5.364 -1.719 20.232 1.00 90.75 400 TRP A C 1
ATOM 3160 O O . TRP A 1 400 ? 6.021 -2.772 20.064 1.00 90.75 400 TRP A O 1
#

Radius of gyration: 32.7 Å; Cα contacts (8 Å, |Δi|>4): 544; chains: 1; bounding box: 94×69×89 Å

Sequence (400 aa):
MGRFHPVYLGRSDGMLETATKHGARITKEPNKPTPKQLDDKPKADGVKDYYREVAIDESKHMDWRRKLAAMLARDIGLDQEKGYILAHFPENYRLFEHVKTAKKGEGEPKTKTHAGGGNERQDAYLYGHPLGRKKRFRSPGDFYPHLLWLATDTEGDSDNCTCKICCPEELDASVKERDPNTQPALARRPSTQTSQSRPSNTPTPAPSTSAPATLPARLAASAQQPASPAPAAQSAARTPAKPMDYDIDRQYGIFLFRQGEMVWFDRMGAWGLGVITERWKVGNNSNYRVQPLSYPDHYTQSVVITKDVDLRPWLAWTVPPYTHERLNTISHALHYNTFDFESMAQGKFGQGTTEIDASIMAAKAIDAAYTPFGPESRQDLPSYTEIRWSGMYLGAEKIW

InterPro domains:
  IPR031915 Cryptic loci regulator 2, N-terminal [PF16761] (84-166)
  IPR038986 Cryptic loci regulator 2 [PTHR38046] (7-400)

Nearest PDB structures (foldseek):
  6if4-assembly1_A  TM=8.034E-01  e=4.726E-02  Trypanosoma brucei brucei TREU927
  5in1-assembly1_B  TM=8.838E-01  e=2.762E-01  Oryza sativa
  4pll-assembly1_A  TM=7.835E-01  e=1.829E-01  Arabidopsis thaliana
  2f5k-assembly1_A  TM=7.942E-01  e=3.931E-01  Homo sapiens
  5z78-assembly2_C  TM=6.635E-01  e=1.285E-01  Homo sapiens

Foldseek 3Di:
DAFADEDEFPDDPFDQWAWDDDDPDTDIDGQEDDPVQQDQDQDPQRKGWHKDWDDCPDPVNFVLQQVLQLVLCVVVVHDNVHGHGHPHPGPNKTKMKIDIDDGDPDDDQPDDDDDDDPDDDTWMWITGHRVGNVLIAGGSVLCNLVSNCSRPPPQSDLVSRPHCSSPVPPVVVVVVPDDPPDDDDDPDDDDDDDDDDDDDDDDDDDDYDDDDDDDDDDDDDDDDDDDDDDPPDDPDDPFPDADPQVVQVPDPLQDPAGQQFWKWADDPNDIFIWGFNDWDDDPSWIKTFTFTAFAPPDGDDTDIDGHPVRIDHLPPDDLDDFQLVQVVVDPDQDARVPDPLVCVVVQVSHDGDRGRNSRSSVSVVQQADKAFAAWRDWDDDPRDIDIDGPWMDGRRGTGD

Organism: Aureobasidium pullulans (NCBI:txid5580)

Secondary structure (DSSP, 8-state):
---EEEE--S-----SEEEEEETTEEEEEESSS-TTTS--PPPTTS--EEEEEPPTTSHHHHHHHHHHHHHHHHHTT--TTSEEEESSPSTT-EEEEEEE---TTS------SSSS-SS----EEEE--TT-TTS-B-SHHHHHHHHHHHHH-SS--GGG--STTT-TTHHHHHHTT--TT-------PPP--------------------------------PPPPPPPPP-----PPPPPPHHHHHHTSTTS-SS-TT-EEEEESSSSEEEEEEEEEEEETTEEEEEEEE--STT-PPPPEEE--GGGEEEGGGSPPPPPSSHHHHH--SPP-GGGS-HHHHHTTTT-SS-HHHHHHHHHHTT-TT-EEEEEEEEEEE-SS-EEEEEEEEEETTEEE-

Solvent-accessible surface area (backbone atoms only — not comparable to full-atom values): 25158 Å² total; per-residue (Å²): 130,85,78,59,47,74,42,81,73,92,45,61,74,37,27,60,57,25,76,48,73,62,85,95,46,74,43,82,40,65,22,50,81,52,76,77,38,49,40,68,66,58,43,100,72,61,31,30,63,21,42,46,75,56,53,78,85,38,68,69,44,44,50,41,29,29,54,42,27,46,55,47,36,61,78,75,69,48,72,81,92,56,49,40,22,33,71,60,69,46,56,55,45,47,46,30,32,44,48,70,47,77,52,91,82,70,72,81,76,83,86,77,85,86,86,82,71,92,61,74,85,63,52,46,36,42,26,9,42,68,86,18,57,89,51,48,31,68,44,50,79,57,38,38,44,43,51,47,33,46,67,68,49,89,84,70,59,64,86,74,26,74,16,63,81,74,35,62,67,69,56,64,61,66,64,76,76,63,72,93,83,74,78,84,80,78,87,78,79,86,89,82,89,84,85,89,81,88,85,89,87,88,82,90,81,88,85,84,89,81,87,84,89,83,90,88,82,91,80,89,84,91,77,92,75,84,83,74,81,76,80,76,79,74,76,73,77,76,73,80,81,76,61,72,64,56,68,52,70,71,41,84,87,67,60,96,74,57,74,72,20,36,30,38,31,73,59,92,90,43,74,25,37,23,33,25,76,42,73,50,72,61,85,92,39,47,32,33,36,28,39,49,45,42,48,88,99,51,87,63,74,67,45,80,45,65,49,71,86,59,47,41,61,55,89,78,57,78,85,71,81,53,59,27,62,59,65,68,69,53,90,67,90,74,50,58,93,80,51,68,58,67,52,42,69,71,42,76,57,54,70,60,50,55,40,40,34,34,20,49,36,45,54,76,70,39,88,80,47,70,48,75,42,61,79,73,49,74,46,82,50,100,88,50,72,50,71,44,55,59,25,31,30,56,46,44,43,74,46,108

pLDDT: mean 78.97, std 21.74, range [27.39, 98.38]